Protein AF-0000000086136323 (afdb_homodimer)

Organism: Cryphonectria parasitica (strain ATCC 38755 / EP155) (NCBI:txid660469)

Nearest PDB structures (foldseek):
  2qm4-assembly2_D  TM=5.301E-01  e=2.736E+00  Homo sapiens
  5ize-assembly1_A  TM=2.948E-01  e=8.076E-01  Hantaan virus 76-118
  3w03-assembly1_B  TM=4.201E-01  e=2.298E+00  Homo sapiens
  2qm4-assembly1_A  TM=4.864E-01  e=3.876E+00  Homo sapiens
  7f3n-assembly1_A  TM=2.753E-01  e=8.076E-01  Ralstonia pseudosolanacearum GMI1000

Sequence (504 aa):
MVESPAIADTSLFSAPLPFHYTSDGAEQKKRDSLGPTPSVDQVLCVLDWAQQCALRAAEEAMWNSAVHFPLLKMAVHGGGRVPAGGDTTTVGLTQCTTARIIQEYLPIYAIRQSSLWQSINHTFFEGLLDRPIVLSCESKRLDSEGTIQATLQIGLWHAAQWKHLKTLAVQQQSSSQLPTFLPAVIISGHDWLFAATTQVQNKTILWKEYPFGHTRDAWGVYRIICGLQRLKAWALNDYWPWYRGHILGLATMVESPAIADTSLFSAPLPFHYTSDGAEQKKRDSLGPTPSVDQVLCVLDWAQQCALRAAEEAMWNSAVHFPLLKMAVHGGGRVPAGGDTTTVGLTQCTTARIIQEYLPIYAIRQSSLWQSINHTFFEGLLDRPIVLSCESKRLDSEGTIQATLQIGLWHAAQWKHLKTLAVQQQSSSQLPTFLPAVIISGHDWLFAATTQVQNKTILWKEYPFGHTRDAWGVYRIICGLQRLKAWALNDYWPWYRGHILGLAT

Structure (mmCIF, N/CA/C/O backbone):
data_AF-0000000086136323-model_v1
#
loop_
_entity.id
_entity.type
_entity.pdbx_description
1 polymer 'PD-(D/E)XK nuclease-like domain-containing protein'
#
loop_
_atom_site.group_PDB
_atom_site.id
_atom_site.type_symbol
_atom_site.label_atom_id
_atom_site.label_alt_id
_atom_site.label_comp_id
_atom_site.label_asym_id
_atom_site.label_entity_id
_atom_site.label_seq_id
_atom_site.pdbx_PDB_ins_code
_atom_site.Cartn_x
_atom_site.Cartn_y
_atom_site.Cartn_z
_atom_site.occupancy
_atom_site.B_iso_or_equiv
_atom_site.auth_seq_id
_atom_site.auth_comp_id
_atom_site.auth_asym_id
_atom_site.auth_atom_id
_atom_site.pdbx_PDB_model_num
ATOM 1 N N . MET A 1 1 ? -9.672 -12.695 -28.438 1 25.45 1 MET A N 1
ATOM 2 C CA . MET A 1 1 ? -11.031 -12.242 -28.156 1 25.45 1 MET A CA 1
ATOM 3 C C . MET A 1 1 ? -11.586 -12.938 -26.906 1 25.45 1 MET A C 1
ATOM 5 O O . MET A 1 1 ? -11.711 -14.164 -26.891 1 25.45 1 MET A O 1
ATOM 9 N N . VAL A 1 2 ? -11.367 -12.43 -25.703 1 36.88 2 VAL A N 1
ATOM 10 C CA . VAL A 1 2 ? -11.906 -13.008 -24.469 1 36.88 2 VAL A CA 1
ATOM 11 C C . VAL A 1 2 ? -13.43 -13.039 -24.547 1 36.88 2 VAL A C 1
ATOM 13 O O . VAL A 1 2 ? -14.078 -11.984 -24.531 1 36.88 2 VAL A O 1
ATOM 16 N N . GLU A 1 3 ? -14.164 -13.703 -25.469 1 32.22 3 GLU A N 1
ATOM 17 C CA . GLU A 1 3 ? -15.586 -13.633 -25.781 1 32.22 3 GLU A CA 1
ATOM 18 C C . GLU A 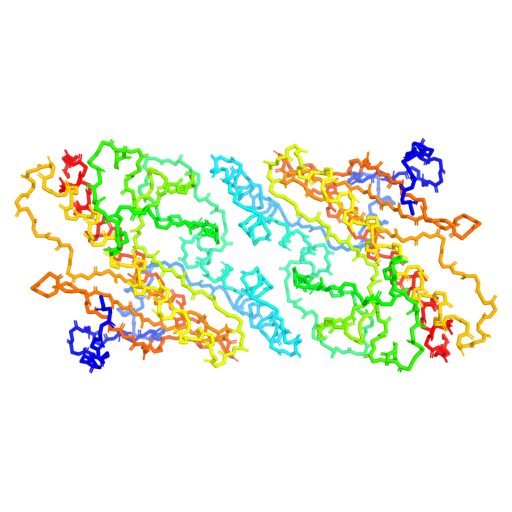1 3 ? -16.438 -14.07 -24.594 1 32.22 3 GLU A C 1
ATOM 20 O O . GLU A 1 3 ? -17.484 -13.477 -24.312 1 32.22 3 GLU A O 1
ATOM 25 N N . SER A 1 4 ? -16.453 -15.391 -24.172 1 34.75 4 SER A N 1
ATOM 26 C CA . SER A 1 4 ? -17.703 -16.047 -23.781 1 34.75 4 SER A CA 1
ATOM 27 C C . SER A 1 4 ? -18.125 -15.648 -22.375 1 34.75 4 SER A C 1
ATOM 29 O O . SER A 1 4 ? -17.266 -15.344 -21.531 1 34.75 4 SER A O 1
ATOM 31 N N . PRO A 1 5 ? -19.438 -15.43 -22.219 1 35.97 5 PRO A N 1
ATOM 32 C CA . PRO A 1 5 ? -20.109 -15.258 -20.938 1 35.97 5 PRO A CA 1
ATOM 33 C C . PRO A 1 5 ? -19.625 -16.25 -19.891 1 35.97 5 PRO A C 1
ATOM 35 O O . PRO A 1 5 ? -19.266 -17.391 -20.219 1 35.97 5 PRO A O 1
ATOM 38 N N . ALA A 1 6 ? -19.078 -15.758 -18.844 1 41.62 6 ALA A N 1
ATOM 39 C CA . ALA A 1 6 ? -18.703 -16.578 -17.703 1 41.62 6 ALA A CA 1
ATOM 40 C C . ALA A 1 6 ? -19.719 -17.672 -17.453 1 41.62 6 ALA A C 1
ATOM 42 O O . ALA A 1 6 ? -20.922 -17.406 -17.359 1 41.62 6 ALA A O 1
ATOM 43 N N . ILE A 1 7 ? -19.562 -18.797 -18.047 1 40.66 7 ILE A N 1
ATOM 44 C CA . ILE A 1 7 ? -20.406 -19.891 -17.594 1 40.66 7 ILE A CA 1
ATOM 45 C C . ILE A 1 7 ? -20.281 -20.062 -16.078 1 40.66 7 ILE A C 1
ATOM 47 O O . ILE A 1 7 ? -19.188 -20.203 -15.555 1 40.66 7 ILE A O 1
ATOM 51 N N . ALA A 1 8 ? -21.219 -19.609 -15.344 1 40.03 8 ALA A N 1
ATOM 52 C CA . ALA A 1 8 ? -21.406 -19.844 -13.914 1 40.03 8 ALA A CA 1
ATOM 53 C C . ALA A 1 8 ? -21.391 -21.328 -13.586 1 40.03 8 ALA A C 1
ATOM 55 O O . ALA A 1 8 ? -22.422 -21.906 -13.219 1 40.03 8 ALA A O 1
ATOM 56 N N . ASP A 1 9 ? -20.812 -22.109 -14.422 1 37.53 9 ASP A N 1
ATOM 57 C CA . ASP A 1 9 ? -20.828 -23.5 -13.953 1 37.53 9 ASP A CA 1
ATOM 58 C C . ASP A 1 9 ? -19.859 -23.703 -12.797 1 37.53 9 ASP A C 1
ATOM 60 O O . ASP A 1 9 ? -18.641 -23.766 -13 1 37.53 9 ASP A O 1
ATOM 64 N N . THR A 1 10 ? -20.281 -23.422 -11.695 1 43.94 10 THR A N 1
ATOM 65 C CA . THR A 1 10 ? -19.547 -23.609 -10.445 1 43.94 10 THR A CA 1
ATOM 66 C C . THR A 1 10 ? -19.234 -25.078 -10.219 1 43.94 10 THR A C 1
ATOM 68 O O . THR A 1 10 ? -18.672 -25.453 -9.188 1 43.94 10 THR A O 1
ATOM 71 N N . SER A 1 11 ? -19.828 -25.891 -11.109 1 44.19 11 SER A N 1
ATOM 72 C CA . SER A 1 11 ? -19.688 -27.328 -10.844 1 44.19 11 SER A CA 1
ATOM 73 C C . SER A 1 11 ? -18.219 -27.75 -10.914 1 44.19 11 SER A C 1
ATOM 75 O O . SER A 1 11 ? -17.844 -28.812 -10.406 1 44.19 11 SER A O 1
ATOM 77 N N . LEU A 1 12 ? -17.562 -27.062 -11.695 1 44.25 12 LEU A N 1
ATOM 78 C CA . LEU A 1 12 ? -16.188 -27.5 -11.844 1 44.25 12 LEU A CA 1
ATOM 79 C C . LEU A 1 12 ? -15.391 -27.219 -10.57 1 44.25 12 LEU A C 1
ATOM 81 O O . LEU A 1 12 ? -14.305 -27.766 -10.383 1 44.25 12 LEU A O 1
ATOM 85 N N . PHE A 1 13 ? -15.914 -26.297 -9.859 1 45.94 13 PHE A N 1
ATOM 86 C CA . PHE A 1 13 ? -15.195 -25.969 -8.633 1 45.94 13 PHE A CA 1
ATOM 87 C C . PHE A 1 13 ? -15.891 -26.578 -7.422 1 45.94 13 PHE A C 1
ATOM 89 O O . PHE A 1 13 ? -17.109 -26.453 -7.277 1 45.94 13 PHE A O 1
ATOM 96 N N . SER A 1 14 ? -15.383 -27.656 -6.934 1 46.16 14 SER A N 1
ATOM 97 C CA . SER A 1 14 ? -15.992 -28.156 -5.707 1 46.16 14 SER A CA 1
ATOM 98 C C . SER A 1 14 ? -16.375 -27.016 -4.773 1 46.16 14 SER A C 1
ATOM 100 O O . SER A 1 14 ? -15.734 -25.953 -4.777 1 46.16 14 SER A O 1
ATOM 102 N N . ALA A 1 15 ? -17.594 -27.141 -4.262 1 43.94 15 ALA A N 1
ATOM 103 C CA . ALA A 1 15 ? -18.125 -26.203 -3.271 1 43.94 15 ALA A CA 1
ATOM 104 C C . ALA A 1 15 ? -17.031 -25.766 -2.297 1 43.94 15 ALA A C 1
ATOM 106 O O . ALA A 1 15 ? -16.219 -26.578 -1.87 1 43.94 15 ALA A O 1
ATOM 107 N N . PRO A 1 16 ? -16.75 -24.469 -2.256 1 44.16 16 PRO A N 1
ATOM 108 C CA . PRO A 1 16 ? -15.773 -24.016 -1.26 1 44.16 16 PRO A CA 1
ATOM 109 C C . PRO A 1 16 ? -15.984 -24.672 0.104 1 44.16 16 PRO A C 1
ATOM 111 O O . PRO A 1 16 ? -17.125 -24.906 0.512 1 44.16 16 PRO A O 1
ATOM 114 N N . LEU A 1 17 ? -15.141 -25.609 0.485 1 47.78 17 LEU A N 1
ATOM 115 C CA . LEU A 1 17 ? -15.211 -26.031 1.883 1 47.78 17 LEU A CA 1
ATOM 116 C C . LEU A 1 17 ? -15.711 -24.891 2.762 1 47.78 17 LEU A C 1
ATOM 118 O O . LEU A 1 17 ? -15.516 -23.703 2.438 1 47.78 17 LEU A O 1
ATOM 122 N N . PRO A 1 18 ? -16.578 -25.25 3.559 1 48.94 18 PRO A N 1
ATOM 123 C CA . PRO A 1 18 ? -17.047 -24.219 4.488 1 48.94 18 PRO A CA 1
ATOM 124 C C . PRO A 1 18 ? -15.93 -23.328 5.012 1 48.94 18 PRO A C 1
ATOM 126 O O . PRO A 1 18 ? -14.891 -23.844 5.457 1 48.94 18 PRO A O 1
ATOM 129 N N . PHE A 1 19 ? -15.758 -22.266 4.387 1 52.62 19 PHE A N 1
ATOM 130 C CA . PHE A 1 19 ? -14.797 -21.25 4.805 1 52.62 19 PHE A CA 1
ATOM 131 C C . PHE A 1 19 ? -14.891 -21 6.305 1 52.62 19 PHE A C 1
ATOM 133 O O . PHE A 1 19 ? -14.102 -20.234 6.863 1 52.62 19 PHE A O 1
ATOM 140 N N . HIS A 1 20 ? -16.016 -21.703 6.938 1 54.06 20 HIS A N 1
ATOM 141 C CA . HIS A 1 20 ? -16.266 -21.297 8.312 1 54.06 20 HIS A CA 1
ATOM 142 C C . HIS A 1 20 ? -15.492 -22.188 9.297 1 54.06 20 HIS A C 1
ATOM 144 O O . HIS A 1 20 ? -15.172 -23.328 8.984 1 54.06 20 HIS A O 1
ATOM 150 N N . TYR A 1 21 ? -14.906 -21.469 10.281 1 57.12 21 TYR A N 1
ATOM 151 C CA . TYR A 1 21 ? -14.438 -22.141 11.477 1 57.12 21 TYR A CA 1
ATOM 152 C C . TYR A 1 21 ? -15.523 -23.031 12.062 1 57.12 21 TYR A C 1
ATOM 154 O O . TYR A 1 21 ? -16.688 -22.641 12.148 1 57.12 21 TYR A O 1
ATOM 162 N N . THR A 1 22 ? -15.32 -24.234 11.781 1 58.47 22 THR A N 1
ATOM 163 C CA . THR A 1 22 ? -16.328 -25.172 12.258 1 58.47 22 THR A CA 1
ATOM 164 C C . THR A 1 22 ? -15.984 -25.656 13.664 1 58.47 22 THR A C 1
ATOM 166 O O . THR A 1 22 ? -14.82 -25.594 14.086 1 58.47 22 THR A O 1
ATOM 169 N N . SER A 1 23 ? -16.938 -25.891 14.438 1 60.88 23 SER A N 1
ATOM 170 C CA . SER A 1 23 ? -16.812 -26.5 15.758 1 60.88 23 SER A CA 1
ATOM 171 C C . SER A 1 23 ? -16.438 -27.984 15.641 1 60.88 23 SER A C 1
ATOM 173 O O . SER A 1 23 ? -16.078 -28.625 16.641 1 60.88 23 SER A O 1
ATOM 175 N N . ASP A 1 24 ? -16.453 -28.406 14.492 1 64.69 24 ASP A N 1
ATOM 176 C CA . ASP A 1 24 ? -16.047 -29.781 14.273 1 64.69 24 ASP A CA 1
ATOM 177 C C . ASP A 1 24 ? -14.531 -29.922 14.281 1 64.69 24 ASP A C 1
ATOM 179 O O . ASP A 1 24 ? -13.836 -29.266 13.508 1 64.69 24 ASP A O 1
ATOM 183 N N . GLY A 1 25 ? -13.992 -30.672 15.266 1 66.38 25 GLY A N 1
ATOM 184 C CA . GLY A 1 25 ? -12.562 -30.844 15.492 1 66.38 25 GLY A CA 1
ATOM 185 C C . GLY A 1 25 ? -11.805 -31.25 14.242 1 66.38 25 GLY A C 1
ATOM 186 O O . GLY A 1 25 ? -10.727 -30.719 13.969 1 66.38 25 GLY A O 1
ATOM 187 N N . ALA A 1 26 ? -12.406 -32.156 13.523 1 70.88 26 ALA A N 1
ATOM 188 C CA . ALA A 1 26 ? -11.734 -32.625 12.312 1 70.88 26 ALA A CA 1
ATOM 189 C C . ALA A 1 26 ? -11.664 -31.531 11.266 1 70.88 26 ALA A C 1
ATOM 191 O O . ALA A 1 26 ? -10.625 -31.344 10.617 1 70.88 26 ALA A O 1
ATOM 192 N N . GLU A 1 27 ? -12.656 -30.812 11.117 1 71.94 27 GLU A N 1
ATOM 193 C CA . GLU A 1 27 ? -12.711 -29.703 10.164 1 71.94 27 GLU A CA 1
ATOM 194 C C . GLU A 1 27 ? -11.773 -28.562 10.586 1 71.94 27 GLU A C 1
ATOM 196 O O . GLU A 1 27 ? -11.172 -27.906 9.742 1 71.94 27 GLU A O 1
ATOM 201 N N . GLN A 1 28 ? -11.656 -28.516 11.883 1 74.56 28 GLN A N 1
ATOM 202 C CA . GLN A 1 28 ? -10.766 -27.484 12.398 1 74.56 28 GLN A CA 1
ATOM 203 C C . GLN A 1 28 ? -9.305 -27.828 12.109 1 74.56 28 GLN A C 1
ATOM 205 O O . GLN A 1 28 ? -8.508 -26.938 11.789 1 74.56 28 GLN A O 1
ATOM 210 N N . LYS A 1 29 ? -9.039 -29.047 12.25 1 78.19 29 LYS A N 1
ATOM 211 C CA . LYS A 1 29 ? -7.672 -29.469 11.961 1 78.19 29 LYS A CA 1
ATOM 212 C C . LYS A 1 29 ? -7.316 -29.234 10.5 1 78.19 29 LYS A C 1
ATOM 214 O O . LYS A 1 29 ? -6.199 -28.812 10.188 1 78.19 29 LYS A O 1
ATOM 219 N N . LYS A 1 30 ? -8.242 -29.531 9.648 1 78.75 30 LYS A N 1
ATOM 220 C CA . LYS A 1 30 ? -8.031 -29.281 8.227 1 78.75 30 LYS A CA 1
ATOM 221 C C . LYS A 1 30 ? -7.82 -27.797 7.953 1 78.75 30 LYS A C 1
ATOM 223 O O . LYS A 1 30 ? -6.941 -27.438 7.172 1 78.75 30 LYS A O 1
ATOM 228 N N . ARG A 1 31 ? -8.562 -27.047 8.727 1 80.06 31 ARG A N 1
ATOM 229 C CA . ARG A 1 31 ? -8.43 -25.609 8.578 1 80.06 31 ARG A CA 1
ATOM 230 C C . ARG A 1 31 ? -7.066 -25.125 9.07 1 80.06 31 ARG A C 1
ATOM 232 O O . ARG A 1 31 ? -6.414 -24.312 8.422 1 80.06 31 ARG A O 1
ATOM 239 N N . ASP A 1 32 ? -6.641 -25.656 10.062 1 80.81 32 ASP A N 1
ATOM 240 C CA . ASP A 1 32 ? -5.387 -25.234 10.688 1 80.81 32 ASP A CA 1
ATOM 241 C C . ASP A 1 32 ? -4.188 -25.625 9.836 1 80.81 32 ASP A C 1
ATOM 243 O O . ASP A 1 32 ? -3.125 -25.016 9.922 1 80.81 32 ASP A O 1
ATOM 247 N N . SER A 1 33 ? -4.461 -26.625 9.07 1 85.19 33 SER A N 1
ATOM 248 C CA . SER A 1 33 ? -3.363 -27.094 8.234 1 85.19 33 SER A CA 1
ATOM 249 C C . SER A 1 33 ? -3.096 -26.125 7.082 1 85.19 33 SER A C 1
ATOM 251 O O . SER A 1 33 ? -2.021 -26.156 6.477 1 85.19 33 SER A O 1
ATOM 253 N N . LEU A 1 34 ? -4.035 -25.281 6.773 1 86.31 34 LEU A N 1
ATOM 254 C CA . LEU A 1 34 ? -3.896 -24.359 5.656 1 86.31 34 LEU A CA 1
ATOM 255 C C . LEU A 1 34 ? -2.99 -23.188 6.027 1 86.31 34 LEU A C 1
ATOM 257 O O . LEU A 1 34 ? -2.283 -22.656 5.172 1 86.31 34 LEU A O 1
ATOM 261 N N . GLY A 1 35 ? -2.998 -22.781 7.297 1 87.56 35 GLY A N 1
ATOM 262 C CA . GLY A 1 35 ? -2.227 -21.641 7.754 1 87.56 35 GLY A CA 1
ATOM 263 C C . GLY A 1 35 ? -2.758 -21.031 9.039 1 87.56 35 GLY A C 1
ATOM 264 O O . GLY A 1 35 ? -3.801 -21.453 9.547 1 87.56 35 GLY A O 1
ATOM 265 N N . PRO A 1 36 ? -2.086 -20.094 9.492 1 88.5 36 PRO A N 1
ATOM 266 C CA . PRO A 1 36 ? -2.49 -19.516 10.773 1 88.5 36 PRO A CA 1
ATOM 267 C C . PRO A 1 36 ? -3.777 -18.688 10.664 1 88.5 36 PRO A C 1
ATOM 269 O O . PRO A 1 36 ? -4.035 -18.078 9.633 1 88.5 36 PRO A O 1
ATOM 272 N N . THR A 1 37 ? -4.539 -18.766 11.742 1 88.56 37 THR A N 1
ATOM 273 C CA . THR A 1 37 ? -5.715 -17.906 11.883 1 88.56 37 THR A CA 1
ATOM 274 C C . THR A 1 37 ? -5.328 -16.547 12.445 1 88.56 37 THR A C 1
ATOM 276 O O . THR A 1 37 ? -4.668 -16.453 13.484 1 88.56 37 THR A O 1
ATOM 279 N N . PRO A 1 38 ? -5.738 -15.523 11.758 1 90.38 38 PRO A N 1
ATOM 280 C CA . PRO A 1 38 ? -5.414 -14.203 12.305 1 90.38 38 PRO A CA 1
ATOM 281 C C . PRO A 1 38 ? -6.059 -13.953 13.664 1 90.38 38 PRO A C 1
ATOM 283 O O . PRO A 1 38 ? -7.156 -14.445 13.938 1 90.38 38 PRO A O 1
ATOM 286 N N . SER A 1 39 ? -5.363 -13.18 14.477 1 89.69 39 SER A N 1
ATOM 287 C CA . SER A 1 39 ? -5.926 -12.781 15.766 1 89.69 39 SER A CA 1
ATOM 288 C C . SER A 1 39 ? -7.094 -11.82 15.586 1 89.69 39 SER A C 1
ATOM 290 O O . SER A 1 39 ? -7.219 -11.172 14.547 1 89.69 39 SER A O 1
ATOM 292 N N . VAL A 1 40 ? -7.906 -11.742 16.609 1 90.94 40 VAL A N 1
ATOM 293 C CA . VAL A 1 40 ? -9.047 -10.836 16.594 1 90.94 40 VAL A CA 1
ATOM 294 C C . VAL A 1 40 ? -8.57 -9.398 16.422 1 90.94 40 VAL A C 1
ATOM 296 O O . VAL A 1 40 ? -9.172 -8.617 15.672 1 90.94 40 VAL A O 1
ATOM 299 N N . ASP A 1 41 ? -7.453 -9.094 17 1 88.75 41 ASP A N 1
ATOM 300 C CA . ASP A 1 41 ? -6.91 -7.746 16.906 1 88.75 41 ASP A CA 1
ATOM 301 C C . ASP A 1 41 ? -6.496 -7.418 15.484 1 88.75 41 ASP A C 1
ATOM 303 O O . ASP A 1 41 ? -6.73 -6.305 15 1 88.75 41 ASP A O 1
ATOM 307 N N . GLN A 1 42 ? -5.902 -8.344 14.867 1 91 42 GLN A N 1
ATOM 308 C CA . GLN A 1 42 ? -5.504 -8.148 13.477 1 91 42 GLN A CA 1
ATOM 309 C C . GLN A 1 42 ? -6.715 -7.918 12.586 1 91 42 GLN A C 1
ATOM 311 O O . GLN A 1 42 ? -6.688 -7.055 11.703 1 91 42 GLN A O 1
ATOM 316 N N . VAL A 1 43 ? -7.762 -8.68 12.844 1 93.5 43 VAL A N 1
ATOM 317 C CA . VAL A 1 43 ? -8.977 -8.594 12.039 1 93.5 43 VAL A CA 1
ATOM 318 C C . VAL A 1 43 ? -9.664 -7.25 12.281 1 93.5 43 VAL A C 1
ATOM 320 O O . VAL A 1 43 ? -10.07 -6.578 11.336 1 93.5 43 VAL A O 1
ATOM 323 N N . LEU A 1 44 ? -9.719 -6.84 13.508 1 93.38 44 LEU A N 1
ATOM 324 C CA . LEU A 1 44 ? -10.359 -5.57 13.844 1 93.38 44 LEU A CA 1
ATOM 325 C C . LEU A 1 44 ? -9.586 -4.398 13.25 1 93.38 44 LEU A C 1
ATOM 327 O O . LEU A 1 44 ? -10.172 -3.408 12.82 1 93.38 44 LEU A O 1
ATOM 331 N N . CYS A 1 45 ? -8.312 -4.547 13.227 1 92.44 45 CYS A N 1
ATOM 332 C CA . CYS A 1 45 ? -7.477 -3.508 12.625 1 92.44 45 CYS A CA 1
ATOM 333 C C . CYS A 1 45 ? -7.805 -3.332 11.148 1 92.44 45 CYS A C 1
ATOM 335 O O . CYS A 1 45 ? -7.996 -2.209 10.68 1 92.44 45 CYS A O 1
ATOM 337 N N . VAL A 1 46 ? -7.918 -4.398 10.422 1 95.06 46 VAL A N 1
ATOM 338 C CA . VAL A 1 46 ? -8.227 -4.344 9 1 95.06 46 VAL A CA 1
ATOM 339 C C . VAL A 1 46 ? -9.625 -3.76 8.797 1 95.06 46 VAL A C 1
ATOM 341 O O . VAL A 1 46 ? -9.836 -2.953 7.887 1 95.06 46 VAL A O 1
ATOM 344 N N . LEU A 1 47 ? -10.516 -4.141 9.656 1 95.69 47 LEU A N 1
ATOM 345 C CA . LEU A 1 47 ? -11.891 -3.66 9.539 1 95.69 47 LEU A CA 1
ATOM 346 C C . LEU A 1 47 ? -11.953 -2.15 9.742 1 95.69 47 LEU A C 1
ATOM 348 O O . LEU A 1 47 ? -12.664 -1.452 9.008 1 95.69 47 LEU A O 1
ATOM 352 N N . ASP A 1 48 ? -11.227 -1.684 10.664 1 93.62 48 ASP A N 1
ATOM 353 C CA . ASP A 1 48 ? -11.195 -0.248 10.922 1 93.62 48 ASP A CA 1
ATOM 354 C C . ASP A 1 48 ? -10.656 0.517 9.719 1 93.62 48 ASP A C 1
ATOM 356 O O . ASP A 1 48 ? -11.234 1.523 9.305 1 93.62 48 ASP A O 1
ATOM 360 N N . TRP A 1 49 ? -9.633 0.01 9.195 1 95.12 49 TRP A N 1
ATOM 361 C CA . TRP A 1 49 ? -9.031 0.683 8.047 1 95.12 49 TRP A CA 1
ATOM 362 C C . TRP A 1 49 ? -9.922 0.573 6.816 1 95.12 49 TRP A C 1
ATOM 364 O O . TRP A 1 49 ? -10.008 1.508 6.016 1 95.12 49 TRP A O 1
ATOM 374 N N . ALA A 1 50 ? -10.562 -0.564 6.648 1 96.38 50 ALA A N 1
ATOM 375 C CA . ALA A 1 50 ? -11.508 -0.709 5.543 1 96.38 50 ALA A CA 1
ATOM 376 C C . ALA A 1 50 ? -12.641 0.301 5.652 1 96.38 50 ALA A C 1
ATOM 378 O O . ALA A 1 50 ? -13.047 0.903 4.656 1 96.38 50 ALA A O 1
ATOM 379 N N . GLN A 1 51 ? -13.109 0.453 6.801 1 94.25 51 GLN A N 1
ATOM 380 C CA . GLN A 1 51 ? -14.172 1.428 7.031 1 94.25 51 GLN A CA 1
ATOM 381 C C . GLN A 1 51 ? -13.695 2.844 6.73 1 94.25 51 GLN A C 1
ATOM 383 O O . GLN A 1 51 ? -14.414 3.631 6.113 1 94.25 51 GLN A O 1
ATOM 388 N N . GLN A 1 52 ? -12.531 3.111 7.18 1 91.88 52 GLN A N 1
ATOM 389 C CA . GLN A 1 52 ? -11.969 4.43 6.906 1 91.88 52 GLN A CA 1
ATOM 390 C C . GLN A 1 52 ? -11.82 4.668 5.406 1 91.88 52 GLN A C 1
ATOM 392 O O . GLN A 1 52 ? -12.133 5.754 4.914 1 91.88 52 GLN A O 1
ATOM 397 N N . CYS A 1 53 ? -11.328 3.699 4.707 1 94.56 53 CYS A N 1
ATOM 398 C CA . CYS A 1 53 ? -11.18 3.818 3.26 1 94.56 53 CYS A CA 1
ATOM 399 C C . CYS A 1 53 ? -12.531 4.062 2.592 1 94.56 53 CYS A C 1
ATOM 401 O O . CYS A 1 53 ? -12.641 4.891 1.687 1 94.56 53 CYS A O 1
ATOM 403 N N . ALA A 1 54 ? -13.531 3.336 3.039 1 93.44 54 ALA A N 1
ATOM 404 C CA . ALA A 1 54 ? -14.867 3.482 2.465 1 93.44 54 ALA A CA 1
ATOM 405 C C . ALA A 1 54 ? -15.438 4.863 2.764 1 93.44 54 ALA A C 1
ATOM 407 O O . ALA A 1 54 ? -15.961 5.531 1.869 1 93.44 54 ALA A O 1
ATOM 408 N N . LEU A 1 55 ? -15.305 5.258 4.012 1 89.31 55 LEU A N 1
ATOM 409 C CA . LEU A 1 55 ? -15.859 6.527 4.457 1 89.31 55 LEU A CA 1
ATOM 410 C C . LEU A 1 55 ? -15.211 7.695 3.717 1 89.31 55 LEU A C 1
ATOM 412 O O . LEU A 1 55 ? -15.875 8.695 3.434 1 89.31 55 LEU A O 1
ATOM 416 N N . ARG A 1 56 ? -13.969 7.488 3.361 1 90.19 56 ARG A N 1
ATOM 417 C CA . ARG A 1 56 ? -13.219 8.594 2.787 1 90.19 56 ARG A CA 1
ATOM 418 C C . ARG A 1 56 ? -13.078 8.438 1.278 1 90.19 56 ARG A C 1
ATOM 420 O O . ARG A 1 56 ? -12.234 9.094 0.657 1 90.19 56 ARG A O 1
ATOM 427 N N . ALA A 1 57 ? -13.766 7.543 0.719 1 90.19 57 ALA A N 1
ATOM 428 C CA . ALA A 1 57 ? -13.672 7.301 -0.718 1 90.19 57 ALA A CA 1
ATOM 429 C C . ALA A 1 57 ? -12.219 7.191 -1.161 1 90.19 57 ALA A C 1
ATOM 431 O O . ALA A 1 57 ? -11.805 7.844 -2.125 1 90.19 57 ALA A O 1
ATOM 432 N N . ALA A 1 58 ? -11.484 6.375 -0.415 1 93.62 58 ALA A N 1
ATOM 433 C CA . ALA A 1 58 ? -10.047 6.25 -0.626 1 93.62 58 ALA A CA 1
ATOM 434 C C . ALA A 1 58 ? -9.742 5.703 -2.018 1 93.62 58 ALA A C 1
ATOM 436 O O . ALA A 1 58 ? -10.539 4.953 -2.586 1 93.62 58 ALA A O 1
ATOM 437 N N . GLU A 1 59 ? -8.586 6.059 -2.479 1 93.38 59 GLU A N 1
ATOM 438 C CA . GLU A 1 59 ? -8.117 5.547 -3.764 1 93.38 59 GLU A CA 1
ATOM 439 C C . GLU A 1 59 ? -7.578 4.125 -3.629 1 93.38 59 GLU A C 1
ATOM 441 O O . GLU A 1 59 ? -7.355 3.643 -2.518 1 93.38 59 GLU A O 1
ATOM 446 N N . GLU A 1 60 ? -7.371 3.52 -4.77 1 93.75 60 GLU A N 1
ATOM 447 C CA . GLU A 1 60 ? -6.895 2.143 -4.84 1 93.75 60 GLU A CA 1
ATOM 448 C C . GLU A 1 60 ? -5.602 1.964 -4.055 1 93.75 60 GLU A C 1
ATOM 450 O O . GLU A 1 60 ? -5.434 0.975 -3.336 1 93.75 60 GLU A O 1
ATOM 455 N N . ALA A 1 61 ? -4.727 2.898 -4.172 1 94.69 61 ALA A N 1
ATOM 456 C CA . ALA A 1 61 ? -3.436 2.797 -3.494 1 94.69 61 ALA A CA 1
ATOM 457 C C . ALA A 1 61 ? -3.617 2.709 -1.981 1 94.69 61 ALA A C 1
ATOM 459 O O . ALA A 1 61 ? -2.92 1.945 -1.31 1 94.69 61 ALA A O 1
ATOM 460 N N . MET A 1 62 ? -4.516 3.482 -1.436 1 95.94 62 MET A N 1
ATOM 461 C CA . MET A 1 62 ? -4.785 3.461 -0.001 1 95.94 62 MET A CA 1
ATOM 462 C C . MET A 1 62 ? -5.418 2.135 0.414 1 95.94 62 MET A C 1
ATOM 464 O O . MET A 1 62 ? -5.027 1.548 1.425 1 95.94 62 MET A O 1
ATOM 468 N N . TRP A 1 63 ? -6.363 1.635 -0.355 1 96.56 63 TRP A N 1
ATOM 469 C CA . TRP A 1 63 ? -6.945 0.321 -0.102 1 96.56 63 TRP A CA 1
ATOM 470 C C . TRP A 1 63 ? -5.871 -0.759 -0.092 1 96.56 63 TRP A C 1
ATOM 472 O O . TRP A 1 63 ? -5.855 -1.62 0.791 1 96.56 63 TRP A O 1
ATOM 482 N N . ASN A 1 64 ? -4.98 -0.704 -1.041 1 96.75 64 ASN A N 1
ATOM 483 C CA . ASN A 1 64 ? -3.924 -1.703 -1.157 1 96.75 64 ASN A CA 1
ATOM 484 C C . ASN A 1 64 ? -3.006 -1.691 0.062 1 96.75 64 ASN A C 1
ATOM 486 O O . ASN A 1 64 ? -2.662 -2.748 0.596 1 96.75 64 ASN A O 1
ATOM 490 N N . SER A 1 65 ? -2.709 -0.521 0.503 1 96.38 65 SER A N 1
ATOM 491 C CA . SER A 1 65 ? -1.748 -0.408 1.596 1 96.38 65 SER A CA 1
ATOM 492 C C . SER A 1 65 ? -2.4 -0.72 2.939 1 96.38 65 SER A C 1
ATOM 494 O O . SER A 1 65 ? -1.773 -1.321 3.814 1 96.38 65 SER A O 1
ATOM 496 N N . ALA A 1 66 ? -3.631 -0.343 3.072 1 95.88 66 ALA A N 1
ATOM 497 C CA . ALA A 1 66 ? -4.242 -0.374 4.398 1 95.88 66 ALA A CA 1
ATOM 498 C C . ALA A 1 66 ? -5.047 -1.654 4.602 1 95.88 66 ALA A C 1
ATOM 500 O O . ALA A 1 66 ? -5.25 -2.094 5.734 1 95.88 66 ALA A O 1
ATOM 501 N N . VAL A 1 67 ? -5.473 -2.256 3.482 1 97.25 67 VAL A N 1
ATOM 502 C CA . VAL A 1 67 ? -6.449 -3.326 3.652 1 97.25 67 VAL A CA 1
ATOM 503 C C . VAL A 1 67 ? -6.008 -4.559 2.863 1 97.25 67 VAL A C 1
ATOM 505 O O . VAL A 1 67 ? -5.781 -5.625 3.438 1 97.25 67 VAL A O 1
ATOM 508 N N . HIS A 1 68 ? -5.801 -4.41 1.533 1 97.81 68 HIS A N 1
ATOM 509 C CA . HIS A 1 68 ? -5.621 -5.574 0.676 1 97.81 68 HIS A CA 1
ATOM 510 C C . HIS A 1 68 ? -4.285 -6.258 0.946 1 97.81 68 HIS A C 1
ATOM 512 O O . HIS A 1 68 ? -4.23 -7.477 1.13 1 97.81 68 HIS A O 1
ATOM 518 N N . PHE A 1 69 ? -3.242 -5.465 1.021 1 97 69 PHE A N 1
ATOM 519 C CA . PHE A 1 69 ? -1.926 -6.055 1.236 1 97 69 PHE A CA 1
ATOM 520 C C . PHE A 1 69 ? -1.832 -6.676 2.625 1 97 69 PHE A C 1
ATOM 522 O O . PHE A 1 69 ? -1.327 -7.789 2.779 1 97 69 PHE A O 1
ATOM 529 N N . PRO A 1 70 ? -2.316 -6.047 3.617 1 95.88 70 PRO A N 1
ATOM 530 C CA . PRO A 1 70 ? -2.301 -6.68 4.938 1 95.88 70 PRO A CA 1
ATOM 531 C C . PRO A 1 70 ? -3.016 -8.031 4.953 1 95.88 70 PRO A C 1
ATOM 533 O O . PRO A 1 70 ? -2.562 -8.961 5.617 1 95.88 70 PRO A O 1
ATOM 536 N N . LEU A 1 71 ? -4.094 -8.133 4.246 1 97.38 71 LEU A N 1
ATOM 537 C CA . LEU A 1 71 ? -4.824 -9.398 4.195 1 97.38 71 LEU A CA 1
ATOM 538 C C . LEU A 1 71 ? -4.008 -10.469 3.475 1 97.38 71 LEU A C 1
ATOM 540 O O . LEU A 1 71 ? -3.936 -11.609 3.934 1 97.38 71 LEU A O 1
ATOM 544 N N . LEU A 1 72 ? -3.426 -10.062 2.398 1 97.06 72 LEU A N 1
ATOM 545 C CA . LEU A 1 72 ? -2.568 -10.984 1.671 1 97.06 72 LEU A CA 1
ATOM 546 C C . LEU A 1 72 ? -1.382 -11.414 2.529 1 97.06 72 LEU A C 1
ATOM 548 O O . LEU A 1 72 ? -1.031 -12.602 2.564 1 97.06 72 LEU A O 1
ATOM 552 N N . LYS A 1 73 ? -0.801 -10.438 3.17 1 94.62 73 LYS A N 1
ATOM 553 C CA . LYS A 1 73 ? 0.334 -10.703 4.047 1 94.62 73 LYS A CA 1
ATOM 554 C C . LYS A 1 73 ? -0.048 -11.68 5.16 1 94.62 73 LYS A C 1
ATOM 556 O O . LYS A 1 73 ? 0.706 -12.609 5.465 1 94.62 73 LYS A O 1
ATOM 561 N N . MET A 1 74 ? -1.191 -11.5 5.766 1 94 74 MET A N 1
ATOM 562 C CA . MET A 1 74 ? -1.672 -12.391 6.82 1 94 74 MET A CA 1
ATOM 563 C C . MET A 1 74 ? -1.903 -13.797 6.285 1 94 74 MET A C 1
ATOM 565 O O . MET A 1 74 ? -1.532 -14.781 6.93 1 94 74 MET A O 1
ATOM 569 N N . ALA A 1 75 ? -2.479 -13.867 5.148 1 94.38 75 ALA A N 1
ATOM 570 C CA . ALA A 1 75 ? -2.824 -15.164 4.574 1 94.38 75 ALA A CA 1
ATOM 571 C C . ALA A 1 75 ? -1.571 -15.938 4.172 1 94.38 75 ALA A C 1
ATOM 573 O O . ALA A 1 75 ? -1.484 -17.141 4.387 1 94.38 75 ALA A O 1
ATOM 574 N N . VAL A 1 76 ? -0.604 -15.211 3.641 1 93.06 76 VAL A N 1
ATOM 575 C CA . VAL A 1 76 ? 0.535 -15.875 3.02 1 93.06 76 VAL A CA 1
ATOM 576 C C . VAL A 1 76 ? 1.651 -16.062 4.043 1 93.06 76 VAL A C 1
ATOM 578 O O . VAL A 1 76 ? 2.328 -17.094 4.059 1 93.06 76 VAL A O 1
ATOM 581 N N . HIS A 1 77 ? 1.773 -15.055 4.965 1 89.62 77 HIS A N 1
ATOM 582 C CA . HIS A 1 77 ? 2.924 -15.078 5.859 1 89.62 77 HIS A CA 1
ATOM 583 C C . HIS A 1 77 ? 2.49 -15.016 7.32 1 89.62 77 HIS A C 1
ATOM 585 O O . HIS A 1 77 ? 3.324 -14.867 8.219 1 89.62 77 HIS A O 1
ATOM 591 N N . GLY A 1 78 ? 1.253 -15.078 7.566 1 85.19 78 GLY A N 1
ATOM 592 C CA . GLY A 1 78 ? 0.762 -15.023 8.938 1 85.19 78 GLY A CA 1
ATOM 593 C C . GLY A 1 78 ? 0.831 -13.625 9.539 1 85.19 78 GLY A C 1
ATOM 594 O O . GLY A 1 78 ? 0.847 -13.477 10.758 1 85.19 78 GLY A O 1
ATOM 595 N N . GLY A 1 79 ? 0.962 -12.594 8.695 1 75.31 79 GLY A N 1
ATOM 596 C CA . GLY A 1 79 ? 0.94 -11.211 9.141 1 75.31 79 GLY A CA 1
ATOM 597 C C . GLY A 1 79 ? 2.291 -10.719 9.625 1 75.31 79 GLY A C 1
ATOM 598 O O . GLY A 1 79 ? 2.436 -9.547 9.992 1 75.31 79 GLY A O 1
ATOM 599 N N . GLY A 1 80 ? 3.23 -11.547 9.625 1 71.94 80 GLY A N 1
ATOM 600 C CA . GLY A 1 80 ? 4.496 -11.188 10.242 1 71.94 80 GLY A CA 1
ATOM 601 C C . GLY A 1 80 ? 5.637 -11.094 9.25 1 71.94 80 GLY A C 1
ATOM 602 O O . GLY A 1 80 ? 5.508 -10.445 8.211 1 71.94 80 GLY A O 1
ATOM 603 N N . ARG A 1 81 ? 6.637 -11.695 9.656 1 73.88 81 ARG A N 1
ATOM 604 C CA . ARG A 1 81 ? 7.934 -11.578 8.992 1 73.88 81 ARG A CA 1
ATOM 605 C C . ARG A 1 81 ? 7.996 -12.469 7.754 1 73.88 81 ARG A C 1
ATOM 607 O O . ARG A 1 81 ? 7.277 -13.469 7.664 1 73.88 81 ARG A O 1
ATOM 614 N N . VAL A 1 82 ? 8.617 -11.852 6.727 1 73.38 82 VAL A N 1
ATOM 615 C CA . VAL A 1 82 ? 8.906 -12.688 5.566 1 73.38 82 VAL A CA 1
ATOM 616 C C . VAL A 1 82 ? 9.781 -13.867 5.984 1 73.38 82 VAL A C 1
ATOM 618 O O . VAL A 1 82 ? 10.742 -13.695 6.734 1 73.38 82 VAL A O 1
ATOM 621 N N . PRO A 1 83 ? 9.234 -14.953 5.656 1 63.91 83 PRO A N 1
ATOM 622 C CA . PRO A 1 83 ? 10.062 -16.094 6.043 1 63.91 83 PRO A CA 1
ATOM 623 C C . PRO A 1 83 ? 11.5 -15.984 5.539 1 63.91 83 PRO A C 1
ATOM 625 O O . PRO A 1 83 ? 11.734 -15.445 4.457 1 63.91 83 PRO A O 1
ATOM 628 N N . ALA A 1 84 ? 12.523 -16.031 6.531 1 58.06 84 ALA A N 1
ATOM 629 C CA . ALA A 1 84 ? 13.953 -16.016 6.211 1 58.06 84 ALA A CA 1
ATOM 630 C C . ALA A 1 84 ? 14.281 -17.031 5.125 1 58.06 84 ALA A C 1
ATOM 632 O O . ALA A 1 84 ? 13.57 -18.031 4.969 1 58.06 84 ALA A O 1
ATOM 633 N N . GLY A 1 85 ? 14.742 -16.625 3.918 1 53.41 85 GLY A N 1
ATOM 634 C CA . GLY A 1 85 ? 15.273 -17.406 2.812 1 53.41 85 GLY A CA 1
ATOM 635 C C . GLY A 1 85 ? 15.953 -18.688 3.258 1 53.41 85 GLY A C 1
ATOM 636 O O . GLY A 1 85 ? 16.969 -18.656 3.949 1 53.41 85 GLY A O 1
ATOM 637 N N . GLY A 1 86 ? 15.227 -19.656 3.826 1 47.22 86 GLY A N 1
ATOM 638 C CA . GLY A 1 86 ? 15.852 -20.953 3.648 1 47.22 86 GLY A CA 1
ATOM 639 C C . GLY A 1 86 ? 15.391 -21.672 2.395 1 47.22 86 GLY A C 1
ATOM 640 O O . GLY A 1 86 ? 14.773 -21.062 1.514 1 47.22 86 GLY A O 1
ATOM 641 N N . ASP A 1 87 ? 15.836 -22.969 2.15 1 50.69 87 ASP A N 1
ATOM 642 C CA . ASP A 1 87 ? 15.625 -23.969 1.12 1 50.69 87 ASP A CA 1
ATOM 643 C C . ASP A 1 87 ? 14.133 -24.234 0.906 1 50.69 87 ASP A C 1
ATOM 645 O O . ASP A 1 87 ? 13.758 -25.141 0.163 1 50.69 87 ASP A O 1
ATOM 649 N N . THR A 1 88 ? 13.172 -23.406 1.563 1 58.44 88 THR A N 1
ATOM 650 C CA . THR A 1 88 ? 11.805 -23.906 1.489 1 58.44 88 THR A CA 1
ATOM 651 C C . THR A 1 88 ? 10.984 -23.109 0.485 1 58.44 88 THR A C 1
ATOM 653 O O . THR A 1 88 ? 11.125 -21.891 0.397 1 58.44 88 THR A O 1
ATOM 656 N N . THR A 1 89 ? 10.391 -23.859 -0.475 1 61.75 89 THR A N 1
ATOM 657 C CA . THR A 1 89 ? 9.391 -23.344 -1.4 1 61.75 89 THR A CA 1
ATOM 658 C C . THR A 1 89 ? 8.367 -22.484 -0.666 1 61.75 89 THR A C 1
ATOM 660 O O . THR A 1 89 ? 7.77 -22.922 0.32 1 61.75 89 THR A O 1
ATOM 663 N N . THR A 1 90 ? 8.438 -21.203 -1.04 1 80.81 90 THR A N 1
ATOM 664 C CA . THR A 1 90 ? 7.477 -20.312 -0.404 1 80.81 90 THR A CA 1
ATOM 665 C C . THR A 1 90 ? 6.734 -19.484 -1.45 1 80.81 90 THR A C 1
ATOM 667 O O . THR A 1 90 ? 7.191 -19.359 -2.588 1 80.81 90 THR A O 1
ATOM 670 N N . VAL A 1 91 ? 5.516 -19.188 -1.132 1 90.56 91 VAL A N 1
ATOM 671 C CA . VAL A 1 91 ? 4.742 -18.234 -1.92 1 90.56 91 VAL A CA 1
ATOM 672 C C . VAL A 1 91 ? 5.031 -16.812 -1.439 1 90.56 91 VAL A C 1
ATOM 674 O O . VAL A 1 91 ? 5.039 -16.547 -0.234 1 90.56 91 VAL A O 1
ATOM 677 N N . GLY A 1 92 ? 5.426 -15.992 -2.4 1 91.06 92 GLY A N 1
ATOM 678 C CA . GLY A 1 92 ? 5.68 -14.594 -2.088 1 91.06 92 GLY A CA 1
ATOM 679 C C . GLY A 1 92 ? 4.609 -13.656 -2.621 1 91.06 92 GLY A C 1
ATOM 680 O O . GLY A 1 92 ? 3.682 -14.094 -3.307 1 91.06 92 GLY A O 1
ATOM 681 N N . LEU A 1 93 ? 4.707 -12.383 -2.186 1 93.75 93 LEU A N 1
ATOM 682 C CA . LEU A 1 93 ? 3.785 -11.328 -2.607 1 93.75 93 LEU A CA 1
ATOM 683 C C . LEU A 1 93 ? 4.535 -10.195 -3.297 1 93.75 93 LEU A C 1
ATOM 685 O O . LEU A 1 93 ? 5.629 -9.82 -2.871 1 93.75 93 LEU A O 1
ATOM 689 N N . THR A 1 94 ? 4.02 -9.75 -4.371 1 94.12 94 THR A N 1
ATOM 690 C CA . THR A 1 94 ? 4.574 -8.555 -5.004 1 94.12 94 THR A CA 1
ATOM 691 C C . THR A 1 94 ? 3.48 -7.762 -5.711 1 94.12 94 THR A C 1
ATOM 693 O O . THR A 1 94 ? 2.529 -8.336 -6.242 1 94.12 94 THR A O 1
ATOM 696 N N . GLN A 1 95 ? 3.59 -6.449 -5.574 1 95.12 95 GLN A N 1
ATOM 697 C CA . GLN A 1 95 ? 2.746 -5.562 -6.371 1 95.12 95 GLN A CA 1
ATOM 698 C C . GLN A 1 95 ? 3.432 -5.184 -7.684 1 95.12 95 GLN A C 1
ATOM 700 O O . GLN A 1 95 ? 4.574 -4.719 -7.68 1 95.12 95 GLN A O 1
ATOM 705 N N . CYS A 1 96 ? 2.756 -5.422 -8.789 1 93.56 96 CYS A N 1
ATOM 706 C CA . CYS A 1 96 ? 3.371 -5.199 -10.094 1 93.56 96 CYS A CA 1
ATOM 707 C C . CYS A 1 96 ? 2.504 -4.289 -10.953 1 93.56 96 CYS A C 1
ATOM 709 O O . CYS A 1 96 ? 2.176 -4.637 -12.094 1 93.56 96 CYS A O 1
ATOM 711 N N . THR A 1 97 ? 2.266 -3.084 -10.547 1 87.44 97 THR A N 1
ATOM 712 C CA . THR A 1 97 ? 1.313 -2.162 -11.156 1 87.44 97 THR A CA 1
ATOM 713 C C . THR A 1 97 ? 1.809 -1.702 -12.531 1 87.44 97 THR A C 1
ATOM 715 O O . THR A 1 97 ? 1.012 -1.302 -13.383 1 87.44 97 THR A O 1
ATOM 718 N N . THR A 1 98 ? 3.07 -1.805 -12.789 1 87.56 98 THR A N 1
ATOM 719 C CA . THR A 1 98 ? 3.609 -1.318 -14.055 1 87.56 98 THR A CA 1
ATOM 720 C C . THR A 1 98 ? 3.957 -2.482 -14.977 1 87.56 98 THR A C 1
ATOM 722 O O . THR A 1 98 ? 4.492 -2.279 -16.062 1 87.56 98 THR A O 1
ATOM 725 N N . ALA A 1 99 ? 3.672 -3.648 -14.516 1 92 99 ALA A N 1
ATOM 726 C CA . ALA A 1 99 ? 3.975 -4.812 -15.344 1 92 99 ALA A CA 1
ATOM 727 C C . ALA A 1 99 ? 3.176 -4.785 -16.641 1 92 99 ALA A C 1
ATOM 729 O O . ALA A 1 99 ? 1.993 -4.434 -16.641 1 92 99 ALA A O 1
ATOM 730 N N . ARG A 1 100 ? 3.852 -5.133 -17.719 1 89.75 100 ARG A N 1
ATOM 731 C CA . ARG A 1 100 ? 3.223 -5.215 -19.031 1 89.75 100 ARG A CA 1
ATOM 732 C C . ARG A 1 100 ? 3.377 -6.609 -19.625 1 89.75 100 ARG A C 1
ATOM 734 O O . ARG A 1 100 ? 4.379 -7.285 -19.391 1 89.75 100 ARG A O 1
ATOM 741 N N . ILE A 1 101 ? 2.404 -6.977 -20.312 1 89.88 101 ILE A N 1
ATOM 742 C CA . ILE A 1 101 ? 2.469 -8.234 -21.047 1 89.88 101 ILE A CA 1
ATOM 743 C C . ILE A 1 101 ? 3.523 -8.125 -22.156 1 89.88 101 ILE A C 1
ATOM 745 O O . ILE A 1 101 ? 3.619 -7.105 -22.828 1 89.88 101 ILE A O 1
ATOM 749 N N . ILE A 1 102 ? 4.32 -9.102 -22.234 1 85.31 102 ILE A N 1
ATOM 750 C CA . ILE A 1 102 ? 5.234 -9.164 -23.375 1 85.31 102 ILE A CA 1
ATOM 751 C C . ILE A 1 102 ? 4.453 -9.047 -24.672 1 85.31 102 ILE A C 1
ATOM 753 O O . ILE A 1 102 ? 3.461 -9.75 -24.875 1 85.31 102 ILE A O 1
ATOM 757 N N . GLN A 1 103 ? 4.832 -8.188 -25.469 1 78.94 103 GLN A N 1
ATOM 758 C CA . GLN A 1 103 ? 4.086 -7.785 -26.656 1 78.94 103 GLN A CA 1
ATOM 759 C C . GLN A 1 103 ? 3.77 -8.984 -27.547 1 78.94 103 GLN A C 1
ATOM 761 O O . GLN A 1 103 ? 2.705 -9.047 -28.156 1 78.94 103 GLN A O 1
ATOM 766 N N . GLU A 1 104 ? 4.664 -9.93 -27.641 1 75.69 104 GLU A N 1
ATOM 767 C CA . GLU A 1 104 ? 4.504 -11.109 -28.484 1 75.69 104 GLU A CA 1
ATOM 768 C C . GLU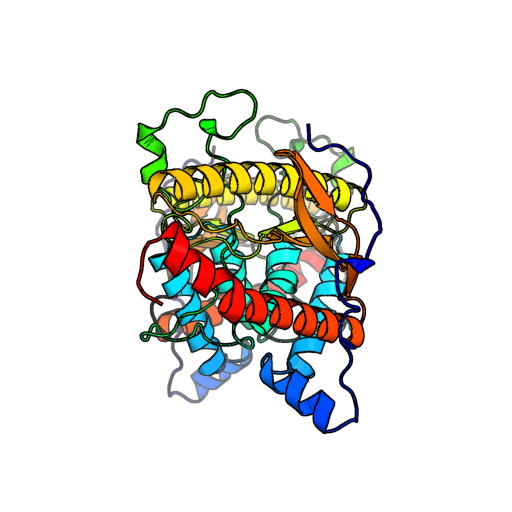 A 1 104 ? 3.285 -11.93 -28.078 1 75.69 104 GLU A C 1
ATOM 770 O O . GLU A 1 104 ? 2.775 -12.734 -28.859 1 75.69 104 GLU A O 1
ATOM 775 N N . TYR A 1 105 ? 2.861 -11.703 -26.875 1 74.81 105 TYR A N 1
ATOM 776 C CA . TYR A 1 105 ? 1.743 -12.5 -26.375 1 74.81 105 TYR A CA 1
ATOM 777 C C . TYR A 1 105 ? 0.425 -11.758 -26.562 1 74.81 105 TYR A C 1
ATOM 779 O O . TYR A 1 105 ? -0.646 -12.305 -26.281 1 74.81 105 TYR A O 1
ATOM 787 N N . LEU A 1 106 ? 0.631 -10.586 -27.031 1 70.44 106 LEU A N 1
ATOM 788 C CA . LEU A 1 106 ? -0.59 -9.852 -27.344 1 70.44 106 LEU A CA 1
ATOM 789 C C . LEU A 1 106 ? -1.149 -10.281 -28.688 1 70.44 106 LEU A C 1
ATOM 791 O O . LEU A 1 106 ? -0.394 -10.672 -29.594 1 70.44 106 LEU A O 1
ATOM 795 N N . PRO A 1 107 ? -2.361 -10.383 -28.719 1 59.12 107 PRO A N 1
ATOM 796 C CA . PRO A 1 107 ? -2.984 -10.891 -29.953 1 59.12 107 PRO A CA 1
ATOM 797 C C . PRO A 1 107 ? -2.436 -10.219 -31.203 1 59.12 107 PRO A C 1
ATOM 799 O O . PRO A 1 107 ? -2.398 -10.844 -32.281 1 59.12 107 PRO A O 1
ATOM 802 N N . ILE A 1 108 ? -1.995 -9.039 -31.109 1 53 108 ILE A N 1
ATOM 803 C CA . ILE A 1 108 ? -1.682 -8.273 -32.312 1 53 108 ILE A CA 1
ATOM 804 C C . ILE A 1 108 ? -0.25 -8.57 -32.75 1 53 108 ILE A C 1
ATOM 806 O O . ILE A 1 108 ? 0.109 -8.344 -33.906 1 53 108 ILE A O 1
ATOM 810 N N . TYR A 1 109 ? 0.547 -9.156 -31.812 1 52.84 109 TYR A N 1
ATOM 811 C CA . TYR A 1 109 ? 1.955 -9.305 -32.156 1 52.84 109 TYR A CA 1
ATOM 812 C C . TYR A 1 109 ? 2.297 -10.773 -32.438 1 52.84 109 TYR A C 1
ATOM 814 O O . TYR A 1 109 ? 1.69 -11.672 -31.844 1 52.84 109 TYR A O 1
ATOM 822 N N . ALA A 1 110 ? 3.109 -11.031 -33.469 1 49.16 110 ALA A N 1
ATOM 823 C CA . ALA A 1 110 ? 3.674 -12.352 -33.75 1 49.16 110 ALA A CA 1
ATOM 824 C C . ALA A 1 110 ? 4.742 -12.711 -32.719 1 49.16 110 ALA A C 1
ATOM 826 O O . ALA A 1 110 ? 5.523 -11.859 -32.281 1 49.16 110 ALA A O 1
ATOM 827 N N . ILE A 1 111 ? 4.637 -13.852 -31.969 1 50.44 111 ILE A N 1
ATOM 828 C CA . ILE A 1 111 ? 5.555 -14.359 -30.953 1 50.44 111 ILE A CA 1
ATOM 829 C C . ILE A 1 111 ? 6.961 -14.461 -31.531 1 50.44 111 ILE A C 1
ATOM 831 O O . ILE A 1 111 ? 7.168 -15.117 -32.562 1 50.44 111 ILE A O 1
ATOM 835 N N . ARG A 1 112 ? 7.902 -13.539 -31.328 1 48.97 112 ARG A N 1
ATOM 836 C CA . ARG A 1 112 ? 9.305 -13.75 -31.688 1 48.97 112 ARG A CA 1
ATOM 837 C C . ARG A 1 112 ? 10.023 -14.562 -30.625 1 48.97 112 ARG A C 1
ATOM 839 O O . ARG A 1 112 ? 9.906 -14.273 -29.422 1 48.97 112 ARG A O 1
ATOM 846 N N . GLN A 1 113 ? 10.484 -15.742 -30.828 1 51.59 113 GLN A N 1
ATOM 847 C CA . GLN A 1 113 ? 11.023 -16.812 -30 1 51.59 113 GLN A CA 1
ATOM 848 C C . GLN A 1 113 ? 12.188 -16.312 -29.156 1 51.59 113 GLN A C 1
ATOM 850 O O . GLN A 1 113 ? 12.352 -16.75 -28 1 51.59 113 GLN A O 1
ATOM 855 N N . SER A 1 114 ? 13.047 -15.445 -29.688 1 51.03 114 SER A N 1
ATOM 856 C CA . SER A 1 114 ? 14.367 -15.312 -29.062 1 51.03 114 SER A CA 1
ATOM 857 C C . SER A 1 114 ? 14.273 -14.648 -27.703 1 51.03 114 SER A C 1
ATOM 859 O O . SER A 1 114 ? 15.039 -14.977 -26.797 1 51.03 114 SER A O 1
ATOM 861 N N . SER A 1 115 ? 13.516 -13.773 -27.484 1 53.84 115 SER A N 1
ATOM 862 C CA . SER A 1 115 ? 13.555 -12.891 -26.328 1 53.84 115 SER A CA 1
ATOM 863 C C . SER A 1 115 ? 12.742 -13.461 -25.172 1 53.84 115 SER A C 1
ATOM 865 O O . SER A 1 115 ? 12.797 -12.938 -24.047 1 53.84 115 SER A O 1
ATOM 867 N N . LEU A 1 116 ? 12.07 -14.562 -25.422 1 56.69 116 LEU A N 1
ATOM 868 C CA . LEU A 1 116 ? 11.094 -15.117 -24.484 1 56.69 116 LEU A CA 1
ATOM 869 C C . LEU A 1 116 ? 11.781 -15.797 -23.312 1 56.69 116 LEU A C 1
ATOM 871 O O . LEU A 1 116 ? 11.18 -15.977 -22.25 1 56.69 116 LEU A O 1
ATOM 875 N N . TRP A 1 117 ? 13.195 -15.797 -23.453 1 64.06 117 TRP A N 1
ATOM 876 C CA . TRP A 1 117 ? 13.852 -16.609 -22.438 1 64.06 117 TRP A CA 1
ATOM 877 C C . TRP A 1 117 ? 14.375 -15.742 -21.297 1 64.06 117 TRP A C 1
ATOM 879 O O . TRP A 1 117 ? 14.969 -16.25 -20.344 1 64.06 117 TRP A O 1
ATOM 889 N N . GLN A 1 118 ? 14.008 -14.539 -21.422 1 78.62 118 GLN A N 1
ATOM 890 C CA . GLN A 1 118 ? 14.562 -13.68 -20.391 1 78.62 118 GLN A CA 1
ATOM 891 C C . GLN A 1 118 ? 13.648 -13.641 -19.156 1 78.62 118 GLN A C 1
ATOM 893 O O . GLN A 1 118 ? 14.055 -13.195 -18.094 1 78.62 118 GLN A O 1
ATOM 898 N N . SER A 1 119 ? 12.461 -14.227 -19.312 1 87.69 119 SER A N 1
ATOM 899 C CA . SER A 1 119 ? 11.508 -14.273 -18.219 1 87.69 119 SER A CA 1
ATOM 900 C C . SER A 1 119 ? 10.766 -15.609 -18.188 1 87.69 119 SER A C 1
ATOM 902 O O . SER A 1 119 ? 10.367 -16.125 -19.234 1 87.69 119 SER A O 1
ATOM 904 N N . ILE A 1 120 ? 10.625 -16.156 -17.047 1 88.56 120 ILE A N 1
ATOM 905 C CA . ILE A 1 120 ? 9.859 -17.391 -16.938 1 88.56 120 ILE A CA 1
ATOM 906 C C . ILE A 1 120 ? 8.367 -17.078 -16.891 1 88.56 120 ILE A C 1
ATOM 908 O O . ILE A 1 120 ? 7.531 -17.984 -16.812 1 88.56 120 ILE A O 1
ATOM 912 N N . ASN A 1 121 ? 8.07 -15.82 -16.891 1 92.75 121 ASN A N 1
ATOM 913 C CA . ASN A 1 121 ? 6.691 -15.359 -16.953 1 92.75 121 ASN A CA 1
ATOM 914 C C . ASN A 1 121 ? 6.414 -14.586 -18.25 1 92.75 121 ASN A C 1
ATOM 916 O O . ASN A 1 121 ? 7.316 -14.391 -19.062 1 92.75 121 ASN A O 1
ATOM 920 N N . HIS A 1 122 ? 5.227 -14.258 -18.484 1 92.81 122 HIS A N 1
ATOM 921 C CA . HIS A 1 122 ? 4.773 -13.555 -19.688 1 92.81 122 HIS A CA 1
ATOM 922 C C . HIS A 1 122 ? 4.965 -12.047 -19.547 1 92.81 122 HIS A C 1
ATOM 924 O O . HIS A 1 122 ? 4.219 -11.266 -20.125 1 92.81 122 HIS A O 1
ATOM 930 N N . THR A 1 123 ? 5.824 -11.586 -18.688 1 92.88 123 THR A N 1
ATOM 931 C CA . THR A 1 123 ? 6.195 -10.195 -18.453 1 92.88 123 THR A CA 1
ATOM 932 C C . THR A 1 123 ? 7.688 -10.078 -18.172 1 92.88 123 THR A C 1
ATOM 934 O O . THR A 1 123 ? 8.305 -11 -17.625 1 92.88 123 THR A O 1
ATOM 937 N N . PHE A 1 124 ? 8.219 -8.906 -18.547 1 89.69 124 PHE A N 1
ATOM 938 C CA . PHE A 1 124 ? 9.617 -8.625 -18.234 1 89.69 124 PHE A CA 1
ATOM 939 C C . PHE A 1 124 ? 9.727 -7.816 -16.953 1 89.69 124 PHE A C 1
ATOM 941 O O . PHE A 1 124 ? 10.75 -7.172 -16.703 1 89.69 124 PHE A O 1
ATOM 948 N N . PHE A 1 125 ? 8.68 -7.852 -16.172 1 91.31 125 PHE A N 1
ATOM 949 C CA . PHE A 1 125 ? 8.719 -7.16 -14.891 1 91.31 125 PHE A CA 1
ATOM 950 C C . PHE A 1 125 ? 9.828 -7.719 -14.008 1 91.31 125 PHE A C 1
ATOM 952 O O . PHE A 1 125 ? 9.859 -8.914 -13.711 1 91.31 125 PHE A O 1
ATOM 959 N N . GLU A 1 126 ? 10.75 -6.883 -13.539 1 86.06 126 GLU A N 1
ATOM 960 C CA . GLU A 1 126 ? 11.984 -7.293 -12.875 1 86.06 126 GLU A CA 1
ATOM 961 C C . GLU A 1 126 ? 11.695 -8.18 -11.672 1 86.06 126 GLU A C 1
ATOM 963 O O . GLU A 1 126 ? 12.367 -9.195 -11.469 1 86.06 126 GLU A O 1
ATOM 968 N N . GLY A 1 127 ? 10.719 -7.91 -10.922 1 87 127 GLY A N 1
ATOM 969 C CA . GLY A 1 127 ? 10.414 -8.672 -9.719 1 87 127 GLY A CA 1
ATOM 970 C C . GLY A 1 127 ? 9.805 -10.023 -10.008 1 87 127 GLY A C 1
ATOM 971 O O . GLY A 1 127 ? 9.625 -10.836 -9.102 1 87 127 GLY A O 1
ATOM 972 N N . LEU A 1 128 ? 9.578 -10.344 -11.266 1 92.06 128 LEU A N 1
ATOM 973 C CA . LEU A 1 128 ? 8.859 -11.562 -11.609 1 92.06 128 LEU A CA 1
ATOM 974 C C . LEU A 1 128 ? 9.641 -12.391 -12.633 1 92.06 128 LEU A C 1
ATOM 976 O O . LEU A 1 128 ? 9.148 -13.406 -13.117 1 92.06 128 LEU A O 1
ATOM 980 N N . LEU A 1 129 ? 10.836 -12.023 -12.93 1 88.62 129 LEU A N 1
ATOM 981 C CA . LEU A 1 129 ? 11.594 -12.68 -13.992 1 88.62 129 LEU A CA 1
ATOM 982 C C . LEU A 1 129 ? 11.859 -14.141 -13.648 1 88.62 129 LEU A C 1
ATOM 984 O O . LEU A 1 129 ? 11.883 -14.992 -14.539 1 88.62 129 LEU A O 1
ATOM 988 N N . ASP A 1 130 ? 12.055 -14.422 -12.367 1 87.81 130 ASP A N 1
ATOM 989 C CA . ASP A 1 130 ? 12.477 -15.758 -11.977 1 87.81 130 ASP A CA 1
ATOM 990 C C . ASP A 1 130 ? 11.555 -16.328 -10.898 1 87.81 130 ASP A C 1
ATOM 992 O O . ASP A 1 130 ? 11.961 -17.203 -10.133 1 87.81 130 ASP A O 1
ATOM 996 N N . ARG A 1 131 ? 10.359 -15.805 -10.859 1 90.75 131 ARG A N 1
ATOM 997 C CA . ARG A 1 131 ? 9.344 -16.266 -9.914 1 90.75 131 ARG A CA 1
ATOM 998 C C . ARG A 1 131 ? 8.031 -16.562 -10.617 1 90.75 131 ARG A C 1
ATOM 1000 O O . ARG A 1 131 ? 7.328 -15.648 -11.055 1 90.75 131 ARG A O 1
ATOM 1007 N N . PRO A 1 132 ? 7.746 -17.812 -10.703 1 93 132 PRO A N 1
ATOM 1008 C CA . PRO A 1 132 ? 6.52 -18.156 -11.43 1 93 132 PRO A CA 1
ATOM 1009 C C . PRO A 1 132 ? 5.273 -17.531 -10.797 1 93 132 PRO A C 1
ATOM 1011 O O . PRO A 1 132 ? 5.125 -17.547 -9.57 1 93 132 PRO A O 1
ATOM 1014 N N . ILE A 1 133 ? 4.43 -16.984 -11.578 1 96 133 ILE A N 1
ATOM 1015 C CA . ILE A 1 133 ? 3.168 -16.422 -11.109 1 96 133 ILE A CA 1
ATOM 1016 C C . ILE A 1 133 ? 2.16 -17.547 -10.867 1 96 133 ILE A C 1
ATOM 1018 O O . ILE A 1 133 ? 1.793 -18.266 -11.797 1 96 133 ILE A O 1
ATOM 1022 N N . VAL A 1 134 ? 1.707 -17.688 -9.641 1 96.44 134 VAL A N 1
ATOM 1023 C CA . VAL A 1 134 ? 0.814 -18.781 -9.297 1 96.44 134 VAL A CA 1
ATOM 1024 C C . VAL A 1 134 ? -0.604 -18.25 -9.086 1 96.44 134 VAL A C 1
ATOM 1026 O O . VAL A 1 134 ? -1.573 -19.016 -9.164 1 96.44 134 VAL A O 1
ATOM 1029 N N . LEU A 1 135 ? -0.727 -17.031 -8.75 1 97.5 135 LEU A N 1
ATOM 1030 C CA . LEU A 1 135 ? -1.994 -16.359 -8.508 1 97.5 135 LEU A CA 1
ATOM 1031 C C . LEU A 1 135 ? -1.908 -14.883 -8.914 1 97.5 135 LEU A C 1
ATOM 1033 O O . LEU A 1 135 ? -0.938 -14.203 -8.578 1 97.5 135 LEU A O 1
ATOM 1037 N N . SER A 1 136 ? -2.879 -14.469 -9.656 1 97.56 136 SER A N 1
ATOM 1038 C CA . SER A 1 136 ? -2.955 -13.062 -10.031 1 97.56 136 SER A CA 1
ATOM 1039 C C . SER A 1 136 ? -4.105 -12.359 -9.32 1 97.56 136 SER A C 1
ATOM 1041 O O . SER A 1 136 ? -5.234 -12.859 -9.305 1 97.56 136 SER A O 1
ATOM 1043 N N . CYS A 1 137 ? -3.797 -11.242 -8.703 1 97.06 137 CYS A N 1
ATOM 1044 C CA . CYS A 1 137 ? -4.82 -10.43 -8.055 1 97.06 137 CYS A CA 1
ATOM 1045 C C . CYS A 1 137 ? -4.949 -9.07 -8.727 1 97.06 137 CYS A C 1
ATOM 1047 O O . CYS A 1 137 ? -3.945 -8.43 -9.039 1 97.06 137 CYS A O 1
ATOM 1049 N N . GLU A 1 138 ? -6.137 -8.695 -9.039 1 96.19 138 GLU A N 1
ATOM 1050 C CA . GLU A 1 138 ? -6.426 -7.363 -9.555 1 96.19 138 GLU A CA 1
ATOM 1051 C C . GLU A 1 138 ? -7.328 -6.586 -8.594 1 96.19 138 GLU A C 1
ATOM 1053 O O . GLU A 1 138 ? -8.406 -7.059 -8.227 1 96.19 138 GLU A O 1
ATOM 1058 N N . SER A 1 139 ? -6.84 -5.438 -8.172 1 95.06 139 SER A N 1
ATOM 1059 C CA . SER A 1 139 ? -7.578 -4.641 -7.199 1 95.06 139 SER A CA 1
ATOM 1060 C C . SER A 1 139 ? -8.039 -3.316 -7.801 1 95.06 139 SER A C 1
ATOM 1062 O O . SER A 1 139 ? -7.387 -2.775 -8.695 1 95.06 139 SER A O 1
ATOM 1064 N N . LYS A 1 140 ? -9.18 -2.898 -7.371 1 92.5 140 LYS A N 1
ATOM 1065 C CA . LYS A 1 140 ? -9.75 -1.583 -7.652 1 92.5 140 LYS A CA 1
ATOM 1066 C C . LYS A 1 140 ? -10.297 -0.937 -6.383 1 92.5 140 LYS A C 1
ATOM 1068 O O . LYS A 1 140 ? -10.523 -1.619 -5.379 1 92.5 140 LYS A O 1
ATOM 1073 N N . ARG A 1 141 ? -10.406 0.396 -6.434 1 89.75 141 ARG A N 1
ATOM 1074 C CA . ARG A 1 141 ? -11.117 1.071 -5.355 1 89.75 141 ARG A CA 1
ATOM 1075 C C . ARG A 1 141 ? -12.586 0.661 -5.328 1 89.75 141 ARG A C 1
ATOM 1077 O O . ARG A 1 141 ? -13.039 -0.113 -6.176 1 89.75 141 ARG A O 1
ATOM 1084 N N . LEU A 1 142 ? -13.258 1.2 -4.309 1 84.19 142 LEU A N 1
ATOM 1085 C CA . LEU A 1 142 ? -14.68 0.898 -4.168 1 84.19 142 LEU A CA 1
ATOM 1086 C C . LEU A 1 142 ? -15.492 1.56 -5.277 1 84.19 142 LEU A C 1
ATOM 1088 O O . LEU A 1 142 ? -15.789 2.754 -5.207 1 84.19 142 LEU A O 1
ATOM 1092 N N . ASP A 1 143 ? -15.578 0.804 -6.379 1 79.56 143 ASP A N 1
ATOM 1093 C CA . ASP A 1 143 ? -16.328 1.312 -7.523 1 79.56 143 ASP A CA 1
ATOM 1094 C C . ASP A 1 143 ? -16.953 0.168 -8.328 1 79.56 143 ASP A C 1
ATOM 1096 O O . ASP A 1 143 ? -16.375 -0.924 -8.398 1 79.56 143 ASP A O 1
ATOM 1100 N N . SER A 1 144 ? -18.094 0.355 -8.719 1 70.69 144 SER A N 1
ATOM 1101 C CA . SER A 1 144 ? -18.797 -0.652 -9.5 1 70.69 144 SER A CA 1
ATOM 1102 C C . SER A 1 144 ? -18.109 -0.903 -10.836 1 70.69 144 SER A C 1
ATOM 1104 O O . SER A 1 144 ? -18.016 -2.045 -11.289 1 70.69 144 SER A O 1
ATOM 1106 N N . GLU A 1 145 ? -17.578 0.078 -11.398 1 80.81 145 GLU A N 1
ATOM 1107 C CA . GLU A 1 145 ? -16.922 -0.045 -12.695 1 80.81 145 GLU A CA 1
ATOM 1108 C C . GLU A 1 145 ? -15.555 -0.722 -12.562 1 80.81 145 GLU A C 1
ATOM 1110 O O . GLU A 1 145 ? -15.047 -1.304 -13.523 1 80.81 145 GLU A O 1
ATOM 1115 N N . GLY A 1 146 ? -15.133 -0.728 -11.391 1 81 146 GLY A N 1
ATOM 1116 C CA . GLY A 1 146 ? -13.812 -1.281 -11.125 1 81 146 GLY A CA 1
ATOM 1117 C C . GLY A 1 146 ? -13.75 -2.783 -11.328 1 81 146 GLY A C 1
ATOM 1118 O O . GLY A 1 146 ? -12.781 -3.297 -11.891 1 81 146 GLY A O 1
ATOM 1119 N N . THR A 1 147 ? -14.812 -3.418 -11.016 1 85.69 147 THR A N 1
ATOM 1120 C CA . THR A 1 147 ? -14.844 -4.871 -11.117 1 85.69 147 THR A CA 1
ATOM 1121 C C . THR A 1 147 ? -14.789 -5.316 -12.57 1 85.69 147 THR A C 1
ATOM 1123 O O . THR A 1 147 ? -14.086 -6.273 -12.914 1 85.69 147 THR A O 1
ATOM 1126 N N . ILE A 1 148 ? -15.484 -4.648 -13.367 1 86.31 148 ILE A N 1
ATOM 1127 C CA . ILE A 1 148 ? -15.508 -4.977 -14.789 1 86.31 148 ILE A CA 1
ATOM 1128 C C . ILE A 1 148 ? -14.117 -4.781 -15.391 1 86.31 148 ILE A C 1
ATOM 1130 O O . ILE A 1 148 ? -13.617 -5.648 -16.109 1 86.31 148 ILE A O 1
ATOM 1134 N N . GLN A 1 149 ? -13.547 -3.688 -15.07 1 88.69 149 GLN A N 1
ATOM 1135 C CA . GLN A 1 149 ? -12.203 -3.398 -15.562 1 88.69 149 GLN A CA 1
ATOM 1136 C C . GLN A 1 149 ? -11.195 -4.43 -15.055 1 88.69 149 GLN A C 1
ATOM 1138 O O . GLN A 1 149 ? -10.336 -4.891 -15.812 1 88.69 149 GLN A O 1
ATOM 1143 N N . ALA A 1 150 ? -11.336 -4.758 -13.844 1 91.44 150 ALA A N 1
ATOM 1144 C CA . ALA A 1 150 ? -10.438 -5.742 -13.242 1 91.44 150 ALA A CA 1
ATOM 1145 C C . ALA A 1 150 ? -10.594 -7.105 -13.914 1 91.44 150 ALA A C 1
ATOM 1147 O O . ALA A 1 150 ? -9.602 -7.797 -14.164 1 91.44 150 ALA A O 1
ATOM 1148 N N . THR A 1 151 ? -11.797 -7.445 -14.227 1 91 151 THR A N 1
ATOM 1149 C CA . THR A 1 151 ? -12.078 -8.727 -14.867 1 91 151 THR A CA 1
ATOM 1150 C C . THR A 1 151 ? -11.445 -8.781 -16.25 1 91 151 THR A C 1
ATOM 1152 O O . THR A 1 151 ? -10.82 -9.789 -16.609 1 91 151 THR A O 1
ATOM 1155 N N . LEU A 1 152 ? -11.57 -7.754 -16.969 1 90.19 152 LEU A N 1
ATOM 1156 C CA . LEU A 1 152 ? -10.969 -7.684 -18.297 1 90.19 152 LEU A CA 1
ATOM 1157 C C . LEU A 1 152 ? -9.453 -7.805 -18.203 1 90.19 152 LEU A C 1
ATOM 1159 O O . LEU A 1 152 ? -8.836 -8.531 -19 1 90.19 152 LEU A O 1
ATOM 1163 N N . GLN A 1 153 ? -8.898 -7.129 -17.266 1 91.62 153 GLN A N 1
ATOM 1164 C CA . GLN A 1 153 ? -7.445 -7.145 -17.094 1 91.62 153 GLN A CA 1
ATOM 1165 C C . GLN A 1 153 ? -6.949 -8.539 -16.734 1 91.62 153 GLN A C 1
ATOM 1167 O O . GLN A 1 153 ? -5.914 -8.984 -17.234 1 91.62 153 GLN A O 1
ATOM 1172 N N . ILE A 1 154 ? -7.676 -9.227 -15.898 1 94.44 154 ILE A N 1
ATOM 1173 C CA . ILE A 1 154 ? -7.324 -10.594 -15.531 1 94.44 154 ILE A CA 1
ATOM 1174 C C . ILE A 1 154 ? -7.414 -11.492 -16.766 1 94.44 154 ILE A C 1
ATOM 1176 O O . ILE A 1 154 ? -6.539 -12.336 -17 1 94.44 154 ILE A O 1
ATOM 1180 N N . GLY A 1 155 ? -8.438 -11.297 -17.547 1 92.81 155 GLY A N 1
ATOM 1181 C CA . GLY A 1 155 ? -8.594 -12.094 -18.75 1 92.81 155 GLY A CA 1
ATOM 1182 C C . GLY A 1 155 ? -7.414 -11.969 -19.703 1 92.81 155 GLY A C 1
ATOM 1183 O O . GLY A 1 155 ? -6.871 -12.977 -20.156 1 92.81 155 GLY A O 1
ATOM 1184 N N . LEU A 1 156 ? -7.02 -10.797 -19.969 1 92.31 156 LEU A N 1
ATOM 1185 C CA . LEU A 1 156 ? -5.902 -10.539 -20.875 1 92.31 156 LEU A CA 1
ATOM 1186 C C . LEU A 1 156 ? -4.602 -11.086 -20.297 1 92.31 156 LEU A C 1
ATOM 1188 O O . LEU A 1 156 ? -3.814 -11.711 -21 1 92.31 156 LEU A O 1
ATOM 1192 N N . TRP A 1 157 ? -4.438 -10.812 -19.031 1 95.38 157 TRP A N 1
ATOM 1193 C CA . TRP A 1 157 ? -3.236 -11.258 -18.344 1 95.38 157 TRP A CA 1
ATOM 1194 C C . TRP A 1 157 ? -3.117 -12.781 -18.391 1 95.38 157 TRP A C 1
ATOM 1196 O O . TRP A 1 157 ? -2.055 -13.312 -18.703 1 95.38 157 TRP A O 1
ATOM 1206 N N . HIS A 1 158 ? -4.18 -13.508 -18.109 1 96.31 158 HIS A N 1
ATOM 1207 C CA . HIS A 1 158 ? -4.188 -14.969 -18.109 1 96.31 158 HIS A CA 1
ATOM 1208 C C . HIS A 1 158 ? -4.043 -15.523 -19.516 1 96.31 158 HIS A C 1
ATOM 1210 O O . HIS A 1 158 ? -3.4 -16.562 -19.719 1 96.31 158 HIS A O 1
ATOM 1216 N N . ALA A 1 159 ? -4.656 -14.844 -20.469 1 93.38 159 ALA A N 1
ATOM 1217 C CA . ALA A 1 159 ? -4.488 -15.297 -21.844 1 93.38 159 ALA A CA 1
ATOM 1218 C C . ALA A 1 159 ? -3.018 -15.312 -22.25 1 93.38 159 ALA A C 1
ATOM 1220 O O . ALA A 1 159 ? -2.543 -16.266 -22.859 1 93.38 159 ALA A O 1
ATOM 1221 N N . ALA A 1 160 ? -2.367 -14.289 -21.938 1 93.12 160 ALA A N 1
ATOM 1222 C CA . ALA A 1 160 ? -0.935 -14.219 -22.203 1 93.12 160 ALA A CA 1
ATOM 1223 C C . ALA A 1 160 ? -0.172 -15.281 -21.422 1 93.12 160 ALA A C 1
ATOM 1225 O O . ALA A 1 160 ? 0.78 -15.875 -21.938 1 93.12 160 ALA A O 1
ATOM 1226 N N . GLN A 1 161 ? -0.568 -15.492 -20.219 1 94.69 161 GLN A N 1
ATOM 1227 C CA . GLN A 1 161 ? 0.102 -16.5 -19.406 1 94.69 161 GLN A CA 1
ATOM 1228 C C . GLN A 1 161 ? -0.062 -17.891 -20.016 1 94.69 161 GLN A C 1
ATOM 1230 O O . GLN A 1 161 ? 0.895 -18.672 -20.078 1 94.69 161 GLN A O 1
ATOM 1235 N N . TRP A 1 162 ? -1.229 -18.203 -20.453 1 93.94 162 TRP A N 1
ATOM 1236 C CA . TRP A 1 162 ? -1.479 -19.484 -21.094 1 93.94 162 TRP A CA 1
ATOM 1237 C C . TRP A 1 162 ? -0.578 -19.656 -22.312 1 93.94 162 TRP A C 1
ATOM 1239 O O . TRP A 1 162 ? 0.021 -20.719 -22.5 1 93.94 162 TRP A O 1
ATOM 1249 N N . LYS A 1 163 ? -0.515 -18.656 -23.094 1 90.69 163 LYS A N 1
ATOM 1250 C CA . LYS A 1 163 ? 0.342 -18.719 -24.281 1 90.69 163 LYS A CA 1
ATOM 1251 C C . LYS A 1 163 ? 1.796 -18.969 -23.891 1 90.69 163 LYS A C 1
ATOM 1253 O O . LYS A 1 163 ? 2.484 -19.766 -24.531 1 90.69 163 LYS A O 1
ATOM 1258 N N . HIS A 1 164 ? 2.178 -18.312 -22.922 1 91.62 164 HIS A N 1
ATOM 1259 C CA . HIS A 1 164 ? 3.551 -18.453 -22.453 1 91.62 164 HIS A CA 1
ATOM 1260 C C . HIS A 1 164 ? 3.809 -19.875 -21.938 1 91.62 164 HIS A C 1
ATOM 1262 O O . HIS A 1 164 ? 4.828 -20.484 -22.266 1 91.62 164 HIS A O 1
ATOM 1268 N N . LEU A 1 165 ? 2.926 -20.344 -21.109 1 91.25 165 LEU A N 1
ATOM 1269 C CA . LEU A 1 165 ? 3.074 -21.688 -20.562 1 91.25 165 LEU A CA 1
ATOM 1270 C C . LEU A 1 165 ? 3.123 -22.734 -21.672 1 91.25 165 LEU A C 1
ATOM 1272 O O . LEU A 1 165 ? 3.91 -23.688 -21.609 1 91.25 165 LEU A O 1
ATOM 1276 N N . LYS A 1 166 ? 2.348 -22.547 -22.641 1 90.06 166 LYS A N 1
ATOM 1277 C CA . LYS A 1 166 ? 2.354 -23.453 -23.797 1 90.06 166 LYS A CA 1
ATOM 1278 C C . LYS A 1 166 ? 3.699 -23.422 -24.516 1 90.06 166 LYS A C 1
ATOM 1280 O O . LYS A 1 166 ? 4.238 -24.469 -24.875 1 90.06 166 LYS A O 1
ATOM 1285 N N . THR A 1 167 ? 4.117 -22.25 -24.688 1 86.69 167 THR A N 1
ATOM 1286 C CA . THR A 1 167 ? 5.402 -22.078 -25.344 1 86.69 167 THR A CA 1
ATOM 1287 C C . THR A 1 167 ? 6.516 -22.75 -24.562 1 86.69 167 THR A C 1
ATOM 1289 O O . THR A 1 167 ? 7.352 -23.453 -25.141 1 86.69 167 THR A O 1
ATOM 1292 N N . LEU A 1 168 ? 6.5 -22.578 -23.281 1 86.81 168 LEU A N 1
ATOM 1293 C CA . LEU A 1 168 ? 7.516 -23.203 -22.438 1 86.81 168 LEU A CA 1
ATOM 1294 C C . LEU A 1 168 ? 7.391 -24.719 -22.453 1 86.81 168 LEU A C 1
ATOM 1296 O O . LEU A 1 168 ? 8.398 -25.422 -22.484 1 86.81 168 LEU A O 1
ATOM 1300 N N . ALA A 1 169 ? 6.207 -25.172 -22.422 1 87.19 169 ALA A N 1
ATOM 1301 C CA . ALA A 1 169 ? 5.965 -26.609 -22.438 1 87.19 169 ALA A CA 1
ATOM 1302 C C . ALA A 1 169 ? 6.496 -27.25 -23.734 1 87.19 169 ALA A C 1
ATOM 1304 O O . ALA A 1 169 ? 7.07 -28.328 -23.703 1 87.19 169 ALA A O 1
ATOM 1305 N N . VAL A 1 170 ? 6.277 -26.594 -24.797 1 85 170 VAL A N 1
ATOM 1306 C CA . VAL A 1 170 ? 6.75 -27.078 -26.078 1 85 170 VAL A CA 1
ATOM 1307 C C . VAL A 1 170 ? 8.273 -27.109 -26.094 1 85 170 VAL A C 1
ATOM 1309 O O . VAL A 1 170 ? 8.883 -28.062 -26.562 1 85 170 VAL A O 1
ATOM 1312 N N . GLN A 1 171 ? 8.812 -26.125 -25.625 1 82.12 171 GLN A N 1
ATOM 1313 C CA . GLN A 1 171 ? 10.266 -26.016 -25.594 1 82.12 171 GLN A CA 1
ATOM 1314 C C . GLN A 1 171 ? 10.875 -27.125 -24.734 1 82.12 171 GLN A C 1
ATOM 1316 O O . GLN A 1 171 ? 11.945 -27.641 -25.047 1 82.12 171 GLN A O 1
ATOM 1321 N N . GLN A 1 172 ? 10.258 -27.453 -23.672 1 81.81 172 GLN A N 1
ATOM 1322 C CA . GLN A 1 172 ? 10.75 -28.469 -22.766 1 81.81 172 GLN A CA 1
ATOM 1323 C C . GLN A 1 172 ? 10.359 -29.875 -23.234 1 81.81 172 GLN A C 1
ATOM 1325 O O . GLN A 1 172 ? 10.727 -30.875 -22.609 1 81.81 172 GLN A O 1
ATOM 1330 N N . GLN A 1 173 ? 9.734 -29.922 -24.438 1 80.56 173 GLN A N 1
ATOM 1331 C CA . GLN A 1 173 ? 9.234 -31.188 -24.953 1 80.56 173 GLN A CA 1
ATOM 1332 C C . GLN A 1 173 ? 8.422 -31.953 -23.906 1 80.56 173 GLN A C 1
ATOM 1334 O O . GLN A 1 173 ? 8.562 -33.156 -23.766 1 80.56 173 GLN A O 1
ATOM 1339 N N . SER A 1 174 ? 7.82 -31.125 -23.109 1 72.44 174 SER A N 1
ATOM 1340 C CA . SER A 1 174 ? 6.984 -31.703 -22.062 1 72.44 174 SER A CA 1
ATOM 1341 C C . SER A 1 174 ? 5.691 -32.281 -22.641 1 72.44 174 SER A C 1
ATOM 1343 O O . SER A 1 174 ? 5.047 -31.625 -23.469 1 72.44 174 SER A O 1
ATOM 1345 N N . SER A 1 175 ? 5.473 -33.562 -22.406 1 70.75 175 SER A N 1
ATOM 1346 C CA . SER A 1 175 ? 4.23 -34.188 -22.828 1 70.75 175 SER A CA 1
ATOM 1347 C C . SER A 1 175 ? 3.115 -33.969 -21.812 1 70.75 175 SER A C 1
ATOM 1349 O O . SER A 1 175 ? 1.973 -34.375 -22.031 1 70.75 175 SER A O 1
ATOM 1351 N N . SER A 1 176 ? 3.465 -33.25 -20.781 1 68.81 176 SER A N 1
ATOM 1352 C CA . SER A 1 176 ? 2.492 -33.094 -19.703 1 68.81 176 SER A CA 1
ATOM 1353 C C . SER A 1 176 ? 1.417 -32.062 -20.062 1 68.81 176 SER A C 1
ATOM 1355 O O . SER A 1 176 ? 1.667 -31.141 -20.828 1 68.81 176 SER A O 1
ATOM 1357 N N . GLN A 1 177 ? 0.276 -32.406 -19.531 1 84.19 177 GLN A N 1
ATOM 1358 C CA . GLN A 1 177 ? -0.868 -31.5 -19.656 1 84.19 177 GLN A CA 1
ATOM 1359 C C . GLN A 1 177 ? -0.667 -30.219 -18.859 1 84.19 177 GLN A C 1
ATOM 1361 O O . GLN A 1 177 ? -0.094 -30.25 -17.766 1 84.19 177 GLN A O 1
ATOM 1366 N N . LEU A 1 178 ? -1.013 -29.125 -19.469 1 90.44 178 LEU A N 1
ATOM 1367 C CA . LEU A 1 178 ? -1.052 -27.844 -18.781 1 90.44 178 LEU A CA 1
ATOM 1368 C C . LEU A 1 178 ? -1.959 -27.906 -17.562 1 90.44 178 LEU A C 1
ATOM 1370 O O . LEU A 1 178 ? -2.752 -28.844 -17.406 1 90.44 178 LEU A O 1
ATOM 1374 N N . PRO A 1 179 ? -1.761 -26.969 -16.609 1 91.56 179 PRO A N 1
ATOM 1375 C CA . PRO A 1 179 ? -2.662 -26.969 -15.461 1 91.56 179 PRO A CA 1
ATOM 1376 C C . PRO A 1 179 ? -4.133 -26.844 -15.859 1 91.56 179 PRO A C 1
ATOM 1378 O O . PRO A 1 179 ? -4.441 -26.328 -16.938 1 91.56 179 PRO A O 1
ATOM 1381 N N . THR A 1 180 ? -4.984 -27.344 -14.961 1 91.19 180 THR A N 1
ATOM 1382 C CA . THR A 1 180 ? -6.414 -27.359 -15.25 1 91.19 180 THR A CA 1
ATOM 1383 C C . THR A 1 180 ? -6.977 -25.938 -15.297 1 91.19 180 THR A C 1
ATOM 1385 O O . THR A 1 180 ? -7.918 -25.672 -16.031 1 91.19 180 THR A O 1
ATOM 1388 N N . PHE A 1 181 ? -6.449 -25.125 -14.484 1 95.19 181 PHE A N 1
ATOM 1389 C CA . PHE A 1 181 ? -6.922 -23.75 -14.438 1 95.19 181 PHE A CA 1
ATOM 1390 C C . PHE A 1 181 ? -5.832 -22.812 -13.914 1 95.19 181 PHE A C 1
ATOM 1392 O O . PHE A 1 181 ? -4.84 -23.281 -13.352 1 95.19 181 PHE A O 1
ATOM 1399 N N . LEU A 1 182 ? -5.961 -21.562 -14.203 1 96.62 182 LEU A N 1
ATOM 1400 C CA . LEU A 1 182 ? -5.203 -20.484 -13.57 1 96.62 182 LEU A CA 1
ATOM 1401 C C . LEU A 1 182 ? -6.105 -19.641 -12.672 1 96.62 182 LEU A C 1
ATOM 1403 O O . LEU A 1 182 ? -7.105 -19.094 -13.141 1 96.62 182 LEU A O 1
ATOM 1407 N N . PRO A 1 183 ? -5.789 -19.562 -11.414 1 97.19 183 PRO A N 1
ATOM 1408 C CA . PRO A 1 183 ? -6.648 -18.828 -10.477 1 97.19 183 PRO A CA 1
ATOM 1409 C C . PRO A 1 183 ? -6.363 -17.328 -10.469 1 97.19 183 PRO A C 1
ATOM 1411 O O . PRO A 1 183 ? -5.23 -16.906 -10.734 1 97.19 183 PRO A O 1
ATOM 1414 N N . ALA A 1 184 ? -7.398 -16.562 -10.148 1 97.56 184 ALA A N 1
ATOM 1415 C CA . ALA A 1 184 ? -7.305 -15.125 -9.969 1 97.56 184 ALA A CA 1
ATOM 1416 C C . ALA A 1 184 ? -8.227 -14.648 -8.852 1 97.56 184 ALA A C 1
ATOM 1418 O O . ALA A 1 184 ? -9.18 -15.344 -8.484 1 97.56 184 ALA A O 1
ATOM 1419 N N . VAL A 1 185 ? -7.875 -13.547 -8.281 1 97.06 185 VAL A N 1
ATOM 1420 C CA . VAL A 1 185 ? -8.727 -12.867 -7.305 1 97.06 185 VAL A CA 1
ATOM 1421 C C . VAL A 1 185 ? -8.984 -11.43 -7.758 1 97.06 185 VAL A C 1
ATOM 1423 O O . VAL A 1 185 ? -8.047 -10.695 -8.078 1 97.06 185 VAL A O 1
ATOM 1426 N N . ILE A 1 186 ? -10.188 -11.102 -7.852 1 95.69 186 ILE A N 1
ATOM 1427 C CA . ILE A 1 186 ? -10.609 -9.742 -8.164 1 95.69 186 ILE A CA 1
ATOM 1428 C C . ILE A 1 186 ? -11.094 -9.047 -6.898 1 95.69 186 ILE A C 1
ATOM 1430 O O . ILE A 1 186 ? -11.977 -9.555 -6.199 1 95.69 186 ILE A O 1
ATOM 1434 N N . ILE A 1 187 ? -10.492 -7.902 -6.629 1 96.31 187 ILE A N 1
ATOM 1435 C CA . ILE A 1 187 ? -10.789 -7.18 -5.398 1 96.31 187 ILE A CA 1
ATOM 1436 C C . ILE A 1 187 ? -11.359 -5.801 -5.734 1 96.31 187 ILE A C 1
ATOM 1438 O O . ILE A 1 187 ? -10.797 -5.082 -6.57 1 96.31 187 ILE A O 1
ATOM 1442 N N . SER A 1 188 ? -12.453 -5.43 -5.172 1 94.19 188 SER A N 1
ATOM 1443 C CA . SER A 1 188 ? -13.031 -4.094 -5.285 1 94.19 188 SER A CA 1
ATOM 1444 C C . SER A 1 188 ? -13.445 -3.555 -3.916 1 94.19 188 SER A C 1
ATOM 1446 O O . SER A 1 188 ? -14.484 -3.938 -3.377 1 94.19 188 SER A O 1
ATOM 1448 N N . GLY A 1 189 ? -12.609 -2.602 -3.459 1 95.38 189 GLY A N 1
ATOM 1449 C CA . GLY A 1 189 ? -12.867 -2.127 -2.109 1 95.38 189 GLY A CA 1
ATOM 1450 C C . GLY A 1 189 ? -12.992 -3.246 -1.094 1 95.38 189 GLY A C 1
ATOM 1451 O O . GLY A 1 189 ? -11.992 -3.893 -0.755 1 95.38 189 GLY A O 1
ATOM 1452 N N . HIS A 1 190 ? -14.227 -3.576 -0.725 1 97 190 HIS A N 1
ATOM 1453 C CA . HIS A 1 190 ? -14.5 -4.551 0.325 1 97 190 HIS A CA 1
ATOM 1454 C C . HIS A 1 190 ? -14.547 -5.969 -0.239 1 97 190 HIS A C 1
ATOM 1456 O O . HIS A 1 190 ? -14.32 -6.938 0.488 1 97 190 HIS A O 1
ATOM 1462 N N . ASP A 1 191 ? -14.789 -6.102 -1.485 1 95.44 191 ASP A N 1
ATOM 1463 C CA . ASP A 1 191 ? -15.25 -7.387 -2.01 1 95.44 191 ASP A CA 1
ATOM 1464 C C . ASP A 1 191 ? -14.094 -8.164 -2.641 1 95.44 191 ASP A C 1
ATOM 1466 O O . ASP A 1 191 ? -13.305 -7.602 -3.402 1 95.44 191 ASP A O 1
ATOM 1470 N N . TRP A 1 192 ? -14.047 -9.406 -2.334 1 96.12 192 TRP A N 1
ATOM 1471 C CA . TRP A 1 192 ? -13.055 -10.344 -2.854 1 96.12 192 TRP A CA 1
ATOM 1472 C C . TRP A 1 192 ? -13.727 -11.461 -3.646 1 96.12 192 TRP A C 1
ATOM 1474 O O . TRP A 1 192 ? -14.523 -12.227 -3.1 1 96.12 192 TRP A O 1
ATOM 1484 N N . LEU A 1 193 ? -13.391 -11.5 -4.898 1 94.62 193 LEU A N 1
ATOM 1485 C CA . LEU A 1 193 ? -14.016 -12.438 -5.824 1 94.62 193 LEU A CA 1
ATOM 1486 C C . LEU A 1 193 ? -12.984 -13.383 -6.418 1 94.62 193 LEU A C 1
ATOM 1488 O O . LEU A 1 193 ? -11.898 -12.961 -6.812 1 94.62 193 LEU A O 1
ATOM 1492 N N . PHE A 1 194 ? -13.414 -14.656 -6.355 1 95.31 194 PHE A N 1
ATOM 1493 C CA . PHE A 1 194 ? -12.594 -15.648 -7.039 1 95.31 194 PHE A CA 1
ATOM 1494 C C . PHE A 1 194 ? -12.922 -15.695 -8.523 1 95.31 194 PHE A C 1
ATOM 1496 O O . PHE A 1 194 ? -14.086 -15.594 -8.914 1 95.31 194 PHE A O 1
ATOM 1503 N N . ALA A 1 195 ? -11.914 -15.781 -9.336 1 94.25 195 ALA A N 1
ATOM 1504 C CA . ALA A 1 195 ? -12.008 -16.016 -10.773 1 94.25 195 ALA A CA 1
ATOM 1505 C C . ALA A 1 195 ? -10.969 -17.031 -11.234 1 94.25 195 ALA A C 1
ATOM 1507 O O . ALA A 1 195 ? -10.047 -17.359 -10.484 1 94.25 195 ALA A O 1
ATOM 1508 N N . ALA A 1 196 ? -11.195 -17.578 -12.359 1 95.75 196 ALA A N 1
ATOM 1509 C CA . ALA A 1 196 ? -10.25 -18.531 -12.953 1 95.75 196 ALA A CA 1
ATOM 1510 C C . ALA A 1 196 ? -10.367 -18.531 -14.477 1 95.75 196 ALA A C 1
ATOM 1512 O O . ALA A 1 196 ? -11.375 -18.094 -15.031 1 95.75 196 ALA A O 1
ATOM 1513 N N . THR A 1 197 ? -9.305 -18.922 -15.07 1 95.25 197 THR A N 1
ATOM 1514 C CA . THR A 1 197 ? -9.383 -19.172 -16.5 1 95.25 197 THR A CA 1
ATOM 1515 C C . THR A 1 197 ? -8.992 -20.609 -16.812 1 95.25 197 THR A C 1
ATOM 1517 O O . THR A 1 197 ? -8.195 -21.219 -16.094 1 95.25 197 THR A O 1
ATOM 1520 N N . THR A 1 198 ? -9.594 -21.156 -17.797 1 94.31 198 THR A N 1
ATOM 1521 C CA . THR A 1 198 ? -9.266 -22.469 -18.344 1 94.31 198 THR A CA 1
ATOM 1522 C C . THR A 1 198 ? -9.016 -22.375 -19.844 1 94.31 198 THR A C 1
ATOM 1524 O O . THR A 1 198 ? -9.336 -21.359 -20.469 1 94.31 198 THR A O 1
ATOM 1527 N N . GLN A 1 199 ? -8.312 -23.375 -20.266 1 90.5 199 GLN A N 1
ATOM 1528 C CA . GLN A 1 199 ? -8.109 -23.484 -21.703 1 90.5 199 GLN A CA 1
ATOM 1529 C C . GLN A 1 199 ? -8.984 -24.578 -22.312 1 90.5 199 GLN A C 1
ATOM 1531 O O . GLN A 1 199 ? -8.953 -25.734 -21.875 1 90.5 199 GLN A O 1
ATOM 1536 N N . VAL A 1 200 ? -9.805 -24.188 -23.25 1 86.19 200 VAL A N 1
ATOM 1537 C CA . VAL A 1 200 ? -10.609 -25.125 -24.016 1 86.19 200 VAL A CA 1
ATOM 1538 C C . VAL A 1 200 ? -10.367 -24.922 -25.516 1 86.19 200 VAL A C 1
ATOM 1540 O O . VAL A 1 200 ? -10.695 -23.875 -26.062 1 86.19 200 VAL A O 1
ATOM 1543 N N . GLN A 1 201 ? -9.875 -26.031 -26.188 1 84.5 201 GLN A N 1
ATOM 1544 C CA . GLN A 1 201 ? -9.578 -25.969 -27.609 1 84.5 201 GLN A CA 1
ATOM 1545 C C . GLN A 1 201 ? -8.773 -24.719 -27.953 1 84.5 201 GLN A C 1
ATOM 1547 O O . GLN A 1 201 ? -9.148 -23.953 -28.859 1 84.5 201 GLN A O 1
ATOM 1552 N N . ASN A 1 202 ? -7.855 -24.266 -27.188 1 81.31 202 ASN A N 1
ATOM 1553 C CA . ASN A 1 202 ? -6.914 -23.172 -27.375 1 81.31 202 ASN A CA 1
ATOM 1554 C C . ASN A 1 202 ? -7.574 -21.812 -27.125 1 81.31 202 ASN A C 1
ATOM 1556 O O . ASN A 1 202 ? -7.051 -20.781 -27.547 1 81.31 202 ASN A O 1
ATOM 1560 N N . LYS A 1 203 ? -8.734 -21.875 -26.531 1 88.19 203 LYS A N 1
ATOM 1561 C CA . LYS A 1 203 ? -9.414 -20.656 -26.125 1 88.19 203 LYS A CA 1
ATOM 1562 C C . LYS A 1 203 ? -9.391 -20.484 -24.609 1 88.19 203 LYS A C 1
ATOM 1564 O O . LYS A 1 203 ? -9.586 -21.469 -23.875 1 88.19 203 LYS A O 1
ATOM 1569 N N . THR A 1 204 ? -9.117 -19.281 -24.234 1 90.5 204 THR A N 1
ATOM 1570 C CA . THR A 1 204 ? -9.125 -18.984 -22.812 1 90.5 204 THR A CA 1
ATOM 1571 C C . THR A 1 204 ? -10.531 -18.625 -22.344 1 90.5 204 THR A C 1
ATOM 1573 O O . THR A 1 204 ? -11.148 -17.688 -22.844 1 90.5 204 THR A O 1
ATOM 1576 N N . ILE A 1 205 ? -11.078 -19.391 -21.406 1 92.94 205 ILE A N 1
ATOM 1577 C CA . ILE A 1 205 ? -12.398 -19.156 -20.828 1 92.94 205 ILE A CA 1
ATOM 1578 C C . ILE A 1 205 ? -12.242 -18.562 -19.422 1 92.94 205 ILE A C 1
ATOM 1580 O O . ILE A 1 205 ? -11.539 -19.125 -18.578 1 92.94 205 ILE A O 1
ATOM 1584 N N . LEU A 1 206 ? -12.898 -17.453 -19.234 1 92.69 206 LEU A N 1
ATOM 1585 C CA . LEU A 1 206 ? -12.852 -16.781 -17.953 1 92.69 206 LEU A CA 1
ATOM 1586 C C . LEU A 1 206 ? -14.078 -17.125 -17.109 1 92.69 206 LEU A C 1
ATOM 1588 O O . LEU A 1 206 ? -15.211 -16.906 -17.547 1 92.69 206 LEU A O 1
ATOM 1592 N N . TRP A 1 207 ? -13.828 -17.688 -15.93 1 90.69 207 TRP A N 1
ATOM 1593 C CA . TRP A 1 207 ? -14.836 -17.953 -14.914 1 90.69 207 TRP A CA 1
ATOM 1594 C C . TRP A 1 207 ? -14.789 -16.891 -13.82 1 90.69 207 TRP A C 1
ATOM 1596 O O . TRP A 1 207 ? -13.766 -16.734 -13.141 1 90.69 207 TRP A O 1
ATOM 1606 N N . LYS A 1 208 ? -15.891 -16.109 -13.688 1 88.31 208 LYS A N 1
ATOM 1607 C CA . LYS A 1 208 ? -15.75 -14.93 -12.836 1 88.31 208 LYS A CA 1
ATOM 1608 C C . LYS A 1 208 ? -16.906 -14.836 -11.844 1 88.31 208 LYS A C 1
ATOM 1610 O O . LYS A 1 208 ? -17.875 -15.586 -11.93 1 88.31 208 LYS A O 1
ATOM 1615 N N . GLU A 1 209 ? -16.672 -13.891 -10.789 1 80.31 209 GLU A N 1
ATOM 1616 C CA . GLU A 1 209 ? -17.656 -13.359 -9.867 1 80.31 209 GLU A CA 1
ATOM 1617 C C . GLU A 1 209 ? -18.141 -14.43 -8.891 1 80.31 209 GLU A C 1
ATOM 1619 O O . GLU A 1 209 ? -19.344 -14.625 -8.711 1 80.31 209 GLU A O 1
ATOM 1624 N N . TYR A 1 210 ? -17.172 -15.023 -8.258 1 89 210 TYR A N 1
ATOM 1625 C CA . TYR A 1 210 ? -17.484 -15.891 -7.125 1 89 210 TYR A CA 1
ATOM 1626 C C . TYR A 1 210 ? -17.062 -15.25 -5.812 1 89 210 TYR A C 1
ATOM 1628 O O . TYR A 1 210 ? -15.898 -15.367 -5.406 1 89 210 TYR A O 1
ATOM 1636 N N . PRO A 1 211 ? -17.984 -14.633 -5.191 1 91.56 211 PRO A N 1
ATOM 1637 C CA . PRO A 1 211 ? -17.641 -13.977 -3.93 1 91.56 211 PRO A CA 1
ATOM 1638 C C . PRO A 1 211 ? -17.219 -14.969 -2.846 1 91.56 211 PRO A C 1
ATOM 1640 O O . PRO A 1 211 ? -17.891 -15.977 -2.635 1 91.56 211 PRO A O 1
ATOM 1643 N N . PHE A 1 212 ? -16.078 -14.688 -2.225 1 92.69 212 PHE A N 1
ATOM 1644 C CA . PHE A 1 212 ? -15.688 -15.625 -1.174 1 92.69 212 PHE A CA 1
ATOM 1645 C C . PHE A 1 212 ? -15.352 -14.883 0.115 1 92.69 212 PHE A C 1
ATOM 1647 O O . PHE A 1 212 ? -15.117 -15.5 1.152 1 92.69 212 PHE A O 1
ATOM 1654 N N . GLY A 1 213 ? -15.414 -13.562 0.104 1 94.56 213 GLY A N 1
ATOM 1655 C CA . GLY A 1 213 ? -15.148 -12.805 1.312 1 94.56 213 GLY A CA 1
ATOM 1656 C C . GLY A 1 213 ? -15.305 -11.305 1.117 1 94.56 213 GLY A C 1
ATOM 1657 O O . GLY A 1 213 ? -15.477 -10.836 -0.009 1 94.56 213 GLY A O 1
ATOM 1658 N N . HIS A 1 214 ? -15.289 -10.617 2.248 1 96.06 214 HIS A N 1
ATOM 1659 C CA . HIS A 1 214 ? -15.367 -9.156 2.258 1 96.06 214 HIS A CA 1
ATOM 1660 C C . HIS A 1 214 ? -14.82 -8.586 3.559 1 96.06 214 HIS A C 1
ATOM 1662 O O . HIS A 1 214 ? -14.562 -9.328 4.512 1 96.06 214 HIS A O 1
ATOM 1668 N N . THR A 1 215 ? -14.648 -7.281 3.557 1 97.38 215 THR A N 1
ATOM 1669 C CA . THR A 1 215 ? -14.062 -6.645 4.734 1 97.38 215 THR A CA 1
ATOM 1670 C C . THR A 1 215 ? -15.094 -5.762 5.434 1 97.38 215 THR A C 1
ATOM 1672 O O . THR A 1 215 ? -14.742 -4.727 6.008 1 97.38 215 THR A O 1
ATOM 1675 N N . ARG A 1 216 ? -16.375 -6.102 5.352 1 95.94 216 ARG A N 1
ATOM 1676 C CA . ARG A 1 216 ? -17.422 -5.324 6.016 1 95.94 216 ARG A CA 1
ATOM 1677 C C . ARG A 1 216 ? -17.625 -5.805 7.449 1 95.94 216 ARG A C 1
ATOM 1679 O O . ARG A 1 216 ? -18.203 -5.082 8.273 1 95.94 216 ARG A O 1
ATOM 1686 N N . ASP A 1 217 ? -17.219 -7.086 7.699 1 94.12 217 ASP A N 1
ATOM 1687 C CA . ASP A 1 217 ? -17.266 -7.625 9.055 1 94.12 217 ASP A CA 1
ATOM 1688 C C . ASP A 1 217 ? -16.219 -8.719 9.25 1 94.12 217 ASP A C 1
ATOM 1690 O O . ASP A 1 217 ? -15.5 -9.062 8.32 1 94.12 217 ASP A O 1
ATOM 1694 N N . ALA A 1 218 ? -16.141 -9.211 10.5 1 93.56 218 ALA A N 1
ATOM 1695 C CA . ALA A 1 218 ? -15.078 -10.156 10.859 1 93.56 218 ALA A CA 1
ATOM 1696 C C . ALA A 1 218 ? -15.242 -11.477 10.102 1 93.56 218 ALA A C 1
ATOM 1698 O O . ALA A 1 218 ? -14.25 -12.07 9.672 1 93.56 218 ALA A O 1
ATOM 1699 N N . TRP A 1 219 ? -16.438 -11.844 9.961 1 91 219 TRP A N 1
ATOM 1700 C CA . TRP A 1 219 ? -16.688 -13.094 9.258 1 91 219 TRP A CA 1
ATOM 1701 C C . TRP A 1 219 ? -16.156 -13.039 7.824 1 91 219 TRP A C 1
ATOM 1703 O O . TRP A 1 219 ? -15.539 -13.984 7.348 1 91 219 TRP A O 1
ATOM 1713 N N . GLY A 1 220 ? -16.422 -11.969 7.184 1 94.88 220 GLY A N 1
ATOM 1714 C CA . GLY A 1 220 ? -15.914 -11.789 5.828 1 94.88 220 GLY A CA 1
ATOM 1715 C C . GLY A 1 220 ? -14.398 -11.82 5.746 1 94.88 220 GLY A C 1
ATOM 1716 O O . GLY A 1 220 ? -13.836 -12.383 4.805 1 94.88 220 GLY A O 1
ATOM 1717 N N . VAL A 1 221 ? -13.758 -11.273 6.684 1 95.44 221 VAL A N 1
ATOM 1718 C CA . VAL A 1 221 ? -12.305 -11.227 6.711 1 95.44 221 VAL A CA 1
ATOM 1719 C C . VAL A 1 221 ? -11.742 -12.641 6.867 1 95.44 221 VAL A C 1
ATOM 1721 O O . VAL A 1 221 ? -10.812 -13.031 6.152 1 95.44 221 VAL A O 1
ATOM 1724 N N . TYR A 1 222 ? -12.289 -13.391 7.773 1 92.5 222 TYR A N 1
ATOM 1725 C CA . TYR A 1 222 ? -11.805 -14.75 7.984 1 92.5 222 TYR A CA 1
ATOM 1726 C C . TYR A 1 222 ? -12.023 -15.609 6.742 1 92.5 222 TYR A C 1
ATOM 1728 O O . TYR A 1 222 ? -11.211 -16.484 6.438 1 92.5 222 TYR A O 1
ATOM 1736 N N . ARG A 1 223 ? -13.023 -15.336 6.031 1 93 223 ARG A N 1
ATOM 1737 C CA . ARG A 1 223 ? -13.266 -16.062 4.785 1 93 223 ARG A CA 1
ATOM 1738 C C . ARG A 1 223 ? -12.211 -15.711 3.738 1 93 223 ARG A C 1
ATOM 1740 O O . ARG A 1 223 ? -11.766 -16.594 2.99 1 93 223 ARG A O 1
ATOM 1747 N N . ILE A 1 224 ? -11.891 -14.461 3.648 1 96.12 224 ILE A N 1
ATOM 1748 C CA . ILE A 1 224 ? -10.82 -14.055 2.744 1 96.12 224 ILE A CA 1
ATOM 1749 C C . ILE A 1 224 ? -9.547 -14.828 3.066 1 96.12 224 ILE A C 1
ATOM 1751 O O . ILE A 1 224 ? -8.93 -15.414 2.176 1 96.12 224 ILE A O 1
ATOM 1755 N N . ILE A 1 225 ? -9.227 -14.859 4.348 1 94.69 225 ILE A N 1
ATOM 1756 C CA . ILE A 1 225 ? -7.992 -15.5 4.793 1 94.69 225 ILE A CA 1
ATOM 1757 C C . ILE A 1 225 ? -8.023 -16.984 4.434 1 94.69 225 ILE A C 1
ATOM 1759 O O . ILE A 1 225 ? -7.066 -17.5 3.85 1 94.69 225 ILE A O 1
ATOM 1763 N N . CYS A 1 226 ? -9.078 -17.578 4.715 1 92.19 226 CYS A N 1
ATOM 1764 C CA . CYS A 1 226 ? -9.211 -19.016 4.434 1 92.19 226 CYS A CA 1
ATOM 1765 C C . CYS A 1 226 ? -9.117 -19.281 2.938 1 92.19 226 CYS A C 1
ATOM 1767 O O . CYS A 1 226 ? -8.406 -20.203 2.512 1 92.19 226 CYS A O 1
ATOM 1769 N N . GLY A 1 227 ? -9.836 -18.5 2.193 1 93.62 227 GLY A N 1
ATOM 1770 C CA . GLY A 1 227 ? -9.797 -18.672 0.748 1 93.62 227 GLY A CA 1
ATOM 1771 C C . GLY A 1 227 ? -8.398 -18.5 0.167 1 93.62 227 GLY A C 1
ATOM 1772 O O . GLY A 1 227 ? -7.969 -19.297 -0.661 1 93.62 227 GLY A O 1
ATOM 1773 N N . LEU A 1 228 ? -7.711 -17.531 0.602 1 95.81 228 LEU A N 1
ATOM 1774 C CA . LEU A 1 228 ? -6.359 -17.266 0.118 1 95.81 228 LEU A CA 1
ATOM 1775 C C . LEU A 1 228 ? -5.406 -18.375 0.538 1 95.81 228 LEU A C 1
ATOM 1777 O O . LEU A 1 228 ? -4.504 -18.75 -0.218 1 95.81 228 LEU A O 1
ATOM 1781 N N . GLN A 1 229 ? -5.566 -18.875 1.696 1 94.12 229 GLN A N 1
ATOM 1782 C CA . GLN A 1 229 ? -4.703 -19.953 2.174 1 94.12 229 GLN A CA 1
ATOM 1783 C C . GLN A 1 229 ? -4.957 -21.25 1.398 1 94.12 229 GLN A C 1
ATOM 1785 O O . GLN A 1 229 ? -4.035 -22.031 1.174 1 94.12 229 GLN A O 1
ATOM 1790 N N . ARG A 1 230 ? -6.152 -21.469 1.006 1 93.38 230 ARG A N 1
ATOM 1791 C CA . ARG A 1 230 ? -6.445 -22.609 0.137 1 93.38 230 ARG A CA 1
ATOM 1792 C C . ARG A 1 230 ? -5.742 -22.469 -1.208 1 93.38 230 ARG A C 1
ATOM 1794 O O . ARG A 1 230 ? -5.207 -23.438 -1.742 1 93.38 230 ARG A O 1
ATOM 1801 N N . LEU A 1 231 ? -5.789 -21.297 -1.726 1 95 231 LEU A N 1
ATOM 1802 C CA . LEU A 1 231 ? -5.098 -21.031 -2.982 1 95 231 LEU A CA 1
ATOM 1803 C C . LEU A 1 231 ? -3.59 -21.188 -2.82 1 95 231 LEU A C 1
ATOM 1805 O O . LEU A 1 231 ? -2.912 -21.688 -3.725 1 95 231 LEU A O 1
ATOM 1809 N N . LYS A 1 232 ? -3.133 -20.75 -1.689 1 94.75 232 LYS A N 1
ATOM 1810 C CA . LYS A 1 232 ? -1.722 -20.953 -1.378 1 94.75 232 LYS A CA 1
ATOM 1811 C C . LYS A 1 232 ? -1.381 -22.438 -1.34 1 94.75 232 LYS A C 1
ATOM 1813 O O . LYS A 1 232 ? -0.361 -22.859 -1.888 1 94.75 232 LYS A O 1
ATOM 1818 N N . ALA A 1 233 ? -2.191 -23.203 -0.682 1 92.25 233 ALA A N 1
ATOM 1819 C CA . ALA A 1 233 ? -1.98 -24.641 -0.615 1 92.25 233 ALA A CA 1
ATOM 1820 C C . ALA A 1 233 ? -1.986 -25.266 -2.008 1 92.25 233 ALA A C 1
ATOM 1822 O O . ALA A 1 233 ? -1.141 -26.109 -2.324 1 92.25 233 ALA A O 1
ATOM 1823 N N . TRP A 1 234 ? -2.908 -24.906 -2.775 1 93.62 234 TRP A N 1
ATOM 1824 C CA . TRP A 1 234 ? -2.963 -25.375 -4.152 1 93.62 234 TRP A CA 1
ATOM 1825 C C . TRP A 1 234 ? -1.688 -25.016 -4.906 1 93.62 234 TRP A C 1
ATOM 1827 O O . TRP A 1 234 ? -1.15 -25.828 -5.66 1 93.62 234 TRP A O 1
ATOM 1837 N N . ALA A 1 235 ? -1.197 -23.781 -4.781 1 94.94 235 ALA A N 1
ATOM 1838 C CA . ALA A 1 235 ? 0.023 -23.312 -5.438 1 94.94 235 ALA A CA 1
ATOM 1839 C C . ALA A 1 235 ? 1.214 -24.188 -5.066 1 94.94 235 ALA A C 1
ATOM 1841 O O . ALA A 1 235 ? 2.002 -24.578 -5.93 1 94.94 235 ALA A O 1
ATOM 1842 N N . LEU A 1 236 ? 1.301 -24.516 -3.826 1 92.75 236 LEU A N 1
ATOM 1843 C CA . LEU A 1 236 ? 2.463 -25.234 -3.311 1 92.75 236 LEU A CA 1
ATOM 1844 C C . LEU A 1 236 ? 2.365 -26.719 -3.621 1 92.75 236 LEU A C 1
ATOM 1846 O O . LEU A 1 236 ? 3.371 -27.359 -3.926 1 92.75 236 LEU A O 1
ATOM 1850 N N . ASN A 1 237 ? 1.142 -27.234 -3.572 1 91.81 237 ASN A N 1
ATOM 1851 C CA . ASN A 1 237 ? 0.988 -28.688 -3.617 1 91.81 237 ASN A CA 1
ATOM 1852 C C . ASN A 1 237 ? 0.637 -29.172 -5.023 1 91.81 237 ASN A C 1
ATOM 1854 O O . ASN A 1 237 ? 0.828 -30.344 -5.344 1 91.81 237 ASN A O 1
ATOM 1858 N N . ASP A 1 238 ? 0.128 -28.328 -5.801 1 92.62 238 ASP A N 1
ATOM 1859 C CA . ASP A 1 238 ? -0.323 -28.766 -7.125 1 92.62 238 ASP A CA 1
ATOM 1860 C C . ASP A 1 238 ? 0.441 -28.031 -8.227 1 92.62 238 ASP A C 1
ATOM 1862 O O . ASP A 1 238 ? 1.128 -28.656 -9.031 1 92.62 238 ASP A O 1
ATOM 1866 N N . TYR A 1 239 ? 0.414 -26.75 -8.234 1 94.62 239 TYR A N 1
ATOM 1867 C CA . TYR A 1 239 ? 0.963 -25.969 -9.336 1 94.62 239 TYR A CA 1
ATOM 1868 C C . TYR A 1 239 ? 2.484 -26.062 -9.359 1 94.62 239 TYR A C 1
ATOM 1870 O O . TYR A 1 239 ? 3.082 -26.281 -10.414 1 94.62 239 TYR A O 1
ATOM 1878 N N . TRP A 1 240 ? 3.082 -25.875 -8.203 1 92.88 240 TRP A N 1
ATOM 1879 C CA . TRP A 1 240 ? 4.539 -25.797 -8.156 1 92.88 240 TRP A CA 1
ATOM 1880 C C . TRP A 1 240 ? 5.176 -27.109 -8.586 1 92.88 240 TRP A C 1
ATOM 1882 O O . TRP A 1 240 ? 6.07 -27.125 -9.43 1 92.88 240 TRP A O 1
ATOM 1892 N N . PRO A 1 241 ? 4.781 -28.234 -8.047 1 90.88 241 PRO A N 1
ATOM 1893 C CA . PRO A 1 241 ? 5.363 -29.484 -8.531 1 90.88 241 PRO A CA 1
ATOM 1894 C C . PRO A 1 241 ? 5.191 -29.672 -10.039 1 90.88 241 PRO A C 1
ATOM 1896 O O . PRO A 1 241 ? 6.113 -30.125 -10.719 1 90.88 241 PRO A O 1
ATOM 1899 N N . TRP A 1 242 ? 4.09 -29.297 -10.516 1 91.56 242 TRP A N 1
ATOM 1900 C CA . TRP A 1 242 ? 3.865 -29.359 -11.961 1 91.56 242 TRP A CA 1
ATOM 1901 C C . TRP A 1 242 ? 4.836 -28.453 -12.703 1 91.56 242 TRP A C 1
ATOM 1903 O O . TRP A 1 242 ? 5.48 -28.891 -13.664 1 91.56 242 TRP A O 1
ATOM 1913 N N . TYR A 1 243 ? 4.93 -27.188 -12.328 1 91.75 243 TYR A N 1
ATOM 1914 C CA . TYR A 1 243 ? 5.777 -26.203 -12.977 1 91.75 243 TYR A CA 1
ATOM 1915 C C . TYR A 1 243 ? 7.242 -26.625 -12.938 1 91.75 243 TYR A C 1
ATOM 1917 O O . TYR A 1 243 ? 7.945 -26.531 -13.945 1 91.75 243 TYR A O 1
ATOM 1925 N N . ARG A 1 244 ? 7.625 -27 -11.82 1 88.62 244 ARG A N 1
ATOM 1926 C CA . ARG A 1 244 ? 9.008 -27.438 -11.609 1 88.62 244 ARG A CA 1
ATOM 1927 C C . ARG A 1 244 ? 9.352 -28.609 -12.508 1 88.62 244 ARG A C 1
ATOM 1929 O O . ARG A 1 244 ? 10.43 -28.656 -13.109 1 88.62 244 ARG A O 1
ATOM 1936 N N . GLY A 1 245 ? 8.508 -29.547 -12.602 1 87.31 245 GLY A N 1
ATOM 1937 C CA . GLY A 1 245 ? 8.75 -30.75 -13.383 1 87.31 245 GLY A CA 1
ATOM 1938 C C . GLY A 1 245 ? 8.57 -30.531 -14.875 1 87.31 245 GLY A C 1
ATOM 1939 O O . GLY A 1 245 ? 9.438 -30.922 -15.664 1 87.31 245 GLY A O 1
ATOM 1940 N N . HIS A 1 246 ? 7.582 -29.875 -15.211 1 87.06 246 HIS A N 1
ATOM 1941 C CA . HIS A 1 246 ? 7.168 -29.875 -16.609 1 87.06 246 HIS A CA 1
ATOM 1942 C C . HIS A 1 246 ? 7.688 -28.641 -17.328 1 87.06 246 HIS A C 1
ATOM 1944 O O . HIS A 1 246 ? 7.918 -28.672 -18.547 1 87.06 246 HIS A O 1
ATOM 1950 N N . ILE A 1 247 ? 7.84 -27.562 -16.562 1 87.06 247 ILE A N 1
ATOM 1951 C CA . ILE A 1 247 ? 8.258 -26.312 -17.203 1 87.06 247 ILE A CA 1
ATOM 1952 C C . ILE A 1 247 ? 9.758 -26.109 -16.984 1 87.06 247 ILE A C 1
ATOM 1954 O O . ILE A 1 247 ? 10.477 -25.734 -17.922 1 87.06 247 ILE A O 1
ATOM 1958 N N . LEU A 1 248 ? 10.188 -26.359 -15.789 1 83.56 248 LEU A N 1
ATOM 1959 C CA . LEU A 1 248 ? 11.594 -26.125 -15.5 1 83.56 248 LEU A CA 1
ATOM 1960 C C . LEU A 1 248 ? 12.414 -27.391 -15.734 1 83.56 248 LEU A C 1
ATOM 1962 O O . LEU A 1 248 ? 13.648 -27.328 -15.812 1 83.56 248 LEU A O 1
ATOM 1966 N N . GLY A 1 249 ? 11.805 -28.484 -15.883 1 80.94 249 GLY A N 1
ATOM 1967 C CA . GLY A 1 249 ? 12.516 -29.734 -16.109 1 80.94 249 GLY A CA 1
ATOM 1968 C C . GLY A 1 249 ? 13.266 -30.219 -14.891 1 80.94 249 GLY A C 1
ATOM 1969 O O . GLY A 1 249 ? 14.289 -30.906 -15.016 1 80.94 249 GLY A O 1
ATOM 1970 N N . LEU A 1 250 ? 12.875 -29.672 -13.766 1 77.12 250 LEU A N 1
ATOM 1971 C CA . LEU A 1 250 ? 13.57 -30.078 -12.547 1 77.12 250 LEU A CA 1
ATOM 1972 C C . LEU A 1 250 ? 12.906 -31.281 -11.906 1 77.12 250 LEU A C 1
ATOM 1974 O O . LEU A 1 250 ? 11.688 -31.453 -12.016 1 77.12 250 LEU A O 1
ATOM 1978 N N . ALA A 1 251 ? 13.75 -32.344 -11.656 1 64.31 251 ALA A N 1
ATOM 1979 C CA . ALA A 1 251 ? 13.281 -33.594 -11.062 1 64.31 251 ALA A CA 1
ATOM 1980 C C . ALA A 1 251 ? 12.461 -33.344 -9.805 1 64.31 251 ALA A C 1
ATOM 1982 O O . ALA A 1 251 ? 12.75 -32.406 -9.055 1 64.31 251 ALA A O 1
ATOM 1983 N N . THR A 1 252 ? 11.18 -33.781 -9.781 1 55.59 252 THR A N 1
ATOM 1984 C CA . THR A 1 252 ? 10.336 -33.719 -8.586 1 55.59 252 THR A CA 1
ATOM 1985 C C . THR A 1 252 ? 10.922 -34.562 -7.465 1 55.59 252 THR A C 1
ATOM 1987 O O . THR A 1 252 ? 11.609 -35.562 -7.719 1 55.59 252 THR A O 1
ATOM 1990 N N . MET B 1 1 ? 8.734 30.016 -9.578 1 24.59 1 MET B N 1
ATOM 1991 C CA . MET B 1 1 ? 10.102 29.531 -9.734 1 24.59 1 MET B CA 1
ATOM 1992 C C . MET B 1 1 ? 10.656 29.016 -8.414 1 24.59 1 MET B C 1
ATOM 1994 O O . MET B 1 1 ? 10.68 29.734 -7.418 1 24.59 1 MET B O 1
ATOM 1998 N N . VAL B 1 2 ? 10.445 27.703 -8.094 1 36.72 2 VAL B N 1
ATOM 1999 C CA . VAL B 1 2 ? 11.047 27.125 -6.895 1 36.72 2 VAL B CA 1
ATOM 2000 C C . VAL B 1 2 ? 12.562 27.344 -6.922 1 36.72 2 VAL B C 1
ATOM 2002 O O . VAL B 1 2 ? 13.242 26.875 -7.836 1 36.72 2 VAL B O 1
ATOM 2005 N N . GLU B 1 3 ? 13.094 28.484 -6.719 1 33.78 3 GLU B N 1
ATOM 2006 C CA . GLU B 1 3 ? 14.523 28.766 -6.688 1 33.78 3 GLU B CA 1
ATOM 2007 C C . GLU B 1 3 ? 15.25 27.844 -5.715 1 33.78 3 GLU B C 1
ATOM 2009 O O . GLU B 1 3 ? 14.688 27.453 -4.684 1 33.78 3 GLU B O 1
ATOM 2014 N N . SER B 1 4 ? 16.344 27.156 -6.168 1 34.41 4 SER B N 1
ATOM 2015 C CA . SER B 1 4 ? 17.266 26.156 -5.688 1 34.41 4 SER B CA 1
ATOM 2016 C C . SER B 1 4 ? 17.844 26.531 -4.324 1 34.41 4 SER B C 1
ATOM 2018 O O . SER B 1 4 ? 18.219 25.656 -3.541 1 34.41 4 SER B O 1
ATOM 2020 N N . PRO B 1 5 ? 18.656 27.469 -3.938 1 36.03 5 PRO B N 1
ATOM 2021 C CA . PRO B 1 5 ? 19.766 27 -3.109 1 36.03 5 PRO B CA 1
ATOM 2022 C C . PRO B 1 5 ? 19.328 26.562 -1.719 1 36.03 5 PRO B C 1
ATOM 2024 O O . PRO B 1 5 ? 18.578 27.281 -1.043 1 36.03 5 PRO B O 1
ATOM 2027 N N . ALA B 1 6 ? 19.078 25.281 -1.511 1 40.78 6 ALA B N 1
ATOM 2028 C CA . ALA B 1 6 ? 18.859 24.766 -0.162 1 40.78 6 ALA B CA 1
ATOM 2029 C C . ALA B 1 6 ? 19.812 25.406 0.837 1 40.78 6 ALA B C 1
ATOM 2031 O O . ALA B 1 6 ? 21.031 25.344 0.665 1 40.78 6 ALA B O 1
ATOM 2032 N N . ILE B 1 7 ? 19.531 26.5 1.311 1 39.72 7 ILE B N 1
ATOM 2033 C CA . ILE B 1 7 ? 20.375 26.938 2.41 1 39.72 7 ILE B CA 1
ATOM 2034 C C . ILE B 1 7 ? 20.375 25.891 3.523 1 39.72 7 ILE B C 1
ATOM 2036 O O . ILE B 1 7 ? 19.312 25.5 4.008 1 39.72 7 ILE B O 1
ATOM 2040 N N . ALA B 1 8 ? 21.344 25.062 3.586 1 39.44 8 ALA B N 1
ATOM 2041 C CA . ALA B 1 8 ? 21.672 24.156 4.684 1 39.44 8 ALA B CA 1
ATOM 2042 C C . ALA B 1 8 ? 21.641 24.891 6.023 1 39.44 8 ALA B C 1
ATOM 2044 O O . ALA B 1 8 ? 22.672 25.047 6.684 1 39.44 8 ALA B O 1
ATOM 2045 N N . ASP B 1 9 ? 21.047 25.969 6.043 1 36.44 9 ASP B N 1
ATOM 2046 C CA . ASP B 1 9 ? 21.062 26.516 7.398 1 36.44 9 ASP B CA 1
ATOM 2047 C C . ASP B 1 9 ? 20.141 25.734 8.32 1 36.44 9 ASP B C 1
ATOM 2049 O O . ASP B 1 9 ? 18.922 25.891 8.258 1 36.44 9 ASP B O 1
ATOM 2053 N N . THR B 1 10 ? 20.578 24.703 8.75 1 43.34 10 THR B N 1
ATOM 2054 C CA . THR B 1 10 ? 19.906 23.844 9.719 1 43.34 10 THR B CA 1
ATOM 2055 C C . THR B 1 10 ? 19.609 24.609 11.008 1 43.34 10 THR B C 1
ATOM 2057 O O . THR B 1 10 ? 19.109 24.031 11.977 1 43.34 10 THR B O 1
ATOM 2060 N N . SER B 1 11 ? 20.125 25.844 11.016 1 43.59 11 SER B N 1
ATOM 2061 C CA . SER B 1 11 ? 19.984 26.547 12.289 1 43.59 11 SER B CA 1
ATOM 2062 C C . SER B 1 11 ? 18.516 26.797 12.617 1 43.59 11 SER B C 1
ATOM 2064 O O . SER B 1 11 ? 18.188 27.078 13.766 1 43.59 11 SER B O 1
ATOM 2066 N N . LEU B 1 12 ? 17.828 26.938 11.609 1 43.88 12 LEU B N 1
ATOM 2067 C CA . LEU B 1 12 ? 16.438 27.266 11.898 1 43.88 12 LEU B CA 1
ATOM 2068 C C . LEU B 1 12 ? 15.727 26.094 12.555 1 43.88 12 LEU B C 1
ATOM 2070 O O . LEU B 1 12 ? 14.656 26.266 13.148 1 43.88 12 LEU B O 1
ATOM 2074 N N . PHE B 1 13 ? 16.281 24.984 12.289 1 45.62 13 PHE B N 1
ATOM 2075 C CA . PHE B 1 13 ? 15.633 23.812 12.883 1 45.62 13 PHE B CA 1
ATOM 2076 C C . PHE B 1 13 ? 16.422 23.312 14.086 1 45.62 13 PHE B C 1
ATOM 2078 O O . PHE B 1 13 ? 17.641 23.156 14.008 1 45.62 13 PHE B O 1
ATOM 2085 N N . SER B 1 14 ? 15.977 23.672 15.258 1 46.38 14 SER B N 1
ATOM 2086 C CA . SER B 1 14 ? 16.672 23.125 16.422 1 46.38 14 SER B CA 1
ATOM 2087 C C . SER B 1 14 ? 17.141 21.703 16.156 1 46.38 14 SER B C 1
ATOM 2089 O O . SER B 1 14 ? 16.531 20.969 15.391 1 46.38 14 SER B O 1
ATOM 2091 N N . ALA B 1 15 ? 18.375 21.469 16.594 1 43.84 15 ALA B N 1
ATOM 2092 C CA . ALA B 1 15 ? 18.984 20.141 16.547 1 43.84 15 ALA B CA 1
ATOM 2093 C C . ALA B 1 15 ? 17.969 19.062 16.906 1 43.84 15 ALA B C 1
ATOM 2095 O O . ALA B 1 15 ? 17.156 19.234 17.812 1 43.84 15 ALA B O 1
ATOM 2096 N N . PRO B 1 16 ? 17.734 18.141 15.977 1 44.41 16 PRO B N 1
ATOM 2097 C CA . PRO B 1 16 ? 16.812 17.062 16.312 1 44.41 16 PRO B CA 1
ATOM 2098 C C . PRO B 1 16 ? 17.062 16.469 17.688 1 44.41 16 PRO B C 1
ATOM 2100 O O . PRO B 1 16 ? 18.219 16.375 18.125 1 44.41 16 PRO B O 1
ATOM 2103 N N . LEU B 1 17 ? 16.25 16.781 18.672 1 47.91 17 LEU B N 1
ATOM 2104 C CA . LEU B 1 17 ? 16.375 15.961 19.875 1 47.91 17 LEU B CA 1
ATOM 2105 C C . LEU B 1 17 ? 16.922 14.578 19.531 1 47.91 17 LEU B C 1
ATOM 2107 O O . LEU B 1 17 ? 16.703 14.078 18.422 1 47.91 17 LEU B O 1
ATOM 2111 N N . PRO B 1 18 ? 17.797 14.227 20.297 1 49.53 18 PRO B N 1
ATOM 2112 C CA . PRO B 1 18 ? 18.312 12.883 20.047 1 49.53 18 PRO B CA 1
ATOM 2113 C C . PRO B 1 18 ? 17.219 11.883 19.703 1 49.53 18 PRO B C 1
ATOM 2115 O O . PRO B 1 18 ? 16.219 11.789 20.422 1 49.53 18 PRO B O 1
ATOM 2118 N N . PHE B 1 19 ? 16.984 11.719 18.469 1 53.03 19 PHE B N 1
ATOM 2119 C CA . PHE B 1 19 ? 16.047 10.719 17.969 1 53.03 19 PHE B CA 1
ATOM 2120 C C . PHE B 1 19 ? 16.219 9.398 18.703 1 53.03 19 PHE B C 1
ATOM 2122 O O . PHE B 1 19 ? 15.445 8.461 18.484 1 53.03 19 PHE B O 1
ATOM 2129 N N . HIS B 1 20 ? 17.375 9.43 19.641 1 55.41 20 HIS B N 1
ATOM 2130 C CA . HIS B 1 20 ? 17.688 8.117 20.203 1 55.41 20 HIS B CA 1
ATOM 2131 C C . HIS B 1 20 ? 17.047 7.926 21.562 1 55.41 20 HIS B C 1
ATOM 2133 O O . HIS B 1 20 ? 16.734 8.898 22.266 1 55.41 20 HIS B O 1
ATOM 2139 N N . TYR B 1 21 ? 16.547 6.691 21.734 1 58.09 21 TYR B N 1
ATOM 2140 C CA . TYR B 1 21 ? 16.172 6.203 23.047 1 58.09 21 TYR B CA 1
ATOM 2141 C C . TYR B 1 21 ? 17.328 6.379 24.047 1 58.09 21 TYR B C 1
ATOM 2143 O O . TYR B 1 21 ? 18.484 6.109 23.719 1 58.09 21 TYR B O 1
ATOM 2151 N N . THR B 1 22 ? 17.141 7.348 24.781 1 58.88 22 THR B N 1
ATOM 2152 C CA . THR B 1 22 ? 18.188 7.637 25.75 1 58.88 22 THR B CA 1
ATOM 2153 C C . THR B 1 22 ? 17.953 6.871 27.047 1 58.88 22 THR B C 1
ATOM 2155 O O . THR B 1 22 ? 16.812 6.48 27.344 1 58.88 22 THR B O 1
ATOM 2158 N N . SER B 1 23 ? 18.938 6.504 27.688 1 61.47 23 SER B N 1
ATOM 2159 C CA . SER B 1 23 ? 18.906 5.902 29.016 1 61.47 23 SER B CA 1
ATOM 2160 C C . SER B 1 23 ? 18.594 6.938 30.078 1 61.47 23 SER B C 1
ATOM 2162 O O . SER B 1 23 ? 18.312 6.59 31.234 1 61.47 23 SER B O 1
ATOM 2164 N N . ASP B 1 24 ? 18.562 8.086 29.656 1 64.81 24 ASP B N 1
ATOM 2165 C CA . ASP B 1 24 ? 18.188 9.141 30.594 1 64.81 24 ASP B CA 1
ATOM 2166 C C . ASP B 1 24 ? 16.688 9.172 30.812 1 64.81 24 ASP B C 1
ATOM 2168 O O . ASP B 1 24 ? 15.914 9.312 29.844 1 64.81 24 ASP B O 1
ATOM 2172 N N . GLY B 1 25 ? 16.234 8.906 32.031 1 67.25 25 GLY B N 1
ATOM 2173 C CA . GLY B 1 25 ? 14.828 8.805 32.406 1 67.25 25 GLY B CA 1
ATOM 2174 C C . GLY B 1 25 ? 14 9.984 31.969 1 67.25 25 GLY B C 1
ATOM 2175 O O . GLY B 1 25 ? 12.883 9.812 31.453 1 67.25 25 GLY B O 1
ATOM 2176 N N . ALA B 1 26 ? 14.562 11.156 32.156 1 71.38 26 ALA B N 1
ATOM 2177 C CA . ALA B 1 26 ? 13.812 12.352 31.766 1 71.38 26 ALA B CA 1
ATOM 2178 C C . ALA B 1 26 ? 13.641 12.422 30.25 1 71.38 26 ALA B C 1
ATOM 2180 O O . ALA B 1 26 ? 12.562 12.75 29.75 1 71.38 26 ALA B O 1
ATOM 2181 N N . GLU B 1 27 ? 14.609 12.086 29.547 1 72.5 27 GLU B N 1
ATOM 2182 C CA . GLU B 1 27 ? 14.57 12.086 28.094 1 72.5 27 GLU B CA 1
ATOM 2183 C C . GLU B 1 27 ? 13.641 10.992 27.562 1 72.5 27 GLU B C 1
ATOM 2185 O O . GLU B 1 27 ? 12.961 11.18 26.547 1 72.5 27 GLU B O 1
ATOM 2190 N N . GLN B 1 28 ? 13.609 9.984 28.375 1 75.25 28 GLN B N 1
ATOM 2191 C CA . GLN B 1 28 ? 12.734 8.891 27.984 1 75.25 28 GLN B CA 1
ATOM 2192 C C . GLN B 1 28 ? 11.266 9.273 28.141 1 75.25 28 GLN B C 1
ATOM 2194 O O . GLN B 1 28 ? 10.43 8.898 27.312 1 75.25 28 GLN B O 1
ATOM 2199 N N . LYS B 1 29 ? 11.023 9.961 29.172 1 78.12 29 LYS B N 1
ATOM 2200 C CA . LYS B 1 29 ? 9.648 10.398 29.391 1 78.12 29 LYS B CA 1
ATOM 2201 C C . LYS B 1 29 ? 9.188 11.336 28.266 1 78.12 29 LYS B C 1
ATOM 2203 O O . LYS B 1 29 ? 8.047 11.258 27.812 1 78.12 29 LYS B O 1
ATOM 2208 N N . LYS B 1 30 ? 10.055 12.211 27.891 1 78.81 30 LYS B N 1
ATOM 2209 C CA . LYS B 1 30 ? 9.742 13.117 26.797 1 78.81 30 LYS B CA 1
ATOM 2210 C C . LYS B 1 30 ? 9.477 12.336 25.5 1 78.81 30 LYS B C 1
ATOM 2212 O O . LYS B 1 30 ? 8.539 12.648 24.766 1 78.81 30 LYS B O 1
ATOM 2217 N N . ARG B 1 31 ? 10.281 11.305 25.391 1 80.56 31 ARG B N 1
ATOM 2218 C CA . ARG B 1 31 ? 10.102 10.461 24.219 1 80.56 31 ARG B CA 1
ATOM 2219 C C . ARG B 1 31 ? 8.773 9.727 24.266 1 80.56 31 ARG B C 1
ATOM 2221 O O . ARG B 1 31 ? 8.055 9.656 23.266 1 80.56 31 ARG B O 1
ATOM 2228 N N . ASP B 1 32 ? 8.422 9.289 25.328 1 81.31 32 ASP B N 1
ATOM 2229 C CA . ASP B 1 32 ? 7.207 8.492 25.5 1 81.31 32 ASP B CA 1
ATOM 2230 C C . ASP B 1 32 ? 5.957 9.352 25.328 1 81.31 32 ASP B C 1
ATOM 2232 O O . ASP B 1 32 ? 4.891 8.836 24.984 1 8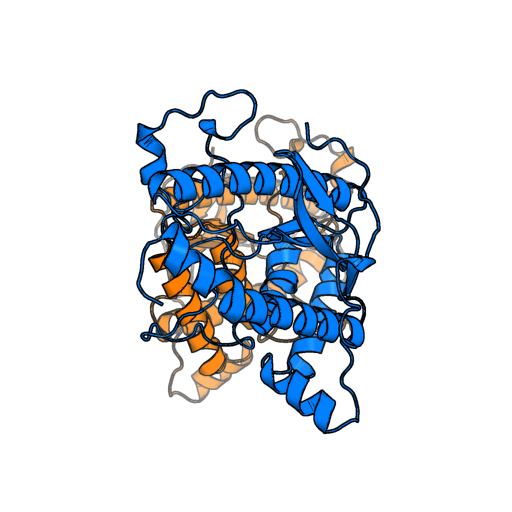1.31 32 ASP B O 1
ATOM 2236 N N . SER B 1 33 ? 6.203 10.586 25.562 1 85.5 33 SER B N 1
ATOM 2237 C CA . SER B 1 33 ? 5.059 11.477 25.438 1 85.5 33 SER B CA 1
ATOM 2238 C C . SER B 1 33 ? 4.688 11.711 23.984 1 85.5 33 SER B C 1
ATOM 2240 O O . SER B 1 33 ? 3.574 12.141 23.688 1 85.5 33 SER B O 1
ATOM 2242 N N . LEU B 1 34 ? 5.578 11.43 23.078 1 86.5 34 LEU B N 1
ATOM 2243 C CA . LEU B 1 34 ? 5.336 11.656 21.656 1 86.5 34 LEU B CA 1
ATOM 2244 C C . LEU B 1 34 ? 4.434 10.57 21.078 1 86.5 34 LEU B C 1
ATOM 2246 O O . LEU B 1 34 ? 3.658 10.836 20.156 1 86.5 34 LEU B O 1
ATOM 2250 N N . GLY B 1 35 ? 4.523 9.344 21.609 1 87.62 35 GLY B N 1
ATOM 2251 C CA . GLY B 1 35 ? 3.756 8.219 21.094 1 87.62 35 GLY B CA 1
ATOM 2252 C C . GLY B 1 35 ? 4.359 6.871 21.453 1 87.62 35 GLY B C 1
ATOM 2253 O O . GLY B 1 35 ? 5.445 6.805 22.031 1 87.62 35 GLY B O 1
ATOM 2254 N N . PRO B 1 36 ? 3.701 5.891 21.094 1 88.69 36 PRO B N 1
ATOM 2255 C CA . PRO B 1 36 ? 4.176 4.555 21.453 1 88.69 36 PRO B CA 1
ATOM 2256 C C . PRO B 1 36 ? 5.426 4.141 20.688 1 88.69 36 PRO B C 1
ATOM 2258 O O . PRO B 1 36 ? 5.594 4.523 19.531 1 88.69 36 PRO B O 1
ATOM 2261 N N . THR B 1 37 ? 6.258 3.393 21.391 1 88.81 37 THR B N 1
ATOM 2262 C CA . THR B 1 37 ? 7.41 2.764 20.766 1 88.81 37 THR B CA 1
ATOM 2263 C C . THR B 1 37 ? 7.023 1.433 20.125 1 88.81 37 THR B C 1
ATOM 2265 O O . THR B 1 37 ? 6.43 0.574 20.781 1 88.81 37 THR B O 1
ATOM 2268 N N . PRO B 1 38 ? 7.348 1.288 18.875 1 90.56 38 PRO B N 1
ATOM 2269 C CA . PRO B 1 38 ? 7.02 0 18.266 1 90.56 38 PRO B CA 1
ATOM 2270 C C . PRO B 1 38 ? 7.746 -1.17 18.922 1 90.56 38 PRO B C 1
ATOM 2272 O O . PRO B 1 38 ? 8.875 -1.014 19.391 1 90.56 38 PRO B O 1
ATOM 2275 N N . SER B 1 39 ? 7.09 -2.303 18.922 1 89.81 39 SER B N 1
ATOM 2276 C CA . SER B 1 39 ? 7.723 -3.514 19.438 1 89.81 39 SER B CA 1
ATOM 2277 C C . SER B 1 39 ? 8.852 -3.98 18.516 1 89.81 39 SER B C 1
ATOM 2279 O O . SER B 1 39 ? 8.883 -3.619 17.328 1 89.81 39 SER B O 1
ATOM 2281 N N . VAL B 1 40 ? 9.711 -4.781 19.078 1 91.12 40 VAL B N 1
ATOM 2282 C CA . VAL B 1 40 ? 10.82 -5.328 18.297 1 91.12 40 VAL B CA 1
ATOM 2283 C C . VAL B 1 40 ? 10.289 -6.156 17.141 1 91.12 40 VAL B C 1
ATOM 2285 O O . VAL B 1 40 ? 10.812 -6.09 16.031 1 91.12 40 VAL B O 1
ATOM 2288 N N . ASP B 1 41 ? 9.211 -6.824 17.375 1 88.81 41 ASP B N 1
ATOM 2289 C CA . ASP B 1 41 ? 8.625 -7.66 16.328 1 88.81 41 ASP B CA 1
ATOM 2290 C C . ASP B 1 41 ? 8.102 -6.809 15.172 1 88.81 41 ASP B C 1
ATOM 2292 O O . ASP B 1 41 ? 8.281 -7.168 14.008 1 88.81 41 ASP B O 1
ATOM 2296 N N . GLN B 1 42 ? 7.504 -5.762 15.5 1 91.06 42 GLN B N 1
ATOM 2297 C CA . GLN B 1 42 ? 7.008 -4.852 14.469 1 91.06 42 GLN B CA 1
ATOM 2298 C C . GLN B 1 42 ? 8.148 -4.297 13.625 1 91.06 42 GLN B C 1
ATOM 2300 O O . GLN B 1 42 ? 8.039 -4.203 12.398 1 91.06 42 GLN B O 1
ATOM 2305 N N . VAL B 1 43 ? 9.227 -3.961 14.305 1 93.56 43 VAL B N 1
ATOM 2306 C CA . VAL B 1 43 ? 10.383 -3.377 13.641 1 93.56 43 VAL B CA 1
ATOM 2307 C C . VAL B 1 43 ? 11.039 -4.422 12.742 1 93.56 43 VAL B C 1
ATOM 2309 O O . VAL B 1 43 ? 11.367 -4.137 11.586 1 93.56 43 VAL B O 1
ATOM 2312 N N . LEU B 1 44 ? 11.172 -5.609 13.234 1 93.38 44 LEU B N 1
ATOM 2313 C CA . LEU B 1 44 ? 11.789 -6.676 12.453 1 93.38 44 LEU B CA 1
ATOM 2314 C C . LEU B 1 44 ? 10.938 -7.027 11.242 1 93.38 44 LEU B C 1
ATOM 2316 O O . LEU B 1 44 ? 11.469 -7.336 10.172 1 93.38 44 LEU B O 1
ATOM 2320 N N . CYS B 1 45 ? 9.672 -6.945 11.406 1 92.44 45 CYS B N 1
ATOM 2321 C CA . CYS B 1 45 ? 8.773 -7.207 10.289 1 92.44 45 CYS B CA 1
ATOM 2322 C C . CYS B 1 45 ? 8.992 -6.199 9.164 1 92.44 45 CYS B C 1
ATOM 2324 O O . CYS B 1 45 ? 9.125 -6.578 8 1 92.44 45 CYS B O 1
ATOM 2326 N N . VAL B 1 46 ? 9.094 -4.949 9.492 1 95.12 46 VAL B N 1
ATOM 2327 C CA . VAL B 1 46 ? 9.297 -3.9 8.492 1 95.12 46 VAL B CA 1
ATOM 2328 C C . VAL B 1 46 ? 10.664 -4.086 7.828 1 95.12 46 VAL B C 1
ATOM 2330 O O . VAL B 1 46 ? 10.789 -3.924 6.613 1 95.12 46 VAL B O 1
ATOM 2333 N N . LEU B 1 47 ? 11.625 -4.457 8.625 1 95.69 47 LEU B N 1
ATOM 2334 C CA . LEU B 1 47 ? 12.969 -4.641 8.094 1 95.69 47 LEU B CA 1
ATOM 2335 C C . LEU B 1 47 ? 13.008 -5.785 7.082 1 95.69 47 LEU B C 1
ATOM 2337 O O . LEU B 1 47 ? 13.641 -5.672 6.035 1 95.69 47 LEU B O 1
ATOM 2341 N N . ASP B 1 48 ? 12.336 -6.812 7.395 1 93.69 48 ASP B N 1
ATOM 2342 C CA . ASP B 1 48 ? 12.273 -7.953 6.488 1 93.69 48 ASP B CA 1
ATOM 2343 C C . ASP B 1 48 ? 11.633 -7.566 5.156 1 93.69 48 ASP B C 1
ATOM 2345 O O . ASP B 1 48 ? 12.156 -7.898 4.09 1 93.69 48 ASP B O 1
ATOM 2349 N N . TRP B 1 49 ? 10.602 -6.863 5.25 1 95.19 49 TRP B N 1
ATOM 2350 C CA . TRP B 1 49 ? 9.898 -6.461 4.035 1 95.19 49 TRP B CA 1
ATOM 2351 C C . TRP B 1 49 ? 10.719 -5.438 3.252 1 95.19 49 TRP B C 1
ATOM 2353 O O . TRP B 1 49 ? 10.719 -5.445 2.02 1 95.19 49 TRP B O 1
ATOM 2363 N N . ALA B 1 50 ? 11.375 -4.543 3.953 1 96.38 50 ALA B N 1
ATOM 2364 C CA . ALA B 1 50 ? 12.242 -3.584 3.275 1 96.38 50 ALA B CA 1
ATOM 2365 C C . ALA B 1 50 ? 13.352 -4.297 2.512 1 96.38 50 ALA B C 1
ATOM 2367 O O . ALA B 1 50 ? 13.672 -3.932 1.379 1 96.38 50 ALA B O 1
ATOM 2368 N N . GLN B 1 51 ? 13.898 -5.242 3.119 1 94.25 51 GLN B N 1
ATOM 2369 C CA . GLN B 1 51 ? 14.938 -6.027 2.469 1 94.25 51 GLN B CA 1
ATOM 2370 C C . GLN B 1 51 ? 14.398 -6.746 1.235 1 94.25 51 GLN B C 1
ATOM 2372 O O . GLN B 1 51 ? 15.055 -6.773 0.191 1 94.25 51 GLN B O 1
ATOM 2377 N N . GLN B 1 52 ? 13.258 -7.305 1.408 1 92 52 GLN B N 1
ATOM 2378 C CA . GLN B 1 52 ? 12.641 -7.988 0.276 1 92 52 GLN B CA 1
ATOM 2379 C C . GLN B 1 52 ? 12.391 -7.02 -0.877 1 92 52 GLN B C 1
ATOM 2381 O O . GLN B 1 52 ? 12.633 -7.352 -2.039 1 92 52 GLN B O 1
ATOM 2386 N N . CYS B 1 53 ? 11.883 -5.863 -0.576 1 94.62 53 CYS B N 1
ATOM 2387 C CA . CYS B 1 53 ? 11.633 -4.859 -1.604 1 94.62 53 CYS B CA 1
ATOM 2388 C C . CYS B 1 53 ? 12.93 -4.477 -2.314 1 94.62 53 CYS B C 1
ATOM 2390 O O . CYS B 1 53 ? 12.953 -4.336 -3.539 1 94.62 53 CYS B O 1
ATOM 2392 N N . ALA B 1 54 ? 13.977 -4.301 -1.542 1 93.44 54 ALA B N 1
ATOM 2393 C CA . ALA B 1 54 ? 15.266 -3.928 -2.117 1 93.44 54 ALA B CA 1
ATOM 2394 C C . ALA B 1 54 ? 15.82 -5.043 -2.998 1 93.44 54 ALA B C 1
ATOM 2396 O O . ALA B 1 54 ? 16.266 -4.797 -4.125 1 93.44 54 ALA B O 1
ATOM 2397 N N . LEU B 1 55 ? 15.75 -6.25 -2.465 1 89.38 55 LEU B N 1
ATOM 2398 C CA . LEU B 1 55 ? 16.297 -7.406 -3.164 1 89.38 55 LEU B CA 1
ATOM 2399 C C . LEU B 1 55 ? 15.562 -7.637 -4.484 1 89.38 55 LEU B C 1
ATOM 2401 O O . LEU B 1 55 ? 16.172 -8.062 -5.469 1 89.38 55 LEU B O 1
ATOM 2405 N N . ARG B 1 56 ? 14.32 -7.273 -4.477 1 90.19 56 ARG B N 1
ATOM 2406 C CA . ARG B 1 56 ? 13.492 -7.594 -5.641 1 90.19 56 ARG B CA 1
ATOM 2407 C C . ARG B 1 56 ? 13.258 -6.359 -6.5 1 90.19 56 ARG B C 1
ATOM 2409 O O . ARG B 1 56 ? 12.359 -6.348 -7.348 1 90.19 56 ARG B O 1
ATOM 2416 N N . ALA B 1 57 ? 13.945 -5.336 -6.246 1 90.25 57 ALA B N 1
ATOM 2417 C CA . ALA B 1 57 ? 13.758 -4.098 -6.992 1 90.25 57 ALA B CA 1
ATOM 2418 C C . ALA B 1 57 ? 12.281 -3.736 -7.109 1 90.25 57 ALA B C 1
ATOM 2420 O O . ALA B 1 57 ? 11.789 -3.445 -8.203 1 90.25 57 ALA B O 1
ATOM 2421 N N . ALA B 1 58 ? 11.625 -3.779 -5.949 1 93.69 58 ALA B N 1
ATOM 2422 C CA . ALA B 1 58 ? 10.18 -3.578 -5.898 1 93.69 58 ALA B CA 1
ATOM 2423 C C . ALA B 1 58 ? 9.805 -2.18 -6.379 1 93.69 58 ALA B C 1
ATOM 2425 O O . ALA B 1 58 ? 10.586 -1.236 -6.234 1 93.69 58 ALA B O 1
ATOM 2426 N N . GLU B 1 59 ? 8.609 -2.092 -6.879 1 93.38 59 GLU B N 1
ATOM 2427 C CA . GLU B 1 59 ? 8.07 -0.802 -7.305 1 93.38 59 GLU B CA 1
ATOM 2428 C C . GLU B 1 59 ? 7.582 0.011 -6.109 1 93.38 59 GLU B C 1
ATOM 2430 O O . GLU B 1 59 ? 7.453 -0.517 -5.004 1 93.38 59 GLU B O 1
ATOM 2435 N N . GLU B 1 60 ? 7.309 1.265 -6.387 1 93.81 60 GLU B N 1
ATOM 2436 C CA . GLU B 1 60 ? 6.871 2.209 -5.363 1 93.81 60 GLU B CA 1
ATOM 2437 C C . GLU B 1 60 ? 5.637 1.69 -4.629 1 93.81 60 GLU B C 1
ATOM 2439 O O . GLU B 1 60 ? 5.547 1.793 -3.402 1 93.81 60 GLU B O 1
ATOM 2444 N N . ALA B 1 61 ? 4.73 1.138 -5.348 1 94.69 61 ALA B N 1
ATOM 2445 C CA . ALA B 1 61 ? 3.494 0.653 -4.746 1 94.69 61 ALA B CA 1
ATOM 2446 C C . ALA B 1 61 ? 3.777 -0.424 -3.701 1 94.69 61 ALA B C 1
ATOM 2448 O O . ALA B 1 61 ? 3.146 -0.451 -2.641 1 94.69 61 ALA B O 1
ATOM 2449 N N . MET B 1 62 ? 4.688 -1.321 -3.988 1 95.94 62 MET B N 1
ATOM 2450 C CA . MET B 1 62 ? 5.055 -2.379 -3.051 1 95.94 62 MET B CA 1
ATOM 2451 C C . MET B 1 62 ? 5.746 -1.8 -1.822 1 95.94 62 MET B C 1
ATOM 2453 O O . MET B 1 62 ? 5.445 -2.186 -0.692 1 95.94 62 MET B O 1
ATOM 2457 N N . TRP B 1 63 ? 6.652 -0.862 -2.008 1 96.5 63 TRP B N 1
ATOM 2458 C CA . TRP B 1 63 ? 7.289 -0.169 -0.893 1 96.5 63 TRP B CA 1
ATOM 2459 C C . TRP B 1 63 ? 6.246 0.502 -0.003 1 96.5 63 TRP B C 1
ATOM 2461 O O . TRP B 1 63 ? 6.316 0.406 1.225 1 96.5 63 TRP B O 1
ATOM 2471 N N . ASN B 1 64 ? 5.293 1.155 -0.609 1 96.69 64 ASN B N 1
ATOM 2472 C CA . ASN B 1 64 ? 4.258 1.87 0.133 1 96.69 64 ASN B CA 1
ATOM 2473 C C . ASN B 1 64 ? 3.424 0.921 0.987 1 96.69 64 ASN B C 1
ATOM 2475 O O . ASN B 1 64 ? 3.146 1.209 2.152 1 96.69 64 ASN B O 1
ATOM 2479 N N . SER B 1 65 ? 3.137 -0.193 0.425 1 96.38 65 SER B N 1
ATOM 2480 C CA . SER B 1 65 ? 2.248 -1.116 1.123 1 96.38 65 SER B CA 1
ATOM 2481 C C . SER B 1 65 ? 2.998 -1.902 2.193 1 96.38 65 SER B C 1
ATOM 2483 O O . SER B 1 65 ? 2.453 -2.186 3.262 1 96.38 65 SER B O 1
ATOM 2485 N N . ALA B 1 66 ? 4.223 -2.215 1.912 1 95.94 66 ALA B N 1
ATOM 2486 C CA . ALA B 1 66 ? 4.922 -3.174 2.762 1 95.94 66 ALA B CA 1
ATOM 2487 C C . ALA B 1 66 ? 5.773 -2.459 3.807 1 95.94 66 ALA B C 1
ATOM 2489 O O . ALA B 1 66 ? 6.062 -3.016 4.871 1 95.94 66 ALA B O 1
ATOM 2490 N N . VAL B 1 67 ? 6.145 -1.206 3.492 1 97.25 67 VAL B N 1
ATOM 2491 C CA . VAL B 1 67 ? 7.16 -0.598 4.348 1 97.25 67 VAL B CA 1
ATOM 2492 C C . VAL B 1 67 ? 6.703 0.793 4.781 1 97.25 67 VAL B C 1
ATOM 2494 O O . VAL B 1 67 ? 6.547 1.058 5.977 1 97.25 67 VAL B O 1
ATOM 2497 N N . HIS B 1 68 ? 6.398 1.687 3.818 1 97.81 68 HIS B N 1
ATOM 2498 C CA . HIS B 1 68 ? 6.195 3.092 4.145 1 97.81 68 HIS B CA 1
ATOM 2499 C C . HIS B 1 68 ? 4.898 3.293 4.926 1 97.81 68 HIS B C 1
ATOM 2501 O O . HIS B 1 68 ? 4.891 3.955 5.965 1 97.81 68 HIS B O 1
ATOM 2507 N N . PHE B 1 69 ? 3.84 2.678 4.445 1 97 69 PHE B N 1
ATOM 2508 C CA . PHE B 1 69 ? 2.559 2.861 5.117 1 97 69 PHE B CA 1
ATOM 2509 C C . PHE B 1 69 ? 2.578 2.225 6.5 1 97 69 PHE B C 1
ATOM 2511 O O . PHE B 1 69 ? 2.113 2.824 7.473 1 97 69 PHE B O 1
ATOM 2518 N N . PRO B 1 70 ? 3.111 1.078 6.652 1 95.88 70 PRO B N 1
ATOM 2519 C CA . PRO B 1 70 ? 3.205 0.503 7.996 1 95.88 70 PRO B CA 1
ATOM 2520 C C . PRO B 1 70 ? 3.959 1.402 8.977 1 95.88 70 PRO B C 1
ATOM 2522 O O . PRO B 1 70 ? 3.578 1.506 10.141 1 95.88 70 PRO B O 1
ATOM 2525 N N . LEU B 1 71 ? 4.992 2.037 8.516 1 97.44 71 LEU B N 1
ATOM 2526 C CA . LEU B 1 71 ? 5.754 2.93 9.383 1 97.44 71 LEU B CA 1
ATOM 2527 C C . LEU B 1 71 ? 4.926 4.152 9.766 1 97.44 71 LEU B C 1
ATOM 2529 O O . LEU B 1 71 ? 4.914 4.559 10.93 1 97.44 71 LEU B O 1
ATOM 2533 N N . LEU B 1 72 ? 4.254 4.68 8.789 1 97.06 72 LEU B N 1
ATOM 2534 C CA . LEU B 1 72 ? 3.377 5.812 9.062 1 97.06 72 LEU B CA 1
ATOM 2535 C C . LEU B 1 72 ? 2.264 5.414 10.031 1 97.06 72 LEU B C 1
ATOM 2537 O O . LEU B 1 72 ? 1.952 6.152 10.961 1 97.06 72 LEU B O 1
ATOM 2541 N N . LYS B 1 73 ? 1.706 4.27 9.758 1 94.62 73 LYS B N 1
ATOM 2542 C CA . LYS B 1 73 ? 0.641 3.748 10.609 1 94.62 73 LYS B CA 1
ATOM 2543 C C . LYS B 1 73 ? 1.124 3.564 12.047 1 94.62 73 LYS B C 1
ATOM 2545 O O . LYS B 1 73 ? 0.42 3.92 12.992 1 94.62 73 LYS B O 1
ATOM 2550 N N . MET B 1 74 ? 2.301 3.025 12.242 1 94.06 74 MET B N 1
ATOM 2551 C CA . MET B 1 74 ? 2.875 2.834 13.57 1 94.06 74 MET B CA 1
ATOM 2552 C C . MET B 1 74 ? 3.109 4.172 14.258 1 94.06 74 MET B C 1
ATOM 2554 O O . MET B 1 74 ? 2.809 4.324 15.445 1 94.06 74 MET B O 1
ATOM 2558 N N . ALA B 1 75 ? 3.611 5.09 13.523 1 94.38 75 ALA B N 1
ATOM 2559 C CA . ALA B 1 75 ? 3.955 6.387 14.102 1 94.38 75 ALA B CA 1
ATOM 2560 C C . ALA B 1 75 ? 2.703 7.164 14.5 1 94.38 75 ALA B C 1
ATOM 2562 O O . ALA B 1 75 ? 2.67 7.805 15.547 1 94.38 75 ALA B O 1
ATOM 2563 N N . VAL B 1 76 ? 1.678 7.047 13.672 1 93.06 76 VAL B N 1
ATOM 2564 C CA . VAL B 1 76 ? 0.52 7.922 13.836 1 93.06 76 VAL B CA 1
ATOM 2565 C C . VAL B 1 76 ? -0.524 7.234 14.711 1 93.06 76 VAL B C 1
ATOM 2567 O O . VAL B 1 76 ? -1.169 7.883 15.539 1 93.06 76 VAL B O 1
ATOM 2570 N N . HIS B 1 77 ? -0.622 5.887 14.578 1 89.5 77 HIS B N 1
ATOM 2571 C CA . HIS B 1 77 ? -1.712 5.195 15.258 1 89.5 77 HIS B CA 1
ATOM 2572 C C . HIS B 1 77 ? -1.185 4.07 16.141 1 89.5 77 HIS B C 1
ATOM 2574 O O . HIS B 1 77 ? -1.964 3.273 16.672 1 89.5 77 HIS B O 1
ATOM 2580 N N . GLY B 1 78 ? 0.072 3.951 16.266 1 85.25 78 GLY B N 1
ATOM 2581 C CA . GLY B 1 78 ? 0.649 2.902 17.078 1 85.25 78 GLY B CA 1
ATOM 2582 C C . GLY B 1 78 ? 0.58 1.529 16.438 1 85.25 78 GLY B C 1
ATOM 2583 O O . GLY B 1 78 ? 0.634 0.511 17.141 1 85.25 78 GLY B O 1
ATOM 2584 N N . GLY B 1 79 ? 0.368 1.475 15.125 1 75.31 79 GLY B N 1
ATOM 2585 C CA . GLY B 1 79 ? 0.383 0.229 14.367 1 75.31 79 GLY B CA 1
ATOM 2586 C C . GLY B 1 79 ? -0.947 -0.501 14.398 1 75.31 79 GLY B C 1
ATOM 2587 O O . GLY B 1 79 ? -1.099 -1.551 13.773 1 75.31 79 GLY B O 1
ATOM 2588 N N . GLY B 1 80 ? -1.861 0.011 15.102 1 71.88 80 GLY B N 1
ATOM 2589 C CA . GLY B 1 80 ? -3.094 -0.732 15.305 1 71.88 80 GLY B CA 1
ATOM 2590 C C . GLY B 1 80 ? -4.301 -0.077 14.664 1 71.88 80 GLY B C 1
ATOM 2591 O O . GLY B 1 80 ? -4.258 0.3 13.492 1 71.88 80 GLY B O 1
ATOM 2592 N N . ARG B 1 81 ? -5.254 -0.026 15.453 1 73.56 81 ARG B N 1
ATOM 2593 C CA . ARG B 1 81 ? -6.594 0.363 15.023 1 73.56 81 ARG B CA 1
ATOM 2594 C C . ARG B 1 81 ? -6.711 1.878 14.891 1 73.56 81 ARG B C 1
ATOM 2596 O O . ARG B 1 81 ? -5.973 2.621 15.539 1 73.56 81 ARG B O 1
ATOM 2603 N N . VAL B 1 82 ? -7.41 2.223 13.781 1 73 82 VAL B N 1
ATOM 2604 C CA . VAL B 1 82 ? -7.742 3.641 13.68 1 73 82 VAL B CA 1
ATOM 2605 C C . VAL B 1 82 ? -8.555 4.07 14.898 1 73 82 VAL B C 1
ATOM 2607 O O . VAL B 1 82 ? -9.477 3.365 15.32 1 73 82 VAL B O 1
ATOM 2610 N N . PRO B 1 83 ? -7.988 5.043 15.484 1 63.22 83 PRO B N 1
ATOM 2611 C CA . PRO B 1 83 ? -8.75 5.48 16.656 1 63.22 83 PRO B CA 1
ATOM 2612 C C . PRO B 1 83 ? -10.219 5.75 16.328 1 63.22 83 PRO B C 1
ATOM 2614 O O . PRO B 1 83 ? -10.539 6.219 15.234 1 63.22 83 PRO B O 1
ATOM 2617 N N . ALA B 1 84 ? -11.172 4.973 17.047 1 57.75 84 ALA B N 1
ATOM 2618 C CA . ALA B 1 84 ? -12.609 5.195 16.922 1 57.75 84 ALA B CA 1
ATOM 2619 C C . ALA B 1 84 ? -12.953 6.676 17.062 1 57.75 84 ALA B C 1
ATOM 2621 O O . ALA B 1 84 ? -12.203 7.438 17.688 1 57.75 84 ALA B O 1
ATOM 2622 N N . GLY B 1 85 ? -13.57 7.367 16.078 1 52.31 85 GLY B N 1
ATOM 2623 C CA . GLY B 1 85 ? -14.062 8.734 16.016 1 52.31 85 GLY B CA 1
ATOM 2624 C C . GLY B 1 85 ? -14.57 9.25 17.344 1 52.31 85 GLY B C 1
ATOM 2625 O O . GLY B 1 85 ? -15.633 8.828 17.812 1 52.31 85 GLY B O 1
ATOM 2626 N N . GLY B 1 86 ? -14.039 9.211 18.391 1 46.16 86 GLY B N 1
ATOM 2627 C CA . GLY B 1 86 ? -14.688 10.227 19.203 1 46.16 86 GLY B CA 1
ATOM 2628 C C . GLY B 1 86 ? -14.266 11.641 18.844 1 46.16 86 GLY B C 1
ATOM 2629 O O . GLY B 1 86 ? -13.672 11.867 17.781 1 46.16 86 GLY B O 1
ATOM 2630 N N . ASP B 1 87 ? -14.617 12.734 19.609 1 49.84 87 ASP B N 1
ATOM 2631 C CA . ASP B 1 87 ? -14.453 14.18 19.703 1 49.84 87 ASP B CA 1
ATOM 2632 C C . ASP B 1 87 ? -12.977 14.562 19.641 1 49.84 87 ASP B C 1
ATOM 2634 O O . ASP B 1 87 ? -12.633 15.727 19.859 1 49.84 87 ASP B O 1
ATOM 2638 N N . THR B 1 88 ? -11.938 13.586 19.375 1 57.38 88 THR B N 1
ATOM 2639 C CA . THR B 1 88 ? -10.57 14.023 19.625 1 57.38 88 THR B CA 1
ATOM 2640 C C . THR B 1 88 ? -9.836 14.273 18.297 1 57.38 88 THR B C 1
ATOM 2642 O O . THR B 1 88 ? -10.039 13.547 17.328 1 57.38 88 THR B O 1
ATOM 2645 N N . THR B 1 89 ? -9.273 15.492 18.172 1 60.12 89 THR B N 1
ATOM 2646 C CA . THR B 1 89 ? -8.344 15.891 17.125 1 60.12 89 THR B CA 1
ATOM 2647 C C . THR B 1 89 ? -7.305 14.789 16.891 1 60.12 89 THR B C 1
ATOM 2649 O O . THR B 1 89 ? -6.648 14.336 17.828 1 60.12 89 THR B O 1
ATOM 2652 N N . THR B 1 90 ? -7.43 14.234 15.688 1 80.44 90 THR B N 1
ATOM 2653 C CA . THR B 1 90 ? -6.461 13.195 15.359 1 80.44 90 THR B CA 1
ATOM 2654 C C . THR B 1 90 ? -5.816 13.461 14 1 80.44 90 THR B C 1
ATOM 2656 O O . THR B 1 90 ? -6.352 14.234 13.195 1 80.44 90 THR B O 1
ATOM 2659 N N . VAL B 1 91 ? -4.594 13.078 13.906 1 90.62 91 VAL B N 1
ATOM 2660 C CA . VAL B 1 91 ? -3.908 13.062 12.617 1 90.62 91 VAL B CA 1
ATOM 2661 C C . VAL B 1 91 ? -4.207 11.758 11.883 1 90.62 91 VAL B C 1
ATOM 2663 O O . VAL B 1 91 ? -4.133 10.68 12.469 1 90.62 91 VAL B O 1
ATOM 2666 N N . GLY B 1 92 ? -4.719 11.922 10.672 1 91.19 92 GLY B N 1
ATOM 2667 C CA . GLY B 1 92 ? -4.996 10.758 9.844 1 91.19 92 GLY B CA 1
ATOM 2668 C C . GLY B 1 92 ? -3.988 10.578 8.727 1 91.19 92 GLY B C 1
ATOM 2669 O O . GLY B 1 92 ? -3.098 11.406 8.539 1 91.19 92 GLY B O 1
ATOM 2670 N N . LEU B 1 93 ? -4.09 9.406 8.062 1 93.75 93 LEU B N 1
ATOM 2671 C CA . LEU B 1 93 ? -3.229 9.055 6.938 1 93.75 93 LEU B CA 1
ATOM 2672 C C . LEU B 1 93 ? -4.051 8.797 5.676 1 93.75 93 LEU B C 1
ATOM 2674 O O . LEU B 1 93 ? -5.125 8.195 5.746 1 93.75 93 LEU B O 1
ATOM 2678 N N . THR B 1 94 ? -3.621 9.344 4.613 1 94.12 94 THR B N 1
ATOM 2679 C CA . THR B 1 94 ? -4.254 9.016 3.338 1 94.12 94 THR B CA 1
ATOM 2680 C C . THR B 1 94 ? -3.234 9.062 2.203 1 94.12 94 THR B C 1
ATOM 2682 O O . THR B 1 94 ? -2.316 9.883 2.219 1 94.12 94 THR B O 1
ATOM 2685 N N . GLN B 1 95 ? -3.361 8.086 1.316 1 95.12 95 GLN B N 1
ATOM 2686 C CA . GLN B 1 95 ? -2.602 8.141 0.072 1 95.12 95 GLN B CA 1
ATOM 2687 C C . GLN B 1 95 ? -3.383 8.867 -1.02 1 95.12 95 GLN B C 1
ATOM 2689 O O . GLN B 1 95 ? -4.543 8.539 -1.28 1 95.12 95 GLN B O 1
ATOM 2694 N N . CYS B 1 96 ? -2.771 9.867 -1.615 1 93.75 96 CYS B N 1
ATOM 2695 C CA . CYS B 1 96 ? -3.473 10.688 -2.594 1 93.75 96 CYS B CA 1
ATOM 2696 C C . CYS B 1 96 ? -2.691 10.773 -3.9 1 93.75 96 CYS B C 1
ATOM 2698 O O . CYS B 1 96 ? -2.43 11.867 -4.406 1 93.75 96 CYS B O 1
ATOM 2700 N N . THR B 1 97 ? -2.455 9.672 -4.555 1 87.81 97 THR B N 1
ATOM 2701 C CA . THR B 1 97 ? -1.571 9.555 -5.707 1 87.81 97 THR B CA 1
ATOM 2702 C C . THR B 1 97 ? -2.172 10.266 -6.922 1 87.81 97 THR B C 1
ATOM 2704 O O . THR B 1 97 ? -1.446 10.68 -7.828 1 87.81 97 THR B O 1
ATOM 2707 N N . THR B 1 98 ? -3.455 10.492 -6.934 1 87.75 98 THR B N 1
ATOM 2708 C CA . THR B 1 98 ? -4.094 11.102 -8.094 1 87.75 98 THR B CA 1
ATOM 2709 C C . THR B 1 98 ? -4.465 12.555 -7.805 1 87.75 98 THR B C 1
ATOM 2711 O O . THR B 1 98 ? -5.078 13.219 -8.641 1 87.75 98 THR B O 1
ATOM 2714 N N . ALA B 1 99 ? -4.121 12.984 -6.633 1 92.06 99 ALA B N 1
ATOM 2715 C CA . ALA B 1 99 ? -4.445 14.367 -6.285 1 92.06 99 ALA B CA 1
ATOM 2716 C C . ALA B 1 99 ? -3.73 15.344 -7.211 1 92.06 99 ALA B C 1
ATOM 2718 O O . ALA B 1 99 ? -2.561 15.148 -7.551 1 92.06 99 ALA B O 1
ATOM 2719 N N . ARG B 1 100 ? -4.465 16.359 -7.621 1 90.06 100 ARG B N 1
ATOM 2720 C CA . ARG B 1 100 ? -3.918 17.422 -8.461 1 90.06 100 ARG B CA 1
ATOM 2721 C C . ARG B 1 100 ? -4.07 18.781 -7.785 1 90.06 100 ARG B C 1
ATOM 2723 O O . ARG B 1 100 ? -5.027 19.016 -7.043 1 90.06 100 ARG B O 1
ATOM 2730 N N . ILE B 1 101 ? -3.139 19.578 -8.023 1 90 101 ILE B N 1
ATOM 2731 C CA . ILE B 1 101 ? -3.217 20.953 -7.559 1 90 101 ILE B CA 1
ATOM 2732 C C . ILE B 1 101 ? -4.344 21.688 -8.281 1 90 101 ILE B C 1
ATOM 2734 O O . ILE B 1 101 ? -4.512 21.531 -9.5 1 90 101 ILE B O 1
ATOM 2738 N N . ILE B 1 102 ? -5.109 22.359 -7.562 1 85.5 102 ILE B N 1
ATOM 2739 C CA . ILE B 1 102 ? -6.102 23.234 -8.188 1 85.5 102 ILE B CA 1
ATOM 2740 C C . ILE B 1 102 ? -5.414 24.156 -9.195 1 85.5 102 ILE B C 1
ATOM 2742 O O . ILE B 1 102 ? -4.414 24.812 -8.867 1 85.5 102 ILE B O 1
ATOM 2746 N N . GLN B 1 103 ? -5.875 24.188 -10.328 1 79.12 103 GLN B N 1
ATOM 2747 C CA . GLN B 1 103 ? -5.227 24.828 -11.469 1 79.12 103 GLN B CA 1
ATOM 2748 C C . GLN B 1 103 ? -4.926 26.297 -11.164 1 79.12 103 GLN B C 1
ATOM 2750 O O . GLN B 1 103 ? -3.902 26.828 -11.602 1 79.12 103 GLN B O 1
ATOM 2755 N N . GLU B 1 104 ? -5.797 26.969 -10.461 1 75.88 104 GLU B N 1
ATOM 2756 C CA . GLU B 1 104 ? -5.652 28.375 -10.148 1 75.88 104 GLU B CA 1
ATOM 2757 C C . GLU B 1 104 ? -4.379 28.641 -9.344 1 75.88 104 GLU B C 1
ATOM 2759 O O . GLU B 1 104 ? -3.895 29.766 -9.281 1 75.88 104 GLU B O 1
ATOM 2764 N N . TYR B 1 105 ? -3.889 27.609 -8.75 1 74.69 105 TYR B N 1
ATOM 2765 C CA . TYR B 1 105 ? -2.715 27.781 -7.906 1 74.69 105 TYR B CA 1
ATOM 2766 C C . TYR B 1 105 ? -1.437 27.469 -8.672 1 74.69 105 TYR B C 1
ATOM 2768 O O . TYR B 1 105 ? -0.332 27.641 -8.148 1 74.69 105 TYR B O 1
ATOM 2776 N N . LEU B 1 106 ? -1.703 27.031 -9.844 1 70.56 106 LEU B N 1
ATOM 2777 C CA . LEU B 1 106 ? -0.53 26.828 -10.688 1 70.56 106 LEU B CA 1
ATOM 2778 C C . LEU B 1 106 ? -0.039 28.141 -11.273 1 70.56 106 LEU B C 1
ATOM 2780 O O . LEU B 1 106 ? -0.834 29.047 -11.523 1 70.56 106 LEU B O 1
ATOM 2784 N N . PRO B 1 107 ? 1.161 28.25 -11.312 1 58.97 107 PRO B N 1
ATOM 2785 C CA . PRO B 1 107 ? 1.727 29.531 -11.766 1 58.97 107 PRO B CA 1
ATOM 2786 C C . PRO B 1 107 ? 1.079 30.031 -13.047 1 58.97 107 PRO B C 1
ATOM 2788 O O . PRO B 1 107 ? 1.008 31.25 -13.266 1 58.97 107 PRO B O 1
ATOM 2791 N N . ILE B 1 108 ? 0.578 29.188 -13.844 1 53.22 108 ILE B N 1
ATOM 2792 C CA . ILE B 1 108 ? 0.159 29.594 -15.18 1 53.22 108 ILE B CA 1
ATOM 2793 C C . ILE B 1 108 ? -1.284 30.094 -15.133 1 53.22 108 ILE B C 1
ATOM 2795 O O . ILE B 1 108 ? -1.725 30.812 -16.031 1 53.22 108 ILE B O 1
ATOM 2799 N N . TYR B 1 109 ? -1.979 29.75 -14.023 1 53.59 109 TYR B N 1
ATOM 2800 C CA . TYR B 1 109 ? -3.398 30.078 -14.031 1 53.59 109 TYR B CA 1
ATOM 2801 C C . TYR B 1 109 ? -3.699 31.219 -13.062 1 53.59 109 TYR B C 1
ATOM 2803 O O . TYR B 1 109 ? -3.02 31.375 -12.047 1 53.59 109 TYR B O 1
ATOM 2811 N N . ALA B 1 110 ? -4.582 32.156 -13.492 1 49.25 110 ALA B N 1
ATOM 2812 C CA . ALA B 1 110 ? -5.109 33.188 -12.617 1 49.25 110 ALA B CA 1
ATOM 2813 C C . ALA B 1 110 ? -6.105 32.625 -11.609 1 49.25 110 ALA B C 1
ATOM 2815 O O . ALA B 1 110 ? -6.883 31.734 -11.945 1 49.25 110 ALA B O 1
ATOM 2816 N N . ILE B 1 111 ? -5.926 32.812 -10.273 1 50.88 111 ILE B N 1
ATOM 2817 C CA . ILE B 1 111 ? -6.773 32.344 -9.172 1 50.88 111 ILE B CA 1
ATOM 2818 C C . ILE B 1 111 ? -8.203 32.812 -9.391 1 50.88 111 ILE B C 1
ATOM 2820 O O . ILE B 1 111 ? -8.445 34.031 -9.531 1 50.88 111 ILE B O 1
ATOM 2824 N N . ARG B 1 112 ? -9.148 32.062 -9.93 1 49.28 112 ARG B N 1
ATOM 2825 C CA . ARG B 1 112 ? -10.562 32.438 -9.898 1 49.28 112 ARG B CA 1
ATOM 2826 C C . ARG B 1 112 ? -11.188 32.125 -8.547 1 49.28 112 ARG B C 1
ATOM 2828 O O . ARG B 1 112 ? -11.008 31.016 -8.016 1 49.28 112 ARG B O 1
ATOM 2835 N N . GLN B 1 113 ? -11.609 33 -7.746 1 51.94 113 GLN B N 1
ATOM 2836 C CA . GLN B 1 113 ? -12.055 33.062 -6.355 1 51.94 113 GLN B CA 1
ATOM 2837 C C . GLN B 1 113 ? -13.18 32.062 -6.109 1 51.94 113 GLN B C 1
ATOM 2839 O O . GLN B 1 113 ? -13.258 31.453 -5.035 1 51.94 113 GLN B O 1
ATOM 2844 N N . SER B 1 114 ? -14.109 31.891 -7.055 1 51.31 114 SER B N 1
ATOM 2845 C CA . SER B 1 114 ? -15.391 31.297 -6.672 1 51.31 114 SER B CA 1
ATOM 2846 C C . SER B 1 114 ? -15.234 29.828 -6.301 1 51.31 114 SER B C 1
ATOM 2848 O O . SER B 1 114 ? -15.922 29.328 -5.41 1 51.31 114 SER B O 1
ATOM 2850 N N . SER B 1 115 ? -14.469 29.125 -6.875 1 54.09 115 SER B N 1
ATOM 2851 C CA . SER B 1 115 ? -14.469 27.656 -6.785 1 54.09 115 SER B CA 1
ATOM 2852 C C . SER B 1 115 ? -13.539 27.188 -5.668 1 54.09 115 SER B C 1
ATOM 2854 O O . SER B 1 115 ? -13.531 26 -5.328 1 54.09 115 SER B O 1
ATOM 2856 N N . LEU B 1 116 ? -12.852 28.125 -5.031 1 57.06 116 LEU B N 1
ATOM 2857 C CA . LEU B 1 116 ? -11.789 27.797 -4.086 1 57.06 116 LEU B CA 1
ATOM 2858 C C . LEU B 1 116 ? -12.359 27.344 -2.75 1 57.06 116 LEU B C 1
ATOM 2860 O O . LEU B 1 116 ? -11.688 26.672 -1.979 1 57.06 116 LEU B O 1
ATOM 2864 N N . TRP B 1 117 ? -13.781 27.438 -2.744 1 64.12 117 TRP B N 1
ATOM 2865 C CA . TRP B 1 117 ? -14.336 27.188 -1.417 1 64.12 117 TRP B CA 1
ATOM 2866 C C . TRP B 1 117 ? -14.828 25.75 -1.296 1 64.12 117 TRP B C 1
ATOM 2868 O O . TRP B 1 117 ? -15.367 25.359 -0.258 1 64.12 117 TRP B O 1
ATOM 2878 N N . GLN B 1 118 ? -14.516 25.062 -2.301 1 78.88 118 GLN B N 1
ATOM 2879 C CA . GLN B 1 118 ? -15.039 23.703 -2.232 1 78.88 118 GLN B CA 1
ATOM 2880 C C . GLN B 1 118 ? -14.055 22.781 -1.521 1 78.88 118 GLN B C 1
ATOM 2882 O O . GLN B 1 118 ? -14.414 21.656 -1.138 1 78.88 118 GLN B O 1
ATOM 2887 N N . SER B 1 119 ? -12.852 23.297 -1.25 1 87.81 119 SER B N 1
ATOM 2888 C CA . SER B 1 119 ? -11.836 22.516 -0.546 1 87.81 119 SER B CA 1
ATOM 2889 C C . SER B 1 119 ? -11.055 23.391 0.43 1 87.81 119 SER B C 1
ATOM 2891 O O . SER B 1 119 ? -10.711 24.531 0.112 1 87.81 119 SER B O 1
ATOM 2893 N N . ILE B 1 120 ? -10.836 22.922 1.565 1 88.88 120 ILE B N 1
ATOM 2894 C CA . ILE B 1 120 ? -10.031 23.672 2.523 1 88.88 120 ILE B CA 1
ATOM 2895 C C . ILE B 1 120 ? -8.547 23.469 2.217 1 88.88 120 ILE B C 1
ATOM 2897 O O . ILE B 1 120 ? -7.688 24.031 2.896 1 88.88 120 ILE B O 1
ATOM 2901 N N . ASN B 1 121 ? -8.281 22.641 1.258 1 92.94 121 ASN B N 1
ATOM 2902 C CA . ASN B 1 121 ? -6.922 22.422 0.775 1 92.94 121 ASN B CA 1
ATOM 2903 C C . ASN B 1 121 ? -6.758 22.891 -0.667 1 92.94 121 ASN B C 1
ATOM 2905 O O . ASN B 1 121 ? -7.719 23.344 -1.291 1 92.94 121 ASN B O 1
ATOM 2909 N N . HIS B 1 122 ? -5.605 22.891 -1.162 1 92.88 122 HIS B N 1
ATOM 2910 C CA . HIS B 1 122 ? -5.258 23.344 -2.504 1 92.88 122 HIS B CA 1
ATOM 2911 C C . HIS B 1 122 ? -5.484 22.234 -3.531 1 92.88 122 HIS B C 1
ATOM 2913 O O . HIS B 1 122 ? -4.793 22.188 -4.551 1 92.88 122 HIS B O 1
ATOM 2919 N N . THR B 1 123 ? -6.312 21.281 -3.258 1 92.88 123 THR B N 1
ATOM 2920 C CA . THR B 1 123 ? -6.707 20.172 -4.129 1 92.88 123 THR B CA 1
ATOM 2921 C C . THR B 1 123 ? -8.188 19.844 -3.941 1 92.88 123 THR B C 1
ATOM 2923 O O . THR B 1 123 ? -8.734 20.016 -2.852 1 92.88 123 THR B O 1
ATOM 2926 N N . PHE B 1 124 ? -8.766 19.328 -5.027 1 89.56 124 PHE B N 1
ATOM 2927 C CA . PHE B 1 124 ? -10.148 18.875 -4.938 1 89.56 124 PHE B CA 1
ATOM 2928 C C . PHE B 1 124 ? -10.203 17.359 -4.707 1 89.56 124 PHE B C 1
ATOM 2930 O O . PHE B 1 124 ? -11.219 16.734 -4.969 1 89.56 124 PHE B O 1
ATOM 2937 N N . PHE B 1 125 ? -9.102 16.828 -4.242 1 91.25 125 PHE B N 1
ATOM 2938 C CA . PHE B 1 125 ? -9.078 15.414 -3.918 1 91.25 125 PHE B CA 1
ATOM 2939 C C . PHE B 1 125 ? -10.117 15.078 -2.848 1 91.25 125 PHE B C 1
ATOM 2941 O O . PHE B 1 125 ? -10.078 15.641 -1.751 1 91.25 125 PHE B O 1
ATOM 2948 N N . GLU B 1 126 ? -11.016 14.164 -3.113 1 86.19 126 GLU B N 1
ATOM 2949 C CA . GLU B 1 126 ? -12.195 13.898 -2.291 1 86.19 126 GLU B CA 1
ATOM 2950 C C . GLU B 1 126 ? -11.797 13.586 -0.85 1 86.19 126 GLU B C 1
ATOM 2952 O O . GLU B 1 126 ? -12.422 14.078 0.09 1 86.19 126 GLU B O 1
ATOM 2957 N N . GLY B 1 127 ? -10.789 12.875 -0.636 1 87.12 127 GLY B N 1
ATOM 2958 C CA . GLY B 1 127 ? -10.391 12.477 0.705 1 87.12 127 GLY B CA 1
ATOM 2959 C C . GLY B 1 127 ? -9.758 13.602 1.5 1 87.12 127 GLY B C 1
ATOM 2960 O O . GLY B 1 127 ? -9.508 13.453 2.697 1 87.12 127 GLY B O 1
ATOM 2961 N N . LEU B 1 128 ? -9.586 14.766 0.901 1 92 128 LEU B N 1
ATOM 2962 C CA . LEU B 1 128 ? -8.859 15.852 1.553 1 92 128 LEU B CA 1
ATOM 2963 C C . LEU B 1 128 ? -9.68 17.125 1.553 1 92 128 LEU B C 1
ATOM 2965 O O . LEU B 1 128 ? -9.188 18.188 1.957 1 92 128 LEU B O 1
ATOM 2969 N N . LEU B 1 129 ? -10.906 17.078 1.179 1 88.62 129 LEU B N 1
ATOM 2970 C CA . LEU B 1 129 ? -11.719 18.281 1.027 1 88.62 129 LEU B CA 1
ATOM 2971 C C . LEU B 1 129 ? -11.914 18.969 2.369 1 88.62 129 LEU B C 1
ATOM 2973 O O . LEU B 1 129 ? -11.984 20.203 2.432 1 88.62 129 LEU B O 1
ATOM 2977 N N . ASP B 1 130 ? -12.016 18.188 3.424 1 87.88 130 ASP B N 1
ATOM 2978 C CA . ASP B 1 130 ? -12.375 18.766 4.719 1 87.88 130 ASP B CA 1
ATOM 2979 C C . ASP B 1 130 ? -11.367 18.359 5.793 1 87.88 130 ASP B C 1
ATOM 2981 O O . ASP B 1 130 ? -11.695 18.328 6.98 1 87.88 130 ASP B O 1
ATOM 2985 N N . ARG B 1 131 ? -10.188 18.016 5.352 1 90.75 131 ARG B N 1
ATOM 2986 C CA . ARG B 1 131 ? -9.102 17.641 6.254 1 90.75 131 ARG B CA 1
ATOM 2987 C C . ARG B 1 131 ? -7.824 18.406 5.93 1 90.75 131 ARG B C 1
ATOM 2989 O O . ARG B 1 131 ? -7.18 18.156 4.91 1 90.75 131 ARG B O 1
ATOM 2996 N N . PRO B 1 132 ? -7.504 19.312 6.801 1 93.12 132 PRO B N 1
ATOM 2997 C CA . PRO B 1 132 ? -6.32 20.109 6.488 1 93.12 132 PRO B CA 1
ATOM 2998 C C . PRO B 1 132 ? -5.055 19.266 6.359 1 93.12 132 PRO B C 1
ATOM 3000 O O . PRO B 1 132 ? -4.824 18.359 7.168 1 93.12 132 PRO B O 1
ATOM 3003 N N . ILE B 1 133 ? -4.273 19.516 5.371 1 96.12 133 ILE B N 1
ATOM 3004 C CA . ILE B 1 133 ? -3.002 18.828 5.176 1 96.12 133 ILE B CA 1
ATOM 3005 C C . ILE B 1 133 ? -1.95 19.406 6.113 1 96.12 133 ILE B C 1
ATOM 3007 O O . ILE B 1 133 ? -1.627 20.594 6.031 1 96.12 133 ILE B O 1
ATOM 3011 N N . VAL B 1 134 ? -1.41 18.594 6.977 1 96.44 134 VAL B N 1
ATOM 3012 C CA . VAL B 1 134 ? -0.464 19.078 7.973 1 96.44 134 VAL B CA 1
ATOM 3013 C C . VAL B 1 134 ? 0.947 18.625 7.617 1 96.44 134 VAL B C 1
ATOM 3015 O O . VAL B 1 134 ? 1.932 19.203 8.078 1 96.44 134 VAL B O 1
ATOM 3018 N N . LEU B 1 135 ? 1.055 17.562 6.91 1 97.56 135 LEU B N 1
ATOM 3019 C CA . LEU B 1 135 ? 2.316 16.969 6.473 1 97.56 135 LEU B CA 1
ATOM 3020 C C . LEU B 1 135 ? 2.162 16.312 5.109 1 97.56 135 LEU B C 1
ATOM 3022 O O . LEU B 1 135 ? 1.199 15.578 4.879 1 97.56 135 LEU B O 1
ATOM 3026 N N . SER B 1 136 ? 3.061 16.625 4.238 1 97.62 136 SER B N 1
ATOM 3027 C CA . SER B 1 136 ? 3.068 15.984 2.928 1 97.62 136 SER B CA 1
ATOM 3028 C C . SER B 1 136 ? 4.242 15.023 2.791 1 97.62 136 SER B C 1
ATOM 3030 O O . SER B 1 136 ? 5.383 15.375 3.094 1 97.62 136 SER B O 1
ATOM 3032 N N . CYS B 1 137 ? 3.938 13.82 2.381 1 97.06 137 CYS B N 1
ATOM 3033 C CA . CYS B 1 137 ? 4.977 12.828 2.129 1 97.06 137 CYS B CA 1
ATOM 3034 C C . CYS B 1 137 ? 5.016 12.438 0.654 1 97.06 137 CYS B C 1
ATOM 3036 O O . CYS B 1 137 ? 3.973 12.219 0.038 1 97.06 137 CYS B O 1
ATOM 3038 N N . GLU B 1 138 ? 6.168 12.469 0.096 1 96.31 138 GLU B N 1
ATOM 3039 C CA . GLU B 1 138 ? 6.379 11.984 -1.265 1 96.31 138 GLU B CA 1
ATOM 3040 C C . GLU B 1 138 ? 7.32 10.781 -1.28 1 96.31 138 GLU B C 1
ATOM 3042 O O . GLU B 1 138 ? 8.438 10.852 -0.758 1 96.31 138 GLU B O 1
ATOM 3047 N N . SER B 1 139 ? 6.828 9.695 -1.838 1 95.12 139 SER B N 1
ATOM 3048 C CA . SER B 1 139 ? 7.605 8.461 -1.848 1 95.12 139 SER B CA 1
ATOM 3049 C C . SER B 1 139 ? 7.98 8.055 -3.27 1 95.12 139 SER B C 1
ATOM 3051 O O . SER B 1 139 ? 7.25 8.352 -4.219 1 95.12 139 SER B O 1
ATOM 3053 N N . LYS B 1 140 ? 9.141 7.492 -3.365 1 92.44 140 LYS B N 1
ATOM 3054 C CA . LYS B 1 140 ? 9.641 6.855 -4.578 1 92.44 140 LYS B CA 1
ATOM 3055 C C . LYS B 1 140 ? 10.258 5.492 -4.27 1 92.44 140 LYS B C 1
ATOM 3057 O O . LYS B 1 140 ? 10.562 5.191 -3.115 1 92.44 140 LYS B O 1
ATOM 3062 N N . ARG B 1 141 ? 10.32 4.656 -5.32 1 89.75 141 ARG B N 1
ATOM 3063 C CA . ARG B 1 141 ? 11.078 3.42 -5.172 1 89.75 141 ARG B CA 1
ATOM 3064 C C . ARG B 1 141 ? 12.562 3.713 -4.949 1 89.75 141 ARG B C 1
ATOM 3066 O O . ARG B 1 141 ? 12.977 4.871 -4.965 1 89.75 141 ARG B O 1
ATOM 3073 N N . LEU B 1 142 ? 13.281 2.627 -4.73 1 84.38 142 LEU B N 1
ATOM 3074 C CA . LEU B 1 142 ? 14.719 2.762 -4.512 1 84.38 142 LEU B CA 1
ATOM 3075 C C . LEU B 1 142 ? 15.422 3.176 -5.797 1 84.38 142 LEU B C 1
ATOM 3077 O O . LEU B 1 142 ? 15.68 2.342 -6.668 1 84.38 142 LEU B O 1
ATOM 3081 N N . ASP B 1 143 ? 15.469 4.492 -5.953 1 79.56 143 ASP B N 1
ATOM 3082 C CA . ASP B 1 143 ? 16.125 5.035 -7.137 1 79.56 143 ASP B CA 1
ATOM 3083 C C . ASP B 1 143 ? 16.734 6.41 -6.848 1 79.56 143 ASP B C 1
ATOM 3085 O O . ASP B 1 143 ? 16.203 7.168 -6.039 1 79.56 143 ASP B O 1
ATOM 3089 N N . SER B 1 144 ? 17.844 6.602 -7.336 1 70.5 144 SER B N 1
ATOM 3090 C CA . SER B 1 144 ? 18.531 7.871 -7.141 1 70.5 144 SER B CA 1
ATOM 3091 C C . SER B 1 144 ? 17.75 9.023 -7.766 1 70.5 144 SER B C 1
ATOM 3093 O O . SER B 1 144 ? 17.672 10.117 -7.191 1 70.5 144 SER B O 1
ATOM 3095 N N . GLU B 1 145 ? 17.125 8.805 -8.836 1 80.88 145 GLU B N 1
ATOM 3096 C CA . GLU B 1 145 ? 16.391 9.844 -9.539 1 80.88 145 GLU B CA 1
ATOM 3097 C C . GLU B 1 145 ? 15.07 10.148 -8.844 1 80.88 145 GLU B C 1
ATOM 3099 O O . GLU B 1 145 ? 14.516 11.242 -9 1 80.88 145 GLU B O 1
ATOM 3104 N N . GLY B 1 146 ? 14.727 9.258 -8.047 1 81.12 146 GLY B N 1
ATOM 3105 C CA . GLY B 1 146 ? 13.453 9.383 -7.363 1 81.12 146 GLY B CA 1
ATOM 3106 C C . GLY B 1 146 ? 13.422 10.523 -6.363 1 81.12 146 GLY B C 1
ATOM 3107 O O . GLY B 1 146 ? 12.438 11.258 -6.277 1 81.12 146 GLY B O 1
ATOM 3108 N N . THR B 1 147 ? 14.531 10.742 -5.762 1 85.88 147 THR B N 1
ATOM 3109 C CA . THR B 1 147 ? 14.602 11.773 -4.734 1 85.88 147 THR B CA 1
ATOM 3110 C C . THR B 1 147 ? 14.461 13.164 -5.355 1 85.88 147 THR B C 1
ATOM 3112 O O . THR B 1 147 ? 13.766 14.023 -4.812 1 85.88 147 THR B O 1
ATOM 3115 N N . ILE B 1 148 ? 15.078 13.344 -6.43 1 86.62 148 ILE B N 1
ATOM 3116 C CA . ILE B 1 148 ? 15.016 14.625 -7.117 1 86.62 148 ILE B CA 1
ATOM 3117 C C . ILE B 1 148 ? 13.578 14.906 -7.555 1 86.62 148 ILE B C 1
ATOM 3119 O O . ILE B 1 148 ? 13.062 16 -7.344 1 86.62 148 ILE B O 1
ATOM 3123 N N . GLN B 1 149 ? 12.984 13.938 -8.133 1 88.88 149 GLN B N 1
ATOM 3124 C CA . GLN B 1 149 ? 11.609 14.07 -8.578 1 88.88 149 GLN B CA 1
ATOM 3125 C C . GLN B 1 149 ? 10.672 14.344 -7.406 1 88.88 149 GLN B C 1
ATOM 3127 O O . GLN B 1 149 ? 9.781 15.195 -7.496 1 88.88 149 GLN B O 1
ATOM 3132 N N . ALA B 1 150 ? 10.906 13.648 -6.375 1 91.56 150 ALA B N 1
ATOM 3133 C CA . ALA B 1 150 ? 10.078 13.82 -5.184 1 91.56 150 ALA B CA 1
ATOM 3134 C C . ALA B 1 150 ? 10.234 15.227 -4.609 1 91.56 150 ALA B C 1
ATOM 3136 O O . ALA B 1 150 ? 9.25 15.836 -4.184 1 91.56 150 ALA B O 1
ATOM 3137 N N . THR B 1 151 ? 11.43 15.711 -4.648 1 91.12 151 THR B N 1
ATOM 3138 C CA . THR B 1 151 ? 11.703 17.047 -4.121 1 91.12 151 THR B CA 1
ATOM 3139 C C . THR B 1 151 ? 10.984 18.109 -4.941 1 91.12 151 THR B C 1
ATOM 3141 O O . THR B 1 151 ? 10.375 19.016 -4.383 1 91.12 151 THR B O 1
ATOM 3144 N N . LEU B 1 152 ? 11.031 17.984 -6.188 1 90.38 152 LEU B N 1
ATOM 3145 C CA . LEU B 1 152 ? 10.336 18.922 -7.066 1 90.38 152 LEU B CA 1
ATOM 3146 C C . LEU B 1 152 ? 8.836 18.891 -6.82 1 90.38 152 LEU B C 1
ATOM 3148 O O . LEU B 1 152 ? 8.188 19.938 -6.75 1 90.38 152 LEU B O 1
ATOM 3152 N N . GLN B 1 153 ? 8.32 17.719 -6.664 1 91.81 153 GLN B N 1
ATOM 3153 C CA . GLN B 1 153 ? 6.883 17.547 -6.441 1 91.81 153 GLN B CA 1
ATOM 3154 C C . GLN B 1 153 ? 6.457 18.188 -5.121 1 91.81 153 GLN B C 1
ATOM 3156 O O . GLN B 1 153 ? 5.406 18.828 -5.047 1 91.81 153 GLN B O 1
ATOM 3161 N N . ILE B 1 154 ? 7.27 18.031 -4.105 1 94.62 154 ILE B N 1
ATOM 3162 C CA . ILE B 1 154 ? 6.988 18.656 -2.818 1 94.62 154 ILE B CA 1
ATOM 3163 C C . ILE B 1 154 ? 7.023 20.172 -2.959 1 94.62 154 ILE B C 1
ATOM 3165 O O . ILE B 1 154 ? 6.168 20.875 -2.416 1 94.62 154 ILE B O 1
ATOM 3169 N N . GLY B 1 155 ? 7.984 20.656 -3.693 1 93 155 GLY B N 1
ATOM 3170 C CA . GLY B 1 155 ? 8.086 22.094 -3.902 1 93 155 GLY B CA 1
ATOM 3171 C C . GLY B 1 155 ? 6.844 22.688 -4.539 1 93 155 GLY B C 1
ATOM 3172 O O . GLY B 1 155 ? 6.305 23.688 -4.047 1 93 155 GLY B O 1
ATOM 3173 N N . 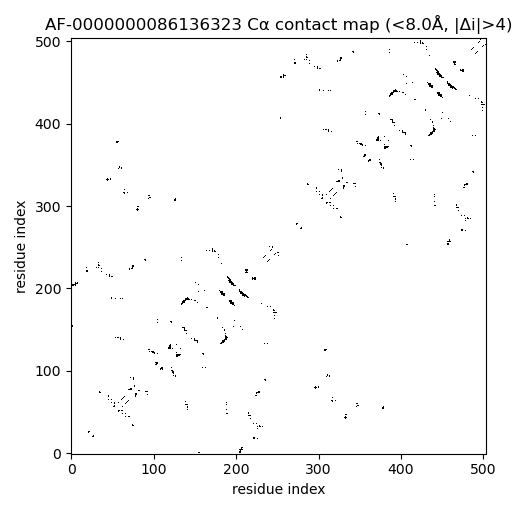LEU B 1 156 ? 6.383 22.109 -5.559 1 92.56 156 LEU B N 1
ATOM 3174 C CA . LEU B 1 156 ? 5.203 22.578 -6.27 1 92.56 156 LEU B CA 1
ATOM 3175 C C . LEU B 1 156 ? 3.959 22.469 -5.391 1 92.56 156 LEU B C 1
ATOM 3177 O O . LEU B 1 156 ? 3.145 23.391 -5.336 1 92.56 156 LEU B O 1
ATOM 3181 N N . TRP B 1 157 ? 3.877 21.328 -4.758 1 95.44 157 TRP B N 1
ATOM 3182 C CA . TRP B 1 157 ? 2.742 21.062 -3.879 1 95.44 157 TRP B CA 1
ATOM 3183 C C . TRP B 1 157 ? 2.666 22.109 -2.76 1 95.44 157 TRP B C 1
ATOM 3185 O O . TRP B 1 157 ? 1.601 22.656 -2.494 1 95.44 157 TRP B O 1
ATOM 3195 N N . HIS B 1 158 ? 3.773 22.406 -2.115 1 96.44 158 HIS B N 1
ATOM 3196 C CA . HIS B 1 158 ? 3.828 23.359 -1.014 1 96.44 158 HIS B CA 1
ATOM 3197 C C . HIS B 1 158 ? 3.604 24.781 -1.51 1 96.44 158 HIS B C 1
ATOM 3199 O O . HIS B 1 158 ? 2.98 25.594 -0.821 1 96.44 158 HIS B O 1
ATOM 3205 N N . ALA B 1 159 ? 4.121 25.078 -2.68 1 93.56 159 ALA B N 1
ATOM 3206 C CA . ALA B 1 159 ? 3.879 26.406 -3.23 1 93.56 159 ALA B CA 1
ATOM 3207 C C . ALA B 1 159 ? 2.385 26.672 -3.387 1 93.56 159 ALA B C 1
ATOM 3209 O O . ALA B 1 159 ? 1.896 27.75 -3.035 1 93.56 159 ALA B O 1
ATOM 3210 N N . ALA B 1 160 ? 1.727 25.734 -3.898 1 93.25 160 ALA B N 1
ATOM 3211 C CA . ALA B 1 160 ? 0.277 25.844 -4.039 1 93.25 160 ALA B CA 1
ATOM 3212 C C . ALA B 1 160 ? -0.399 25.938 -2.672 1 93.25 160 ALA B C 1
ATOM 3214 O O . ALA B 1 160 ? -1.364 26.688 -2.5 1 93.25 160 ALA B O 1
ATOM 3215 N N . GLN B 1 161 ? 0.081 25.188 -1.754 1 94.69 161 GLN B N 1
ATOM 3216 C CA . GLN B 1 161 ? -0.501 25.219 -0.417 1 94.69 161 GLN B CA 1
ATOM 3217 C C . GLN B 1 161 ? -0.336 26.594 0.221 1 94.69 161 GLN B C 1
ATOM 3219 O O . GLN B 1 161 ? -1.271 27.125 0.83 1 94.69 161 GLN B O 1
ATOM 3224 N N . TRP B 1 162 ? 0.808 27.156 0.091 1 94 162 TRP B N 1
ATOM 3225 C CA . TRP B 1 162 ? 1.052 28.5 0.61 1 94 162 TRP B CA 1
ATOM 3226 C C . TRP B 1 162 ? 0.077 29.5 0.003 1 94 162 TRP B C 1
ATOM 3228 O O . TRP B 1 162 ? -0.501 30.328 0.716 1 94 162 TRP B O 1
ATOM 3238 N N . LYS B 1 163 ? -0.069 29.422 -1.261 1 90.88 163 LYS B N 1
ATOM 3239 C CA . LYS B 1 163 ? -0.998 30.328 -1.931 1 90.88 163 LYS B CA 1
ATOM 3240 C C . LYS B 1 163 ? -2.416 30.156 -1.394 1 90.88 163 LYS B C 1
ATOM 3242 O O . LYS B 1 163 ? -3.121 31.141 -1.161 1 90.88 163 LYS B O 1
ATOM 3247 N N . HIS B 1 164 ? -2.758 28.984 -1.213 1 91.69 164 HIS B N 1
ATOM 3248 C CA . HIS B 1 164 ? -4.094 28.688 -0.706 1 91.69 164 HIS B CA 1
ATOM 3249 C C . HIS B 1 164 ? -4.273 29.219 0.71 1 91.69 164 HIS B C 1
ATOM 3251 O O . HIS B 1 164 ? -5.297 29.844 1.017 1 91.69 164 HIS B O 1
ATOM 3257 N N . LEU B 1 165 ? -3.314 28.938 1.541 1 91.31 165 LEU B N 1
ATOM 3258 C CA . LEU B 1 165 ? -3.385 29.406 2.922 1 91.31 165 LEU B CA 1
ATOM 3259 C C . LEU B 1 165 ? -3.477 30.922 2.98 1 91.31 165 LEU B C 1
ATOM 3261 O O . LEU B 1 165 ? -4.23 31.484 3.789 1 91.31 165 LEU B O 1
ATOM 3265 N N . LYS B 1 166 ? -2.779 31.578 2.146 1 90.19 166 LYS B N 1
ATOM 3266 C CA . LYS B 1 166 ? -2.836 33.031 2.08 1 90.19 166 LYS B CA 1
ATOM 3267 C C . LYS B 1 166 ? -4.227 33.5 1.671 1 90.19 166 LYS B C 1
ATOM 3269 O O . LYS B 1 166 ? -4.762 34.438 2.254 1 90.19 166 LYS B O 1
ATOM 3274 N N . THR B 1 167 ? -4.695 32.844 0.708 1 86.88 167 THR B N 1
ATOM 3275 C CA . THR B 1 167 ? -6.027 33.188 0.226 1 86.88 167 THR B CA 1
ATOM 3276 C C . THR B 1 167 ? -7.066 33 1.333 1 86.88 167 THR B C 1
ATOM 3278 O O . THR B 1 167 ? -7.918 33.875 1.534 1 86.88 167 THR B O 1
ATOM 3281 N N . LEU B 1 168 ? -6.961 31.922 2.041 1 86.88 168 LEU B N 1
ATOM 3282 C CA . LEU B 1 168 ? -7.902 31.672 3.127 1 86.88 168 LEU B CA 1
ATOM 3283 C C . LEU B 1 168 ? -7.738 32.688 4.242 1 86.88 168 LEU B C 1
ATOM 3285 O O . LEU B 1 168 ? -8.727 33.156 4.828 1 86.88 168 LEU B O 1
ATOM 3289 N N . ALA B 1 169 ? -6.531 33 4.523 1 87.38 169 ALA B N 1
ATOM 3290 C CA . ALA B 1 169 ? -6.25 33.969 5.574 1 87.38 169 ALA B CA 1
ATOM 3291 C C . ALA B 1 169 ? -6.848 35.344 5.238 1 87.38 169 ALA B C 1
ATOM 3293 O O . ALA B 1 169 ? -7.391 36.031 6.109 1 87.38 169 ALA B O 1
ATOM 3294 N N . VAL B 1 170 ? -6.727 35.719 4.043 1 85.19 170 VAL B N 1
ATOM 3295 C CA . VAL B 1 170 ? -7.27 37 3.59 1 85.19 170 VAL B CA 1
ATOM 3296 C C . VAL B 1 170 ? -8.797 36.969 3.701 1 85.19 170 VAL B C 1
ATOM 3298 O O . VAL B 1 170 ? -9.398 37.938 4.164 1 85.19 170 VAL B O 1
ATOM 3301 N N . GLN B 1 171 ? -9.328 35.969 3.312 1 82.31 171 GLN B N 1
ATOM 3302 C CA . GLN B 1 171 ? -10.781 35.812 3.357 1 82.31 171 GLN B CA 1
ATOM 3303 C C . GLN B 1 171 ? -11.297 35.875 4.793 1 82.31 171 GLN B C 1
ATOM 3305 O O . GLN B 1 171 ? -12.375 36.438 5.047 1 82.31 171 GLN B O 1
ATOM 3310 N N . GLN B 1 172 ? -10.602 35.312 5.688 1 81.88 172 GLN B N 1
ATOM 3311 C CA . GLN B 1 172 ? -11 35.281 7.09 1 81.88 172 GLN B CA 1
ATOM 3312 C C . GLN B 1 172 ? -10.609 36.562 7.805 1 81.88 172 GLN B C 1
ATOM 3314 O O . GLN B 1 172 ? -10.898 36.75 8.992 1 81.88 172 GLN B O 1
ATOM 3319 N N . GLN B 1 173 ? -10.07 37.531 7.012 1 80.75 173 GLN B N 1
ATOM 3320 C CA . GLN B 1 173 ? -9.57 38.781 7.59 1 80.75 173 GLN B CA 1
ATOM 3321 C C . GLN B 1 173 ? -8.672 38.5 8.789 1 80.75 173 GLN B C 1
ATOM 3323 O O . GLN B 1 173 ? -8.773 39.188 9.812 1 80.75 173 GLN B O 1
ATOM 3328 N N . SER B 1 174 ? -8.016 37.406 8.641 1 72.88 174 SER B N 1
ATOM 3329 C CA . SER B 1 174 ? -7.09 37.031 9.711 1 72.88 174 SER B CA 1
ATOM 3330 C C . SER B 1 174 ? -5.82 37.875 9.656 1 72.88 174 SER B C 1
ATOM 3332 O O . SER B 1 174 ? -5.25 38.062 8.586 1 72.88 174 SER B O 1
ATOM 3334 N N . SER B 1 175 ? -5.555 38.562 10.773 1 70.94 175 SER B N 1
ATOM 3335 C CA . SER B 1 175 ? -4.324 39.312 10.883 1 70.94 175 SER B CA 1
ATOM 3336 C C . SER B 1 175 ? -3.154 38.438 11.312 1 70.94 175 SER B C 1
ATOM 3338 O O . SER B 1 175 ? -2.018 38.906 11.398 1 70.94 175 SER B O 1
ATOM 3340 N N . SER B 1 176 ? -3.453 37.188 11.461 1 69.38 176 SER B N 1
ATOM 3341 C CA . SER B 1 176 ? -2.42 36.312 12.008 1 69.38 176 SER B CA 1
ATOM 3342 C C . SER B 1 176 ? -1.395 35.938 10.938 1 69.38 176 SER B C 1
ATOM 3344 O O . SER B 1 176 ? -1.713 35.906 9.75 1 69.38 176 SER B O 1
ATOM 3346 N N . GLN B 1 177 ? -0.212 35.781 11.469 1 84.06 177 GLN B N 1
ATOM 3347 C CA . GLN B 1 177 ? 0.898 35.312 10.633 1 84.06 177 GLN B CA 1
ATOM 3348 C C . GLN B 1 177 ? 0.711 33.844 10.211 1 84.06 177 GLN B C 1
ATOM 3350 O O . GLN B 1 177 ? 0.207 33.031 10.984 1 84.06 177 GLN B O 1
ATOM 3355 N N . LEU B 1 178 ? 0.987 33.594 8.977 1 90.56 178 LEU B N 1
ATOM 3356 C CA . LEU B 1 178 ? 1.036 32.25 8.453 1 90.56 178 LEU B CA 1
ATOM 3357 C C . LEU B 1 178 ? 2.021 31.391 9.242 1 90.56 178 LEU B C 1
ATOM 3359 O O . LEU B 1 178 ? 2.848 31.922 9.992 1 90.56 178 LEU B O 1
ATOM 3363 N N . PRO B 1 179 ? 1.858 30.062 9.164 1 91.69 179 PRO B N 1
ATOM 3364 C CA . PRO B 1 179 ? 2.832 29.219 9.859 1 91.69 179 PRO B CA 1
ATOM 3365 C C . PRO B 1 179 ? 4.27 29.484 9.414 1 91.69 179 PRO B C 1
ATOM 3367 O O . PRO B 1 179 ? 4.492 29.953 8.297 1 91.69 179 PRO B O 1
ATOM 3370 N N . THR B 1 180 ? 5.188 29.156 10.32 1 91.44 180 THR B N 1
ATOM 3371 C CA . THR B 1 180 ? 6.594 29.422 10.055 1 91.44 180 THR B CA 1
ATOM 3372 C C . THR B 1 180 ? 7.109 28.547 8.922 1 91.44 180 THR B C 1
ATOM 3374 O O . THR B 1 180 ? 7.996 28.953 8.164 1 91.44 180 THR B O 1
ATOM 3377 N N . PHE B 1 181 ? 6.617 27.375 8.867 1 95.31 181 PHE B N 1
ATOM 3378 C CA . PHE B 1 181 ? 7.047 26.453 7.828 1 95.31 181 PHE B CA 1
ATOM 3379 C C . PHE B 1 181 ? 5.969 25.422 7.543 1 95.31 181 PHE B C 1
ATOM 3381 O O . PHE B 1 181 ? 5.027 25.266 8.328 1 95.31 181 PHE B O 1
ATOM 3388 N N . LEU B 1 182 ? 6.035 24.812 6.398 1 96.69 182 LEU B N 1
ATOM 3389 C CA . LEU B 1 182 ? 5.289 23.609 6.059 1 96.69 182 LEU B CA 1
ATOM 3390 C C . LEU B 1 182 ? 6.219 22.406 5.949 1 96.69 182 LEU B C 1
ATOM 3392 O O . LEU B 1 182 ? 7.176 22.422 5.168 1 96.69 182 LEU B O 1
ATOM 3396 N N . PRO B 1 183 ? 5.992 21.391 6.734 1 97.31 183 PRO B N 1
ATOM 3397 C CA . PRO B 1 183 ? 6.887 20.234 6.734 1 97.31 183 PRO B CA 1
ATOM 3398 C C . PRO B 1 183 ? 6.559 19.234 5.625 1 97.31 183 PRO B C 1
ATOM 3400 O O . PRO B 1 183 ? 5.402 19.125 5.211 1 97.31 183 PRO B O 1
ATOM 3403 N N . ALA B 1 184 ? 7.598 18.516 5.199 1 97.62 184 ALA B N 1
ATOM 3404 C CA . ALA B 1 184 ? 7.473 17.422 4.234 1 97.62 184 ALA B CA 1
ATOM 3405 C C . ALA B 1 184 ? 8.453 16.297 4.551 1 97.62 184 ALA B C 1
ATOM 3407 O O . ALA B 1 184 ? 9.445 16.516 5.25 1 97.62 184 ALA B O 1
ATOM 3408 N N . VAL B 1 185 ? 8.109 15.141 4.109 1 97.12 185 VAL B N 1
ATOM 3409 C CA . VAL B 1 185 ? 9 13.984 4.18 1 97.12 185 VAL B CA 1
ATOM 3410 C C . VAL B 1 185 ? 9.18 13.391 2.785 1 97.12 185 VAL B C 1
ATOM 3412 O O . VAL B 1 185 ? 8.203 13.117 2.088 1 97.12 185 VAL B O 1
ATOM 3415 N N . ILE B 1 186 ? 10.359 13.281 2.406 1 95.75 186 ILE B N 1
ATOM 3416 C CA . ILE B 1 186 ? 10.719 12.633 1.146 1 95.75 186 ILE B CA 1
ATOM 3417 C C . ILE B 1 186 ? 11.266 11.234 1.421 1 95.75 186 ILE B C 1
ATOM 3419 O O . ILE B 1 186 ? 12.203 11.07 2.203 1 95.75 186 ILE B O 1
ATOM 3423 N N . ILE B 1 187 ? 10.656 10.266 0.765 1 96.38 187 ILE B N 1
ATOM 3424 C CA . ILE B 1 187 ? 11.016 8.867 1.006 1 96.38 187 ILE B CA 1
ATOM 3425 C C . ILE B 1 187 ? 11.516 8.234 -0.291 1 96.38 187 ILE B C 1
ATOM 3427 O O . ILE B 1 187 ? 10.883 8.367 -1.339 1 96.38 187 ILE B O 1
ATOM 3431 N N . SER B 1 188 ? 12.633 7.598 -0.265 1 94.25 188 SER B N 1
ATOM 3432 C CA . SER B 1 188 ? 13.164 6.82 -1.378 1 94.25 188 SER B CA 1
ATOM 3433 C C . SER B 1 188 ? 13.641 5.449 -0.915 1 94.25 188 SER B C 1
ATOM 3435 O O . SER B 1 188 ? 14.727 5.324 -0.342 1 94.25 188 SER B O 1
ATOM 3437 N N . GLY B 1 189 ? 12.812 4.465 -1.277 1 95.38 189 GLY B N 1
ATOM 3438 C CA . GLY B 1 189 ? 13.133 3.143 -0.765 1 95.38 189 GLY B CA 1
ATOM 3439 C C . GLY B 1 189 ? 13.352 3.121 0.737 1 95.38 189 GLY B C 1
ATOM 3440 O O . GLY B 1 189 ? 12.406 3.273 1.508 1 95.38 189 GLY B O 1
ATOM 3441 N N . HIS B 1 190 ? 14.625 3.088 1.147 1 96.94 190 HIS B N 1
ATOM 3442 C CA . HIS B 1 190 ? 15 2.947 2.551 1 96.94 190 HIS B CA 1
ATOM 3443 C C . HIS B 1 190 ? 15.055 4.305 3.244 1 96.94 190 HIS B C 1
ATOM 3445 O O . HIS B 1 190 ? 14.898 4.391 4.465 1 96.94 190 HIS B O 1
ATOM 3451 N N . ASP B 1 191 ? 15.227 5.344 2.5 1 95.5 191 ASP B N 1
ATOM 3452 C CA . ASP B 1 191 ? 15.688 6.598 3.094 1 95.5 191 ASP B CA 1
ATOM 3453 C C . ASP B 1 191 ? 14.523 7.551 3.342 1 95.5 191 ASP B C 1
ATOM 3455 O O . ASP B 1 191 ? 13.672 7.734 2.471 1 95.5 191 ASP B O 1
ATOM 3459 N N . TRP B 1 192 ? 14.531 8.133 4.492 1 96.19 192 TRP B N 1
ATOM 3460 C CA . TRP B 1 192 ? 13.531 9.109 4.918 1 96.19 192 TRP B CA 1
ATOM 3461 C C . TRP B 1 192 ? 14.188 10.461 5.195 1 96.19 192 TRP B C 1
ATOM 3463 O O . TRP B 1 192 ? 15.039 10.57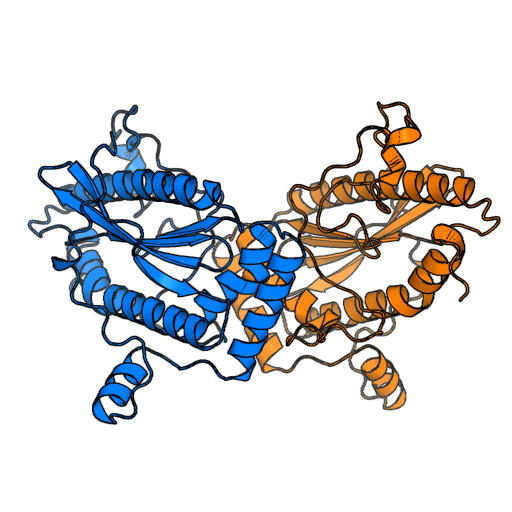8 6.074 1 96.19 192 TRP B O 1
ATOM 3473 N N . LEU B 1 193 ? 13.773 11.43 4.434 1 94.75 193 LEU B N 1
ATOM 3474 C CA . LEU B 1 193 ? 14.359 12.758 4.492 1 94.75 193 LEU B CA 1
ATOM 3475 C C . LEU B 1 193 ? 13.32 13.797 4.891 1 94.75 193 LEU B C 1
ATOM 3477 O O . LEU B 1 193 ? 12.195 13.781 4.391 1 94.75 193 LEU B O 1
ATOM 3481 N N . PHE B 1 194 ? 13.789 14.602 5.852 1 95.31 194 PHE B N 1
ATOM 3482 C CA . PHE B 1 194 ? 12.953 15.742 6.203 1 95.31 194 PHE B CA 1
ATOM 3483 C C . PHE B 1 194 ? 13.188 16.906 5.242 1 95.31 194 PHE B C 1
ATOM 3485 O O . PHE B 1 194 ? 14.32 17.172 4.836 1 95.31 194 PHE B O 1
ATOM 3492 N N . ALA B 1 195 ? 12.133 17.547 4.848 1 94.25 195 ALA B N 1
ATOM 3493 C CA . ALA B 1 195 ? 12.141 18.781 4.074 1 94.25 195 ALA B CA 1
ATOM 3494 C C . ALA B 1 195 ? 11.102 19.766 4.605 1 94.25 195 ALA B C 1
ATOM 3496 O O . ALA B 1 195 ? 10.234 19.406 5.402 1 94.25 195 ALA B O 1
ATOM 3497 N N . ALA B 1 196 ? 11.281 20.984 4.266 1 95.88 196 ALA B N 1
ATOM 3498 C CA . ALA B 1 196 ? 10.328 22.016 4.652 1 95.88 196 ALA B CA 1
ATOM 3499 C C . ALA B 1 196 ? 10.344 23.172 3.652 1 95.88 196 ALA B C 1
ATOM 3501 O O . ALA B 1 196 ? 11.297 23.328 2.891 1 95.88 196 ALA B O 1
ATOM 3502 N N . THR B 1 197 ? 9.25 23.844 3.633 1 95.31 197 THR B N 1
ATOM 3503 C CA . THR B 1 197 ? 9.242 25.094 2.881 1 95.31 197 THR B CA 1
ATOM 3504 C C . THR B 1 197 ? 8.875 26.266 3.785 1 95.31 197 THR B C 1
ATOM 3506 O O . THR B 1 197 ? 8.148 26.094 4.77 1 95.31 197 THR B O 1
ATOM 3509 N N . THR B 1 198 ? 9.43 27.375 3.508 1 94.5 198 THR B N 1
ATOM 3510 C CA . THR B 1 198 ? 9.102 28.641 4.152 1 94.5 198 THR B CA 1
ATOM 3511 C C . THR B 1 198 ? 8.742 29.703 3.113 1 94.5 198 THR B C 1
ATOM 3513 O O . THR B 1 198 ? 8.992 29.516 1.919 1 94.5 198 THR B O 1
ATOM 3516 N N . GLN B 1 199 ? 8.047 30.656 3.639 1 90.75 199 GLN B N 1
ATOM 3517 C CA . GLN B 1 199 ? 7.742 31.812 2.791 1 90.75 199 GLN B CA 1
ATOM 3518 C C . GLN B 1 199 ? 8.617 33 3.154 1 90.75 199 GLN B C 1
ATOM 3520 O O . GLN B 1 199 ? 8.648 33.438 4.312 1 90.75 199 GLN B O 1
ATOM 3525 N N . VAL B 1 200 ? 9.359 33.469 2.189 1 86.44 200 VAL B N 1
ATOM 3526 C CA . VAL B 1 200 ? 10.148 34.688 2.332 1 86.44 200 VAL B CA 1
ATOM 3527 C C . VAL B 1 200 ? 9.789 35.688 1.218 1 86.44 200 VAL B C 1
ATOM 3529 O O . VAL B 1 200 ? 10.039 35.406 0.041 1 86.44 200 VAL B O 1
ATOM 3532 N N . GLN B 1 201 ? 9.273 36.906 1.63 1 84.88 201 GLN B N 1
ATOM 3533 C CA . GLN B 1 201 ? 8.875 37.938 0.667 1 84.88 201 GLN B CA 1
ATOM 3534 C C . GLN B 1 201 ? 8.008 37.344 -0.441 1 84.88 201 GLN B C 1
ATOM 3536 O O . GLN B 1 201 ? 8.297 37.531 -1.625 1 84.88 201 GLN B O 1
ATOM 3541 N N . ASN B 1 202 ? 7.141 36.438 -0.195 1 81.56 202 ASN B N 1
ATOM 3542 C CA . ASN B 1 202 ? 6.152 35.844 -1.085 1 81.56 202 ASN B CA 1
ATOM 3543 C C . ASN B 1 202 ? 6.781 34.781 -1.984 1 81.56 202 ASN B C 1
ATOM 3545 O O . ASN B 1 202 ? 6.199 34.406 -3.004 1 81.56 202 ASN B O 1
ATOM 3549 N N . LYS B 1 203 ? 7.98 34.375 -1.624 1 88.31 203 LYS B N 1
ATOM 3550 C CA . LYS B 1 203 ? 8.641 33.281 -2.324 1 88.31 203 LYS B CA 1
ATOM 3551 C C . LYS B 1 203 ? 8.719 32.031 -1.446 1 88.31 203 LYS B C 1
ATOM 3553 O O . LYS B 1 203 ? 8.992 32.125 -0.248 1 88.31 203 LYS B O 1
ATOM 3558 N N . THR B 1 204 ? 8.453 30.953 -2.107 1 90.75 204 THR B N 1
ATOM 3559 C CA . THR B 1 204 ? 8.547 29.672 -1.399 1 90.75 204 THR B CA 1
ATOM 3560 C C . THR B 1 204 ? 9.977 29.141 -1.445 1 90.75 204 THR B C 1
ATOM 3562 O O . THR B 1 204 ? 10.531 28.922 -2.525 1 90.75 204 THR B O 1
ATOM 3565 N N . ILE B 1 205 ? 10.602 28.953 -0.286 1 93.19 205 ILE B N 1
ATOM 3566 C CA . ILE B 1 205 ? 11.945 28.406 -0.163 1 93.19 205 ILE B CA 1
ATOM 3567 C C . ILE B 1 205 ? 11.867 26.953 0.313 1 93.19 205 ILE B C 1
ATOM 3569 O O . ILE B 1 205 ? 11.234 26.656 1.331 1 93.19 205 ILE B O 1
ATOM 3573 N N . LEU B 1 206 ? 12.508 26.109 -0.454 1 92.94 206 LEU B N 1
ATOM 3574 C CA . LEU B 1 206 ? 12.516 24.688 -0.106 1 92.94 206 LEU B CA 1
ATOM 3575 C C . LEU B 1 206 ? 13.812 24.312 0.611 1 92.94 206 LEU B C 1
ATOM 3577 O O . LEU B 1 206 ? 14.906 24.531 0.078 1 92.94 206 LEU B O 1
ATOM 3581 N N . TRP B 1 207 ? 13.664 23.797 1.848 1 90.75 207 TRP B N 1
ATOM 3582 C CA . TRP B 1 207 ? 14.75 23.234 2.643 1 90.75 207 TRP B CA 1
ATOM 3583 C C . TRP B 1 207 ? 14.742 21.703 2.566 1 90.75 207 TRP B C 1
ATOM 3585 O O . TRP B 1 207 ? 13.766 21.062 2.963 1 90.75 207 TRP B O 1
ATOM 3595 N N . LYS B 1 208 ? 15.82 21.141 1.978 1 88.44 208 LYS B N 1
ATOM 3596 C CA . LYS B 1 208 ? 15.703 19.719 1.662 1 88.44 208 LYS B CA 1
ATOM 3597 C C . LYS B 1 208 ? 16.922 18.938 2.162 1 88.44 208 LYS B C 1
ATOM 3599 O O . LYS B 1 208 ? 17.906 19.547 2.604 1 88.44 208 LYS B O 1
ATOM 3604 N N . GLU B 1 209 ? 16.734 17.516 2.154 1 80.5 209 GLU B N 1
ATOM 3605 C CA . GLU B 1 209 ? 17.781 16.516 2.297 1 80.5 209 GLU B CA 1
ATOM 3606 C C . GLU B 1 209 ? 18.344 16.5 3.715 1 80.5 209 GLU B C 1
ATOM 3608 O O . GLU B 1 209 ? 19.562 16.531 3.908 1 80.5 209 GLU B O 1
ATOM 3613 N N . TYR B 1 210 ? 17.453 16.391 4.645 1 89.06 210 TYR B N 1
ATOM 3614 C CA . TYR B 1 210 ? 17.844 16.125 6.023 1 89.06 210 TYR B CA 1
ATOM 3615 C C . TYR B 1 210 ? 17.484 14.695 6.426 1 89.06 210 TYR B C 1
ATOM 3617 O O . TYR B 1 210 ? 16.359 14.43 6.855 1 89.06 210 TYR B O 1
ATOM 3625 N N . PRO B 1 211 ? 18.438 13.844 6.301 1 91.75 211 PRO B N 1
ATOM 3626 C CA . PRO B 1 211 ? 18.141 12.453 6.656 1 91.75 211 PRO B CA 1
ATOM 3627 C C . PRO B 1 211 ? 17.828 12.273 8.141 1 91.75 211 PRO B C 1
ATOM 3629 O O . PRO B 1 211 ? 18.547 12.805 8.992 1 91.75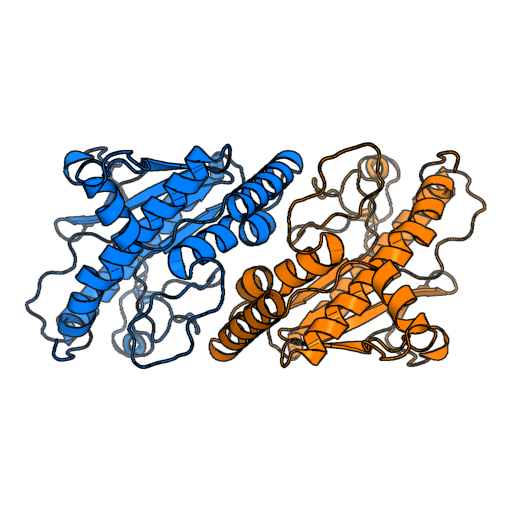 211 PRO B O 1
ATOM 3632 N N . PHE B 1 212 ? 16.719 11.594 8.398 1 92.94 212 PHE B N 1
ATOM 3633 C CA . PHE B 1 212 ? 16.438 11.406 9.82 1 92.94 212 PHE B CA 1
ATOM 3634 C C . PHE B 1 212 ? 16.172 9.938 10.125 1 92.94 212 PHE B C 1
ATOM 3636 O O . PHE B 1 212 ? 16.016 9.555 11.289 1 92.94 212 PHE B O 1
ATOM 3643 N N . GLY B 1 213 ? 16.188 9.062 9.125 1 94.69 213 GLY B N 1
ATOM 3644 C CA . GLY B 1 213 ? 15.977 7.645 9.359 1 94.69 213 GLY B CA 1
ATOM 3645 C C . GLY B 1 213 ? 16.062 6.812 8.094 1 94.69 213 GLY B C 1
ATOM 3646 O O . GLY B 1 213 ? 16.141 7.355 6.992 1 94.69 213 GLY B O 1
ATOM 3647 N N . HIS B 1 214 ? 16.109 5.504 8.328 1 96.12 214 HIS B N 1
ATOM 3648 C CA . HIS B 1 214 ? 16.141 4.543 7.227 1 96.12 214 HIS B CA 1
ATOM 3649 C C . HIS B 1 214 ? 15.656 3.17 7.684 1 96.12 214 HIS B C 1
ATOM 3651 O O . HIS B 1 214 ? 15.492 2.932 8.883 1 96.12 214 HIS B O 1
ATOM 3657 N N . THR B 1 215 ? 15.438 2.307 6.711 1 97.38 215 THR B N 1
ATOM 3658 C CA . THR B 1 215 ? 14.914 0.986 7.047 1 97.38 215 THR B CA 1
ATOM 3659 C C . THR B 1 215 ? 15.961 -0.093 6.773 1 97.38 215 THR B C 1
ATOM 3661 O O . THR B 1 215 ? 15.617 -1.216 6.395 1 97.38 215 THR B O 1
ATOM 3664 N N . ARG B 1 216 ? 17.266 0.225 6.887 1 96 216 ARG B N 1
ATOM 3665 C CA . ARG B 1 216 ? 18.312 -0.756 6.672 1 96 216 ARG B CA 1
ATOM 3666 C C . ARG B 1 216 ? 18.641 -1.513 7.957 1 96 216 ARG B C 1
ATOM 3668 O O . ARG B 1 216 ? 19.234 -2.59 7.918 1 96 216 ARG B O 1
ATOM 3675 N N . ASP B 1 217 ? 18.281 -0.857 9.117 1 94.12 217 ASP B N 1
ATOM 3676 C CA . ASP B 1 217 ? 18.438 -1.522 10.406 1 94.12 217 ASP B CA 1
ATOM 3677 C C . ASP B 1 217 ? 17.438 -0.981 11.43 1 94.12 217 ASP B C 1
ATOM 3679 O O . ASP B 1 217 ? 16.656 -0.069 11.125 1 94.12 217 ASP B O 1
ATOM 3683 N N . ALA B 1 218 ? 17.438 -1.598 12.625 1 93.62 218 ALA B N 1
ATOM 3684 C CA . ALA B 1 218 ? 16.453 -1.277 13.641 1 93.62 218 ALA B CA 1
ATOM 3685 C C . ALA B 1 218 ? 16.594 0.164 14.125 1 93.62 218 ALA B C 1
ATOM 3687 O O . ALA B 1 218 ? 15.602 0.853 14.359 1 93.62 218 ALA B O 1
ATOM 3688 N N . TRP B 1 219 ? 17.781 0.557 14.234 1 91.19 219 TRP B N 1
ATOM 3689 C CA . TRP B 1 219 ? 18.031 1.917 14.703 1 91.19 219 TRP B CA 1
ATOM 3690 C C . TRP B 1 219 ? 17.406 2.939 13.75 1 91.19 219 TRP B C 1
ATOM 3692 O O . TRP B 1 219 ? 16.781 3.906 14.195 1 91.19 219 TRP B O 1
ATOM 3702 N N . GLY B 1 220 ? 17.594 2.725 12.508 1 94.81 220 GLY B N 1
ATOM 3703 C CA . GLY B 1 220 ? 17 3.604 11.508 1 94.81 220 GLY B CA 1
ATOM 3704 C C . GLY B 1 220 ? 15.477 3.645 11.578 1 94.81 220 GLY B C 1
ATOM 3705 O O . GLY B 1 220 ? 14.875 4.707 11.422 1 94.81 220 GLY B O 1
ATOM 3706 N N . VAL B 1 221 ? 14.883 2.559 11.828 1 95.56 221 VAL B N 1
ATOM 3707 C CA . VAL B 1 221 ? 13.43 2.467 11.906 1 95.56 221 VAL B CA 1
ATOM 3708 C C . VAL B 1 221 ? 12.93 3.262 13.109 1 95.56 221 VAL B C 1
ATOM 3710 O O . VAL B 1 221 ? 11.969 4.031 13 1 95.56 221 VAL B O 1
ATOM 3713 N N . TYR B 1 222 ? 13.562 3.094 14.234 1 92.69 222 TYR B N 1
ATOM 3714 C CA . TYR B 1 222 ? 13.133 3.816 15.43 1 92.69 222 TYR B CA 1
ATOM 3715 C C . TYR B 1 222 ? 13.297 5.32 15.242 1 92.69 222 TYR B C 1
ATOM 3717 O O . TYR B 1 222 ? 12.5 6.105 15.758 1 92.69 222 TYR B O 1
ATOM 3725 N N . ARG B 1 223 ? 14.242 5.715 14.508 1 93.06 223 ARG B N 1
ATOM 3726 C CA . ARG B 1 223 ? 14.422 7.133 14.219 1 93.06 223 ARG B CA 1
ATOM 3727 C C . ARG B 1 223 ? 13.297 7.664 13.344 1 93.06 223 ARG B C 1
ATOM 3729 O O . ARG B 1 223 ? 12.828 8.789 13.539 1 93.06 223 ARG B O 1
ATOM 3736 N N . ILE B 1 224 ? 12.922 6.891 12.367 1 96.25 224 ILE B N 1
ATOM 3737 C CA . ILE B 1 224 ? 11.781 7.27 11.539 1 96.25 224 ILE B CA 1
ATOM 3738 C C . ILE B 1 224 ? 10.555 7.5 12.422 1 96.25 224 ILE B C 1
ATOM 3740 O O . ILE B 1 224 ? 9.898 8.539 12.32 1 96.25 224 ILE B O 1
ATOM 3744 N N . ILE B 1 225 ? 10.32 6.551 13.297 1 94.75 225 ILE B N 1
ATOM 3745 C CA . ILE B 1 225 ? 9.141 6.602 14.156 1 94.75 225 ILE B CA 1
ATOM 3746 C C . ILE B 1 225 ? 9.195 7.852 15.031 1 94.75 225 ILE B C 1
ATOM 3748 O O . ILE B 1 225 ? 8.219 8.602 15.109 1 94.75 225 ILE B O 1
ATOM 3752 N N . CYS B 1 226 ? 10.289 8.062 15.602 1 92.38 226 CYS B N 1
ATOM 3753 C CA . CYS B 1 226 ? 10.445 9.211 16.484 1 92.38 226 CYS B CA 1
ATOM 3754 C C . CYS B 1 226 ? 10.258 10.516 15.719 1 92.38 226 CYS B C 1
ATOM 3756 O O . CYS B 1 226 ? 9.547 11.414 16.172 1 92.38 226 CYS B O 1
ATOM 3758 N N . GLY B 1 227 ? 10.898 10.594 14.602 1 93.81 227 GLY B N 1
ATOM 3759 C CA . GLY B 1 227 ? 10.773 11.789 13.773 1 93.81 227 GLY B CA 1
ATOM 3760 C C . GLY B 1 227 ? 9.336 12.07 13.367 1 93.81 227 GLY B C 1
ATOM 3761 O O . GLY B 1 227 ? 8.875 13.211 13.453 1 93.81 227 GLY B O 1
ATOM 3762 N N . LEU B 1 228 ? 8.641 11.078 12.969 1 95.88 228 LEU B N 1
ATOM 3763 C CA . LEU B 1 228 ? 7.254 11.227 12.547 1 95.88 228 LEU B CA 1
ATOM 3764 C C . LEU B 1 228 ? 6.363 11.617 13.719 1 95.88 228 LEU B C 1
ATOM 3766 O O . LEU B 1 228 ? 5.426 12.398 13.562 1 95.88 228 LEU B O 1
ATOM 3770 N N . GLN B 1 229 ? 6.621 11.078 14.852 1 94.06 229 GLN B N 1
ATOM 3771 C CA . GLN B 1 229 ? 5.828 11.398 16.031 1 94.06 229 GLN B CA 1
ATOM 3772 C C . GLN B 1 229 ? 6.066 12.844 16.469 1 94.06 229 GLN B C 1
ATOM 3774 O O . GLN B 1 229 ? 5.156 13.5 16.984 1 94.06 229 GLN B O 1
ATOM 3779 N N . ARG B 1 230 ? 7.238 13.328 16.297 1 93.44 230 ARG B N 1
ATOM 3780 C CA . ARG B 1 230 ? 7.504 14.742 16.562 1 93.44 230 ARG B CA 1
ATOM 3781 C C . ARG B 1 230 ? 6.707 15.633 15.609 1 93.44 230 ARG B C 1
ATOM 3783 O O . ARG B 1 230 ? 6.164 16.656 16.031 1 93.44 230 ARG B O 1
ATOM 3790 N N . LEU B 1 231 ? 6.68 15.242 14.391 1 95.06 231 LEU B N 1
ATOM 3791 C CA . LEU B 1 231 ? 5.898 15.992 13.414 1 95.06 231 LEU B CA 1
ATOM 3792 C C . LEU B 1 231 ? 4.41 15.93 13.742 1 95.06 231 LEU B C 1
ATOM 3794 O O . LEU B 1 231 ? 3.689 16.922 13.562 1 95.06 231 LEU B O 1
ATOM 3798 N N . LYS B 1 232 ? 4.016 14.781 14.18 1 94.81 232 LYS B N 1
ATOM 3799 C CA . LYS B 1 232 ? 2.633 14.641 14.633 1 94.81 232 LYS B CA 1
ATOM 3800 C C . LYS B 1 232 ? 2.338 15.578 15.797 1 94.81 232 LYS B C 1
ATOM 3802 O O . LYS B 1 232 ? 1.297 16.234 15.828 1 94.81 232 LYS B O 1
ATOM 3807 N N . ALA B 1 233 ? 3.219 15.609 16.734 1 92.25 233 ALA B N 1
ATOM 3808 C CA . ALA B 1 233 ? 3.053 16.5 17.875 1 92.25 233 ALA B CA 1
ATOM 3809 C C . ALA B 1 233 ? 2.982 17.953 17.438 1 92.25 233 ALA B C 1
ATOM 3811 O O . ALA B 1 233 ? 2.143 18.719 17.922 1 92.25 233 ALA B O 1
ATOM 3812 N N . TRP B 1 234 ? 3.846 18.328 16.609 1 93.62 234 TRP B N 1
ATOM 3813 C CA . TRP B 1 234 ? 3.824 19.672 16.047 1 93.62 234 TRP B CA 1
ATOM 3814 C C . TRP B 1 234 ? 2.49 19.969 15.375 1 93.62 234 TRP B C 1
ATOM 3816 O O . TRP B 1 234 ? 1.928 21.047 15.531 1 93.62 234 TRP B O 1
ATOM 3826 N N . ALA B 1 235 ? 1.971 19.047 14.555 1 94.88 235 ALA B N 1
ATOM 3827 C CA . ALA B 1 235 ? 0.697 19.203 13.859 1 94.88 235 ALA B CA 1
ATOM 3828 C C . ALA B 1 235 ? -0.441 19.453 14.844 1 94.88 235 ALA B C 1
ATOM 3830 O O . ALA B 1 235 ? -1.272 20.344 14.617 1 94.88 235 ALA B O 1
ATOM 3831 N N . LEU B 1 236 ? -0.432 18.734 15.906 1 92.69 236 LEU B N 1
ATOM 3832 C CA . LEU B 1 236 ? -1.536 18.781 16.859 1 92.69 236 LEU B CA 1
ATOM 3833 C C . LEU B 1 236 ? -1.414 20 17.781 1 92.69 236 LEU B C 1
ATOM 3835 O O . LEU B 1 236 ? -2.418 20.625 18.125 1 92.69 236 LEU B O 1
ATOM 3839 N N . ASN B 1 237 ? -0.171 20.344 18.094 1 91.81 237 ASN B N 1
ATOM 3840 C CA . ASN B 1 237 ? 0.022 21.328 19.156 1 91.81 237 ASN B CA 1
ATOM 3841 C C . ASN B 1 237 ? 0.29 22.719 18.578 1 91.81 237 ASN B C 1
ATOM 3843 O O . ASN B 1 237 ? 0.104 23.719 19.266 1 91.81 237 ASN B O 1
ATOM 3847 N N . ASP B 1 238 ? 0.72 22.781 17.406 1 92.69 238 ASP B N 1
ATOM 3848 C CA . ASP B 1 238 ? 1.091 24.062 16.828 1 92.69 238 ASP B CA 1
ATOM 3849 C C . ASP B 1 238 ? 0.235 24.391 15.609 1 92.69 238 ASP B C 1
ATOM 3851 O O . ASP B 1 238 ? -0.481 25.391 15.594 1 92.69 238 ASP B O 1
ATOM 3855 N N . TYR B 1 239 ? 0.22 23.547 14.648 1 94.69 239 TYR B N 1
ATOM 3856 C CA . TYR B 1 239 ? -0.421 23.844 13.375 1 94.69 239 TYR B CA 1
ATOM 3857 C C . TYR B 1 239 ? -1.938 23.875 13.516 1 94.69 239 TYR B C 1
ATOM 3859 O O . TYR B 1 239 ? -2.596 24.797 13.023 1 94.69 239 TYR B O 1
ATOM 3867 N N . TRP B 1 240 ? -2.457 22.875 14.188 1 92.94 240 TRP B N 1
ATOM 3868 C CA . TRP B 1 240 ? -3.91 22.734 14.25 1 92.94 240 TRP B CA 1
ATOM 3869 C C . TRP B 1 240 ? -4.531 23.906 14.992 1 92.94 240 TRP B C 1
ATOM 3871 O O . TRP B 1 240 ? -5.48 24.531 14.508 1 92.94 240 TRP B O 1
ATOM 3881 N N . PRO B 1 241 ? -4.062 24.25 16.156 1 91 241 PRO B N 1
ATOM 3882 C CA . PRO B 1 241 ? -4.637 25.422 16.812 1 91 241 PRO B CA 1
ATOM 3883 C C . PRO B 1 241 ? -4.559 26.688 15.953 1 91 241 PRO B C 1
ATOM 3885 O O . PRO B 1 241 ? -5.508 27.469 15.914 1 91 241 PRO B O 1
ATOM 3888 N N . TRP B 1 242 ? -3.508 26.844 15.289 1 91.81 242 TRP B N 1
ATOM 3889 C CA . TRP B 1 242 ? -3.375 27.984 14.383 1 91.81 242 TRP B CA 1
ATOM 3890 C C . TRP B 1 242 ? -4.422 27.922 13.273 1 91.81 242 TRP B C 1
ATOM 3892 O O . TRP B 1 242 ? -5.113 28.906 13.008 1 91.81 242 TRP B O 1
ATOM 3902 N N . TYR B 1 243 ? -4.535 26.797 12.586 1 91.94 243 TYR B N 1
ATOM 3903 C CA . TYR B 1 243 ? -5.453 26.609 11.469 1 91.94 243 TYR B CA 1
ATOM 3904 C C . TYR B 1 243 ? -6.898 26.812 11.906 1 91.94 243 TYR B C 1
ATOM 3906 O O . TYR B 1 243 ? -7.672 27.484 11.227 1 91.94 243 TYR B O 1
ATOM 3914 N N . ARG B 1 244 ? -7.199 26.203 12.953 1 88.88 244 ARG B N 1
ATOM 3915 C CA . ARG B 1 244 ? -8.547 26.281 13.5 1 88.88 244 ARG B CA 1
ATOM 3916 C C . ARG B 1 244 ? -8.922 27.719 13.828 1 88.88 244 ARG B C 1
ATOM 3918 O O . ARG B 1 244 ? -10.039 28.156 13.539 1 88.88 244 ARG B O 1
ATOM 3925 N N . GLY B 1 245 ? -8.047 28.438 14.406 1 87.56 245 GLY B N 1
ATOM 3926 C CA . GLY B 1 245 ? -8.312 29.797 14.812 1 87.56 245 GLY B CA 1
ATOM 3927 C C . GLY B 1 245 ? -8.242 30.797 13.664 1 87.56 245 GLY B C 1
ATOM 3928 O O . GLY B 1 245 ? -9.148 31.609 13.484 1 87.56 245 GLY B O 1
ATOM 3929 N N . HIS B 1 246 ? -7.289 30.641 12.883 1 87.38 246 HIS B N 1
ATOM 3930 C CA . HIS B 1 246 ? -6.973 31.703 11.938 1 87.38 246 HIS B CA 1
ATOM 3931 C C . HIS B 1 246 ? -7.57 31.406 10.562 1 87.38 246 HIS B C 1
ATOM 3933 O O . HIS B 1 246 ? -7.879 32.344 9.812 1 87.38 246 HIS B O 1
ATOM 3939 N N . ILE B 1 247 ? -7.703 30.125 10.266 1 87.19 247 ILE B N 1
ATOM 3940 C CA . ILE B 1 247 ? -8.195 29.766 8.945 1 87.19 247 ILE B CA 1
ATOM 3941 C C . ILE B 1 247 ? -9.688 29.438 9.023 1 87.19 247 ILE B C 1
ATOM 3943 O O . ILE B 1 247 ? -10.469 29.875 8.172 1 87.19 247 ILE B O 1
ATOM 3947 N N . LEU B 1 2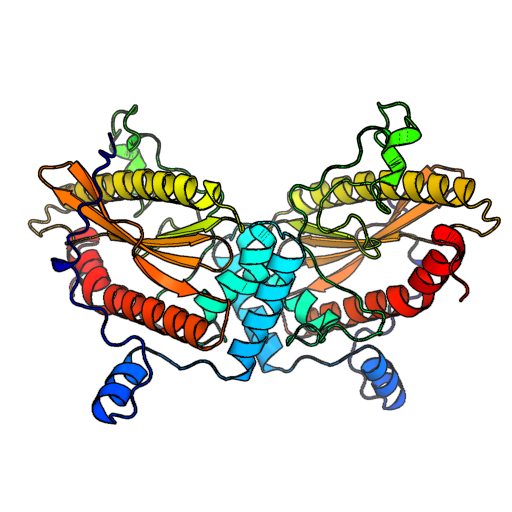48 ? -10.016 28.688 10.023 1 83.94 248 LEU B N 1
ATOM 3948 C CA . LEU B 1 248 ? -11.414 28.281 10.125 1 83.94 248 LEU B CA 1
ATOM 3949 C C . LEU B 1 248 ? -12.211 29.266 10.977 1 83.94 248 LEU B C 1
ATOM 3951 O O . LEU B 1 248 ? -13.438 29.25 10.961 1 83.94 248 LEU B O 1
ATOM 3955 N N . GLY B 1 249 ? -11.586 30.109 11.672 1 81.12 249 GLY B N 1
ATOM 3956 C CA . GLY B 1 249 ? -12.273 31.078 12.5 1 81.12 249 GLY B CA 1
ATOM 3957 C C . GLY B 1 249 ? -12.938 30.469 13.719 1 81.12 249 GLY B C 1
ATOM 3958 O O . GLY B 1 249 ? -13.938 30.984 14.211 1 81.12 249 GLY B O 1
ATOM 3959 N N . LEU B 1 250 ? -12.492 29.281 14.023 1 77.5 250 LEU B N 1
ATOM 3960 C CA . LEU B 1 250 ? -13.102 28.609 15.164 1 77.5 250 LEU B CA 1
ATOM 3961 C C . LEU B 1 250 ? -12.352 28.938 16.453 1 77.5 250 LEU B C 1
ATOM 3963 O O . LEU B 1 250 ? -11.141 29.141 16.438 1 77.5 250 LEU B O 1
ATOM 3967 N N . ALA B 1 251 ? -13.133 29.438 17.469 1 64.75 251 ALA B N 1
ATOM 3968 C CA . ALA B 1 251 ? -12.586 29.812 18.766 1 64.75 251 ALA B CA 1
ATOM 3969 C C . ALA B 1 251 ? -11.727 28.703 19.359 1 64.75 251 ALA B C 1
ATOM 3971 O O . ALA B 1 251 ? -12.016 27.516 19.156 1 64.75 251 ALA B O 1
ATOM 3972 N N . THR B 1 252 ? -10.422 28.984 19.656 1 56.31 252 THR B N 1
ATOM 3973 C CA . THR B 1 252 ? -9.539 28.031 20.328 1 56.31 252 THR B CA 1
ATOM 3974 C C . THR B 1 252 ? -10.07 27.719 21.734 1 56.31 252 THR B C 1
ATOM 3976 O O . THR B 1 252 ? -10.742 28.547 22.344 1 56.31 252 THR B O 1
#

pLDDT: mean 82.9, std 16.93, range [24.59, 97.81]

InterPro domains:
  IPR046797 PD-(D/E)XK nuclease-like [PF20516] (19-240)

Foldseek 3Di:
DLDDDQPLPCVVPPDPPPLDPDPDPVSNVVLVVLDDFADPVLLVQLLVQLVVCVVVVHWQVSCCVRHVVQLLCCLQPVSDDDPDDDPDDGDDDDDDPPWDFQVCLDPVHPNDPPPLQQALFRTPRPVHRPPDDQEAEFEGEQDPVRQVVSQVVVQSRVSSRVVSQVVLLVVLVFPDDDDQWRWYWYYYSFWIWIKIWGDDPSHIHINTDHTQATSNDSRRSSRSSSVSSVSRCCCRPPVVVCCCCRRVVHDD/DQDDDQPPPCVVPPDPDPLDDDPDPVSNVVLVVLDDFADPVLLVQLLVQLVVCVVVVHWQVSCCVRHVVQLLCCLQPVSDDDPDDDPDDGDDDDDDPPWDFQVCLDPVHPNDPPPLQQALFRTPRPVHRDPDDQEAEDEGEQDPVRQVVSQVVVQSRVSSRVVSQVSLLVVLVFPDDDDQWRWYWYYYSFWIWIKIWGDDPSHIHINTDHTQATSNDSRRSSRSSSVSSVSRCCCRPPVVVCCCCRRVVHDD

Solvent-accessible surface area (backbone atoms only — not comparable to full-atom values): 28048 Å² total; per-residue (Å²): 128,84,71,70,76,51,62,81,61,58,75,82,46,71,75,75,66,74,60,58,88,48,91,45,65,69,57,34,52,58,50,54,70,53,42,70,76,78,51,69,66,59,50,51,25,36,37,40,39,39,48,48,35,62,77,36,67,39,42,42,70,33,43,37,34,54,32,54,45,51,48,50,39,25,34,67,48,59,60,53,46,61,76,75,89,59,98,62,94,71,82,85,86,81,58,64,91,81,55,49,68,42,59,40,55,35,91,88,35,75,69,63,73,80,72,55,76,72,20,76,38,48,26,78,35,76,68,32,27,87,45,77,81,69,65,48,75,36,77,29,29,74,43,80,68,33,49,58,54,35,50,52,51,50,49,54,54,49,47,25,38,53,53,42,52,51,51,41,22,57,72,56,66,37,86,68,80,74,75,80,58,48,51,31,37,41,33,31,58,50,38,35,21,42,29,34,34,33,75,54,98,90,35,65,46,51,34,62,80,40,75,55,26,27,42,87,46,68,69,27,42,50,17,39,35,44,52,49,15,50,51,48,49,43,36,63,70,49,51,41,56,47,42,38,36,42,55,65,63,38,85,123,126,79,61,65,82,51,64,82,59,58,74,82,47,71,75,74,65,73,58,56,90,48,90,47,66,7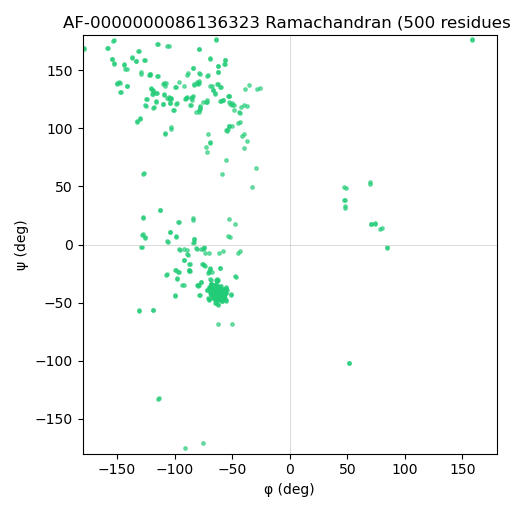0,58,35,50,60,51,54,70,53,41,70,78,81,50,69,66,59,50,51,25,35,37,40,40,38,48,49,35,61,76,36,67,38,42,42,69,31,43,36,35,53,32,53,44,52,48,50,39,25,33,67,48,60,60,54,45,61,77,76,83,60,96,64,93,73,81,84,84,82,58,64,91,81,55,49,69,40,59,39,56,35,92,88,37,75,70,64,73,81,70,55,75,74,19,77,38,48,27,76,35,77,67,32,26,88,44,76,82,70,67,49,74,36,76,31,29,74,43,80,66,33,50,58,54,36,50,52,51,50,49,54,54,49,46,24,39,51,53,42,52,50,52,40,23,56,74,55,68,36,87,67,78,73,76,80,58,47,50,32,35,42,32,30,58,51,40,36,21,40,29,34,34,32,75,54,97,91,35,55,41,51,36,66,81,40,77,56,26,27,42,87,48,69,69,26,41,49,16,38,34,43,53,49,15,49,52,49,46,43,35,65,69,48,49,41,56,47,43,38,36,42,53,66,64,38,85,124

Radius of gyration: 25.16 Å; Cα contacts (8 Å, |Δi|>4): 795; chains: 2; bounding box: 43×74×66 Å

Secondary structure (DSSP, 8-state):
---S-----GGGS------S--S-HHHHHHHHHH-PPPPHHHHHHHHHHHHHHHHTT--HHHHIIIIIHHHHHHHHHTTSPPP---SS--------TT--B-GGGSTTS---SGGGGG-SSSB--GGGTTS----EEEEE-S-HHHHHHHHHHHHHHHHHHHHHHHHHHHHTT--SPPPS-EEEEEEETTEEEEEEEEEETTEEEEEEEEEEEESSSHHHHHHHHHHHHHHHHHIIIIIHHHIIIIIS----/--B------GGGS------S--S-HHHHHHHHHH-PPPPHHHHHHHHHHHHHHHHTT--HHHHIIIIIHHHHHHHHHTTSPPPP--S---------TT--B-GGGSTTS---SGGGGG-SSSB--GGGTTS----EEEEE-S-HHHHHHHHHHHHHHHHHHHHHHHHHHHHTT--SPPPS-EEEEEEETTEEEEEEEEEETTEEEEEEEEEEEESSSHHHHHHHHHHHHHHHHHIIIIIHHHIIIIIS----